Protein AF-A0A8B7NI90-F1 (afdb_monomer)

Solvent-accessible surface area (backbone atoms only — not comparable to full-atom values): 37052 Å² total; per-residue (Å²): 109,80,44,76,47,71,54,91,57,94,84,56,77,75,44,77,43,51,77,50,65,71,60,45,34,49,51,53,11,51,53,52,37,50,48,55,71,74,39,99,60,55,70,67,57,55,54,52,59,69,73,48,93,74,79,68,93,82,74,89,72,91,68,64,83,77,78,51,53,72,69,50,45,67,54,31,50,76,35,48,68,26,52,51,45,25,51,53,52,39,65,70,37,99,48,68,68,60,37,63,73,44,42,66,62,51,53,51,50,42,40,55,21,66,47,74,51,45,65,46,37,35,55,53,29,67,79,43,75,85,42,61,70,52,27,43,48,29,27,48,50,35,46,73,75,36,52,59,46,75,31,65,51,50,67,45,39,46,35,48,38,59,15,49,88,68,40,77,51,58,28,41,39,37,51,43,54,40,66,48,51,53,76,36,44,70,31,44,37,47,39,40,52,68,37,67,30,37,33,33,44,35,28,56,44,88,56,90,53,66,37,36,82,71,28,53,39,30,47,90,24,60,30,41,34,38,32,41,28,24,21,44,75,45,66,64,24,49,47,13,51,30,63,21,29,42,31,92,60,9,38,39,37,39,21,36,66,39,86,56,57,40,54,71,39,50,62,22,33,58,43,44,39,39,37,35,45,58,82,33,68,55,37,38,53,52,36,67,60,76,76,80,85,81,74,84,84,72,89,69,92,66,97,67,86,67,79,85,73,77,72,35,24,37,33,55,47,60,45,29,29,43,36,38,41,62,41,54,62,93,38,40,66,34,51,42,43,47,50,68,52,36,46,16,92,80,26,41,29,42,40,40,37,30,35,54,54,50,58,49,71,71,42,49,54,48,31,52,48,51,36,42,76,72,58,36,30,29,69,54,82,67,63,42,48,75,47,75,50,97,77,51,34,35,38,50,35,30,30,93,44,74,70,64,65,61,63,19,51,52,46,49,51,51,51,43,54,48,54,61,70,55,57,78,81,56,43,72,78,41,42,71,57,51,54,49,51,38,56,76,32,63,58,48,41,64,54,33,38,52,46,19,66,52,42,77,84,44,65,68,41,24,42,51,22,38,53,40,26,40,72,74,65,65,34,48,69,28,63,46,44,69,34,33,44,44,48,26,58,17,24,78,73,46,28,63,47,36,35,40,36,51,32,50,59,75,46,54,76,44,75,23,38,57,38,34,61,72,40,54,71,25,50,28,36,40,38,32,66,67,54,99,81,54,80,91,60,64,35,30,72,65,35,50,66,48,59,99,52,80,64,30,34,47,29,44,30,38,31,42,75,47,60,65,23,42,46,25,43,19,59,28,29,42,79,12,49,35,42,39,42,33,35,79,62,84,58,73,48,76,64,47,39,68,68,25,67,37,41,37,40,35,34,56,59,46,61,99,82,64,72,69,37,54,37,49,70,53,33,49,34,29,43,32,40,36,64,41,46,63,92,34,41,67,39,46,43,52,37,52,60,29,41,35,22,88,81,26,49,29,50,38,39,31,33,40,44,47,51,56,49,73,70,41,51,52,51,32,51,50,53,39,47,76,72,56,41,35,27,73,58,83,66,65,40,45,79,46,74,54,79,64,40,35,35,53,40,32,34,96,46,75,69,85,124

Secondary structure (DSSP, 8-state):
-EEEE--SSTTSPPEEEESSHHHHHHHHHHHHHHHHHHSS--HHHHHHHHH-SS--TT------TTSSHHHHHHHHGGGHHHHHHHHHHHHTSS-HHHHHHHHHHHHHHHHHTT--SHHHHHHHHHHSTT-HHHHHHHHHHHHHH-SEEEE-SHHHHHHHHHHTTT---SEEEEES-HHHHHHTHHHHHHHHHH--SEEEEE--TTSS---HHHHGGGTT---EEEEEEEE--SHHHHHHHHHHB-TTT-EEEEEESS----GG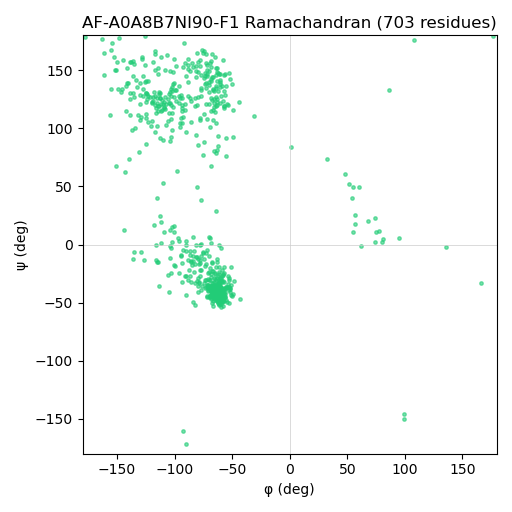GTTS-SEEEEEE-TTSHHHHHHHH-PPPS-----------------------SSPPEEEEESPPTT-HHHHHHHHHHHS-TT-EESEEEEES----HHHHHHHHHHHHHTT-EES--SB-EEEE-SSSEEEEE--SB---HHHHHHHHHHHHHHHHH--HHHHHHHHHHHHHHHHHTT--HHHHHHHHHHSTT-HHHHHHHHHHHHHHHSSEEESSHHHHHHHHHHGGG-TTS-EEEEE-GGGG-SHHHHHHHHH--S-EEEEE---TTSPP-B-HHHHHTTTTS---EEEEEEEE-SHHHHHHHHHHTTT-SEEEEEESS----TTS-TT-SEEEEEEEPPPTTPPP-PPPSSSPPEEEEE---TT-HHHHHHHHHHT--TT-EESEEEEES----HHHHHHHHHHHHHTT-EES--SS-EEES-TTEEEEE--SS----

Sequence (705 aa):
MLRVKKSLAGKASVSYSFVHKSVQERLAASYVSTHLQASDVFLLDIITAAAAPGLRSGEKSCLSTADRMPTMQCNFEQLQEVLLYVLQDLHSSSNPAQFHGRWPELRDAFTDAGVASSADWQNLLLRSPDVIELAKHAAQITIEETEEWEVRDACHVMAVALMMPHRQPRLIKIEMLPEVLLSEASSWAKVAQTHRGKLELKLAPNQDGLCDDLLECLNGSRCDLIRFSGRISTPAGIAAVAAASRAARTYLTIALPAPLNLDALQGRYSQLEVSIRPQDAAWHAISQTHPPLGEEEQDDGVNTRRDAAAVVRLPAQPPPTLWLYKVQPGSCEAIARIIRAIVPYNKRLGSLKLYNCGLKENELCQLLRHLHNDGIRTASRGQTLYRRDSGRHVWLHVTDDLPDFTRAAEAVSRILAQLQSSSAEDFEAQWPGLVRSMQDAQATARDWREAMLCRPLEAMLAFEAAQRSLKEDKKFKITSSRDVDAVGLMLPYAPDAPLEVVTLPQELRTAGWQKIVQHHKGDMHLDLVDDCRSEFQPCDDVLESLLGRRPMIKFFKGSIKTFAGIKALAETAADAPSLYIRLEDPLDLSPLPSKCRYLRIYVPVLSSTATAVSLPERPSPHLTVLRAQAGSWEAVAQTVLAYAPPSKCYADIALYRPELSEEEEQRLLALLQEEGIRTNHAGTTRCEGERNKRCLVICDDPLTV

Foldseek 3Di:
DKDWDDDPPPPWDIDIDDPDPLVVLLVLLVVLLVDLVPDPDASVVSLVVVPDGPDDDDDPDPDDPPVVPPVQLVSLLVNLSSLLSNLVSNCPDPDNPSSVVCVVRSVVSNVSNVCPALVSLLVSCLSVVVRLVSLLVSLVRVCVVDLEAEAEFLSSLQSCLSNLVRDARQEYEYAYALVRCVVNLVSLLSCLARHQHEYAEAHPAPDPDECQSSLLSLVNHNYQYQEDAHEYADPSSLLSLLNNFAQPGHEYEYEYLAQAANQSCASRYPAAEYEYECPRPRLVVQLPDDDDDDDDPDPPPDDDPPDPPGQREDHPPPAYEYEYEQAAEPSLSSVLSSCLSYYHPQLEHQWYKYAQHHYDPVSLLVSLVSSVVSVHAHPDDDAFDWDDDPHRMITTGRDNHYDPLPCLVVLLVVLLVCLLPDDPVVCVVCPVVSVVSNVVSVPALVSLLSSCVSPVPDLVSLLVSLVRCCVPVVAQEAAALSSLQSCLSNLQNPQAGEYEYAYALVSCPDPSVLSNLVRHDHAYEEARPDDLPDDAHANLVSLLSNPPHQQHYQHDAHEHEDLSSLLSCQRNCQQHQEYHYEYAADDANVSHHLNHNAAEYEYEQDDPPHAQHEDEVHPQYEYEYEEAEEPCLVSVLVVLRSHQHPQLEHQWYKYFQHPYDLVSLVVSQVSSVVVVHAHPDDDDFDWDDDNRMIITHHDPDDDPD

Radius of gyration: 35.02 Å; Cα contacts (8 Å, |Δi|>4): 1330; chains: 1; bounding box: 110×44×100 Å

Nearest PDB structures (foldseek):
  4tx5-assembly1_A  TM=2.629E-01  e=6.864E+00  Homo sapiens

Organism: Hyalella azteca (NCBI:txid294128)

pLDDT: mean 81.34, std 15.69, range [29.28, 95.88]

Structure (mmCIF, N/CA/C/O backbone):
data_AF-A0A8B7NI90-F1
#
_entry.id   AF-A0A8B7NI90-F1
#
loop_
_atom_site.group_PDB
_atom_site.id
_atom_site.type_symbol
_atom_site.label_atom_id
_atom_site.label_alt_id
_atom_site.label_comp_id
_atom_site.label_asym_id
_atom_site.label_entity_id
_atom_site.label_seq_id
_atom_site.pdbx_PDB_ins_code
_atom_site.Cartn_x
_atom_site.Cartn_y
_atom_site.Cartn_z
_atom_site.occupancy
_atom_site.B_iso_or_equiv
_atom_site.auth_seq_id
_atom_site.auth_comp_id
_atom_site.auth_asym_id
_atom_site.auth_atom_id
_atom_site.pdbx_PDB_model_num
ATOM 1 N N . MET A 1 1 ? -41.564 19.413 30.375 1.00 49.78 1 MET A N 1
ATOM 2 C CA . MET A 1 1 ? -43.026 19.436 30.632 1.00 49.78 1 MET A CA 1
ATOM 3 C C . MET A 1 1 ? -43.447 18.073 31.190 1.00 49.78 1 MET A C 1
ATOM 5 O O . MET A 1 1 ? -43.035 17.066 30.624 1.00 49.78 1 MET A O 1
ATOM 9 N N . LEU A 1 2 ? -44.171 18.023 32.314 1.00 42.88 2 LEU A N 1
ATOM 10 C CA . LEU A 1 2 ? -44.663 16.788 32.950 1.00 42.88 2 LEU A CA 1
ATOM 11 C C . LEU A 1 2 ? -46.001 16.387 32.309 1.00 42.88 2 LEU A C 1
ATOM 13 O O . LEU A 1 2 ? -46.937 17.182 32.304 1.00 42.88 2 LEU A O 1
ATOM 17 N N . ARG A 1 3 ? -46.101 15.176 31.765 1.00 53.12 3 ARG A N 1
ATOM 18 C CA . ARG A 1 3 ? -47.342 14.593 31.242 1.00 53.12 3 ARG A CA 1
ATOM 19 C C . ARG A 1 3 ? -47.894 13.602 32.258 1.00 53.12 3 ARG A C 1
ATOM 21 O O . ARG A 1 3 ? -47.300 12.556 32.508 1.00 53.12 3 ARG A O 1
ATOM 28 N N . VAL A 1 4 ? -49.046 13.931 32.826 1.00 57.44 4 VAL A N 1
ATOM 29 C CA . VAL A 1 4 ? -49.763 13.062 33.763 1.00 57.44 4 VAL A CA 1
ATOM 30 C C . VAL A 1 4 ? -50.741 12.199 32.971 1.00 57.44 4 VAL A C 1
ATOM 32 O O . VAL A 1 4 ? -51.683 12.726 32.380 1.00 57.44 4 VAL A O 1
ATOM 35 N N . LYS A 1 5 ? -50.543 10.879 32.959 1.00 51.41 5 LYS A N 1
ATOM 36 C CA . LYS A 1 5 ? -51.535 9.921 32.465 1.00 51.41 5 LYS A CA 1
ATOM 37 C C . LYS A 1 5 ? -52.339 9.411 33.660 1.00 51.41 5 LYS A C 1
ATOM 39 O O . LYS A 1 5 ? -51.867 8.620 34.473 1.00 51.41 5 LYS A O 1
ATOM 44 N N . LYS A 1 6 ? -53.574 9.896 33.786 1.00 47.22 6 LYS A N 1
ATOM 45 C CA . LYS A 1 6 ? -54.544 9.339 34.734 1.00 47.22 6 LYS A CA 1
ATOM 46 C C . LYS A 1 6 ? -55.199 8.118 34.093 1.00 47.22 6 LYS A C 1
ATOM 48 O O . LYS A 1 6 ? -55.714 8.216 32.982 1.00 47.22 6 LYS A O 1
ATOM 53 N N . SER A 1 7 ? -55.170 6.982 34.786 1.00 45.50 7 SER A N 1
ATOM 54 C CA . SER A 1 7 ? -55.942 5.804 34.389 1.00 45.50 7 SER A CA 1
ATOM 55 C C . SER A 1 7 ? -57.439 6.128 34.426 1.00 45.50 7 SER A C 1
ATOM 57 O O . SER A 1 7 ? -57.928 6.679 35.413 1.00 45.50 7 SER A O 1
ATOM 59 N N . LEU A 1 8 ? -58.166 5.782 33.359 1.00 46.97 8 LEU A N 1
ATOM 60 C CA . LEU A 1 8 ? -59.628 5.918 33.272 1.00 46.97 8 LEU A CA 1
ATOM 61 C C . LEU A 1 8 ? -60.371 4.858 34.108 1.00 46.97 8 LEU A C 1
ATOM 63 O O . LEU A 1 8 ? -61.565 4.995 34.355 1.00 46.97 8 LEU A O 1
ATOM 67 N N . ALA A 1 9 ? -59.670 3.826 34.588 1.00 48.81 9 ALA A N 1
ATOM 68 C CA . ALA A 1 9 ? -60.194 2.861 35.545 1.00 48.81 9 ALA A CA 1
ATOM 69 C C . ALA A 1 9 ? -59.803 3.309 36.962 1.00 48.81 9 ALA A C 1
ATOM 71 O O . ALA A 1 9 ? -58.630 3.262 37.336 1.00 48.81 9 ALA A O 1
ATOM 72 N N . GLY A 1 10 ? -60.786 3.768 37.741 1.00 40.38 10 GLY A N 1
ATOM 73 C CA . GLY A 1 10 ? -60.638 4.523 38.995 1.00 40.38 10 GLY A CA 1
ATOM 74 C C . GLY A 1 10 ? -59.960 3.844 40.197 1.00 40.38 10 GLY A C 1
ATOM 75 O O . GLY A 1 10 ? -60.294 4.187 41.327 1.00 40.38 10 GLY A O 1
ATOM 76 N N . LYS A 1 11 ? -59.031 2.897 40.001 1.00 45.72 11 LYS A N 1
ATOM 77 C CA . LYS A 1 11 ? -58.239 2.256 41.070 1.00 45.72 11 LYS A CA 1
ATOM 78 C C . LYS A 1 11 ? -56.775 1.918 40.711 1.00 45.72 11 LYS A C 1
ATOM 80 O O . LYS A 1 11 ? -56.141 1.201 41.478 1.00 45.72 11 LYS A O 1
ATOM 85 N N . ALA A 1 12 ? -56.213 2.423 39.610 1.00 49.25 12 ALA A N 1
ATOM 86 C CA . ALA A 1 12 ? -54.799 2.202 39.260 1.00 49.25 12 ALA A CA 1
ATOM 87 C C . ALA A 1 12 ? -53.934 3.468 39.426 1.00 49.25 12 ALA A C 1
ATOM 89 O O . ALA A 1 12 ? -54.428 4.588 39.278 1.00 49.25 12 ALA A O 1
ATOM 90 N N . SER A 1 13 ? -52.651 3.263 39.747 1.00 52.00 13 SER A N 1
ATOM 91 C CA . SER A 1 13 ? -51.626 4.284 40.000 1.00 52.00 13 SER A CA 1
ATOM 92 C C . SER A 1 13 ? -51.558 5.349 38.896 1.00 52.00 13 SER A C 1
ATOM 94 O O . SER A 1 13 ? -51.651 5.058 37.703 1.00 52.00 13 SER A O 1
ATOM 96 N N . VAL A 1 14 ? -51.403 6.614 39.300 1.00 51.88 14 VAL A N 1
ATOM 97 C CA . VAL A 1 14 ? -51.183 7.733 38.373 1.00 51.88 14 VAL A CA 1
ATOM 98 C C . VAL A 1 14 ? -49.782 7.589 37.785 1.00 51.88 14 VAL A C 1
ATOM 100 O O . VAL A 1 14 ? -48.808 7.593 38.536 1.00 51.88 14 VAL A O 1
ATOM 103 N N . SER A 1 15 ? -49.672 7.471 36.460 1.00 55.28 15 SER A N 1
ATOM 104 C CA . SER A 1 15 ? -48.378 7.419 35.781 1.00 55.28 15 SER A CA 1
ATOM 105 C C . SER A 1 15 ? -47.958 8.817 35.336 1.00 55.28 15 SER A C 1
ATOM 107 O O . SER A 1 15 ? -48.688 9.551 34.661 1.00 55.28 15 SER A O 1
ATOM 109 N N . TYR A 1 16 ? -46.759 9.205 35.752 1.00 57.97 16 TYR A N 1
ATOM 110 C CA . TYR A 1 16 ? -46.129 10.467 35.396 1.00 57.97 16 TYR A CA 1
ATOM 111 C C . TYR A 1 16 ? -45.070 10.184 34.336 1.00 57.97 16 TYR A C 1
ATOM 113 O O . TYR A 1 16 ? -44.226 9.315 34.515 1.00 57.97 16 TYR A O 1
ATOM 121 N N . SER A 1 17 ? -45.119 10.905 33.222 1.00 59.25 17 SER A N 1
ATOM 122 C CA . SER A 1 17 ? -44.150 10.781 32.131 1.00 59.25 17 SER A CA 1
ATOM 123 C C . SER A 1 17 ? -43.548 12.146 31.828 1.00 59.25 17 SER A C 1
ATOM 125 O O . SER A 1 17 ? -44.236 13.166 31.854 1.00 59.25 17 SER A O 1
ATOM 127 N N . PHE A 1 18 ? -42.250 12.193 31.567 1.00 66.06 18 PHE A N 1
ATOM 128 C CA . PHE A 1 18 ? -41.540 13.432 31.255 1.00 66.06 18 PHE A CA 1
ATOM 129 C C . PHE A 1 18 ? -41.308 13.524 29.752 1.00 66.06 18 PHE A C 1
ATOM 131 O O . PHE A 1 18 ? -41.141 12.515 29.089 1.00 66.06 18 PHE A O 1
ATOM 138 N N . VAL A 1 19 ? -41.282 14.727 29.183 1.00 70.94 19 VAL A N 1
ATOM 139 C CA . VAL A 1 19 ? -41.023 14.870 27.735 1.00 70.94 19 VAL A CA 1
ATOM 140 C C . VAL A 1 19 ? -39.640 14.331 27.327 1.00 70.94 19 VAL A C 1
ATOM 142 O O . VAL A 1 19 ? -39.503 13.818 26.225 1.00 70.94 19 VAL A O 1
ATOM 145 N N . HIS A 1 20 ? -38.640 14.387 28.213 1.00 75.62 20 HIS A N 1
ATOM 146 C CA . HIS A 1 20 ? -37.298 13.863 27.939 1.00 75.62 20 HIS A CA 1
ATOM 147 C C . HIS A 1 20 ? -37.133 12.435 28.468 1.00 75.62 20 HIS A C 1
ATOM 149 O O . HIS A 1 20 ? -37.336 12.195 29.660 1.00 75.62 20 HIS A O 1
ATOM 155 N N . LYS A 1 21 ? -36.717 11.518 27.584 1.00 78.75 21 LYS A N 1
ATOM 156 C CA . LYS A 1 21 ? -36.482 10.094 27.880 1.00 78.75 21 LYS A CA 1
ATOM 157 C C . LYS A 1 21 ? -35.474 9.895 29.022 1.00 78.75 21 LYS A C 1
ATOM 159 O O . LYS A 1 21 ? -35.794 9.213 29.987 1.00 78.75 21 LYS A O 1
ATOM 164 N N . SER A 1 22 ? -34.363 10.631 29.003 1.00 78.00 22 SER A N 1
ATOM 165 C CA . SER A 1 22 ? -33.318 10.572 30.040 1.00 78.00 22 SER A CA 1
ATOM 166 C C . SER A 1 22 ? -33.811 10.893 31.456 1.00 78.00 22 SER A C 1
ATOM 168 O O . SER A 1 22 ? -33.308 10.347 32.433 1.00 78.00 22 SER A O 1
ATOM 170 N N . VAL A 1 23 ? -34.823 11.758 31.600 1.00 80.31 23 VAL A N 1
ATOM 171 C CA . VAL A 1 23 ? -35.429 12.064 32.909 1.00 80.31 23 VAL A CA 1
ATOM 172 C C . VAL A 1 23 ? -36.297 10.904 33.390 1.00 80.31 23 VAL A C 1
ATOM 174 O O . VAL A 1 23 ? -36.314 10.609 34.582 1.00 80.31 23 VAL A O 1
ATOM 177 N N . GLN A 1 24 ? -37.004 10.234 32.475 1.00 80.25 24 GLN A N 1
ATOM 178 C CA . GLN A 1 24 ? -37.772 9.036 32.814 1.00 80.25 24 GLN A CA 1
ATOM 179 C C . GLN A 1 24 ? -36.841 7.899 33.246 1.00 80.25 24 GLN A C 1
ATOM 181 O O . GLN A 1 24 ? -37.091 7.280 34.276 1.00 80.25 24 GLN A O 1
ATOM 186 N N . GLU A 1 25 ? -35.749 7.679 32.510 1.00 83.19 25 GLU A N 1
ATOM 187 C CA . GLU A 1 25 ? -34.763 6.627 32.787 1.00 83.19 25 GLU A CA 1
ATOM 188 C C . GLU A 1 25 ? -34.074 6.835 34.144 1.00 83.19 25 GLU A C 1
ATOM 190 O O . GLU A 1 25 ? -34.019 5.904 34.943 1.00 83.19 25 GLU A O 1
ATOM 195 N N . ARG A 1 26 ? -33.649 8.065 34.476 1.00 83.56 26 ARG A N 1
ATOM 196 C CA . ARG A 1 26 ? -33.071 8.370 35.801 1.00 83.56 26 ARG A CA 1
ATOM 197 C C . ARG A 1 26 ? -34.062 8.209 36.951 1.00 83.56 26 ARG A C 1
ATOM 199 O O . ARG A 1 26 ? -33.676 7.780 38.031 1.00 83.56 26 ARG A O 1
ATOM 206 N N . LEU A 1 27 ? -35.333 8.563 36.755 1.00 83.06 27 LEU A N 1
ATOM 207 C CA . LEU A 1 27 ? -36.354 8.387 37.796 1.00 83.06 27 LEU A CA 1
ATOM 208 C C . LEU A 1 27 ? -36.696 6.912 38.010 1.00 83.06 27 LEU A C 1
ATOM 210 O O . LEU A 1 27 ? -36.862 6.489 39.153 1.00 83.06 27 LEU A O 1
ATOM 214 N N . ALA A 1 28 ? -36.770 6.134 36.928 1.00 82.50 28 ALA A N 1
ATOM 215 C CA . ALA A 1 28 ? -36.914 4.687 37.006 1.00 82.50 28 ALA A CA 1
ATOM 216 C C . ALA A 1 28 ? -35.718 4.064 37.738 1.00 82.50 28 ALA A C 1
ATOM 218 O O . ALA A 1 28 ? -35.912 3.267 38.652 1.00 82.50 28 ALA A O 1
ATOM 219 N N . ALA A 1 29 ? -34.499 4.497 37.410 1.00 85.25 29 ALA A N 1
ATOM 220 C CA . ALA A 1 29 ? -33.292 4.040 38.079 1.00 85.25 29 ALA A CA 1
ATOM 221 C C . ALA A 1 29 ? -33.295 4.384 39.571 1.00 85.25 29 ALA A C 1
ATOM 223 O O . ALA A 1 29 ? -33.145 3.491 40.391 1.00 85.25 29 ALA A O 1
ATOM 224 N N . SER A 1 30 ? -33.604 5.629 39.943 1.00 84.12 30 SER A N 1
ATOM 225 C CA . SER A 1 30 ? -33.692 6.047 41.347 1.00 84.12 30 SER A CA 1
ATOM 226 C C . SER A 1 30 ? -34.720 5.233 42.142 1.00 84.12 30 SER A C 1
ATOM 228 O O . SER A 1 30 ? -34.458 4.848 4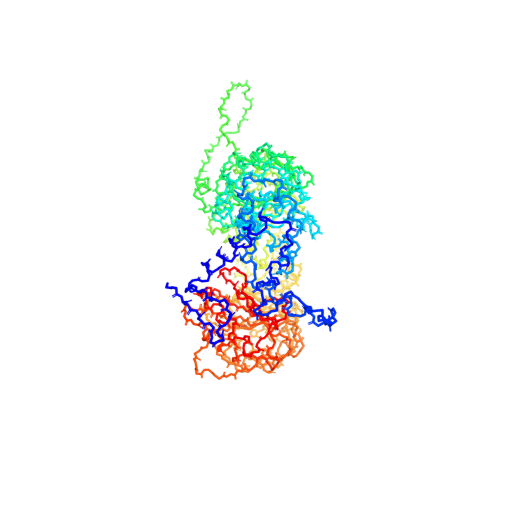3.286 1.00 84.12 30 SER A O 1
ATOM 230 N N . TYR A 1 31 ? -35.870 4.908 41.538 1.00 83.75 31 TYR A N 1
ATOM 231 C CA . TYR A 1 31 ? -36.852 4.006 42.142 1.00 83.75 31 TYR A CA 1
ATOM 232 C C . TYR A 1 31 ? -36.253 2.617 42.392 1.00 83.75 31 TYR A C 1
ATOM 234 O O . TYR A 1 31 ? -36.341 2.114 43.514 1.00 83.75 31 TYR A O 1
ATOM 242 N N . VAL A 1 32 ? -35.618 2.018 41.379 1.00 83.50 32 VAL A N 1
ATOM 243 C CA . VAL A 1 32 ? -34.999 0.688 41.476 1.00 83.50 32 VAL A CA 1
ATOM 244 C C . VAL A 1 32 ? -33.867 0.682 42.510 1.00 83.50 32 VAL A C 1
ATOM 246 O O . VAL A 1 32 ? -33.884 -0.146 43.419 1.00 83.50 32 VAL A O 1
ATOM 249 N N . SER A 1 33 ? -32.947 1.646 42.449 1.00 84.06 33 SER A N 1
ATOM 250 C CA . SER A 1 33 ? -31.826 1.813 43.380 1.00 84.06 33 SER A CA 1
ATOM 251 C C . SER A 1 33 ? -32.300 1.936 44.829 1.00 84.06 33 SER A C 1
ATOM 253 O O . SER A 1 33 ? -31.776 1.256 45.707 1.00 84.06 33 SER A O 1
ATOM 255 N N . THR A 1 34 ? -33.335 2.745 45.088 1.00 83.25 34 THR A N 1
ATOM 256 C CA . THR A 1 34 ? -33.879 2.942 46.445 1.00 83.25 34 THR A CA 1
ATOM 257 C C . THR A 1 34 ? -34.471 1.647 47.004 1.00 83.25 34 THR A C 1
ATOM 259 O O . THR A 1 34 ? -34.271 1.331 48.176 1.00 83.25 34 THR A O 1
ATOM 262 N N . HIS A 1 35 ? -35.171 0.864 46.177 1.00 81.88 35 HIS A N 1
ATOM 263 C CA . HIS A 1 35 ? -35.753 -0.411 46.609 1.00 81.88 35 HIS A CA 1
ATOM 264 C C . HIS A 1 35 ? -34.680 -1.478 46.847 1.00 81.88 35 HIS A C 1
ATOM 266 O O . HIS A 1 35 ? -34.747 -2.183 47.854 1.00 81.88 35 HIS A O 1
ATOM 272 N N . LEU A 1 36 ? -33.660 -1.546 45.986 1.00 80.75 36 LEU A N 1
ATOM 273 C CA . LEU A 1 36 ? -32.504 -2.431 46.172 1.00 80.75 36 LEU A CA 1
ATOM 274 C C . LEU A 1 36 ? -31.682 -2.076 47.419 1.00 80.75 36 LEU A C 1
ATOM 276 O O . LEU A 1 36 ? -31.092 -2.959 48.042 1.00 80.75 36 LEU A O 1
ATOM 280 N N . GLN A 1 37 ? -31.648 -0.795 47.797 1.00 76.88 37 GLN A N 1
ATOM 281 C CA . GLN A 1 37 ? -30.986 -0.336 49.018 1.00 76.88 37 GLN A CA 1
ATOM 282 C C . GLN A 1 37 ? -31.805 -0.628 50.282 1.00 76.88 37 GLN A C 1
ATOM 284 O O . GLN A 1 37 ? -31.231 -0.997 51.304 1.00 76.88 37 GLN A O 1
ATOM 289 N N . ALA A 1 38 ? -33.131 -0.466 50.219 1.00 74.12 38 ALA A N 1
ATOM 290 C CA . ALA A 1 38 ? -34.026 -0.567 51.372 1.00 74.12 38 ALA A CA 1
ATOM 291 C C . ALA A 1 38 ? -34.488 -1.998 51.704 1.00 74.12 38 ALA A C 1
ATOM 293 O O . ALA A 1 38 ? -35.059 -2.214 52.774 1.00 74.12 38 ALA A O 1
ATOM 294 N N . SER A 1 39 ? -34.299 -2.967 50.801 1.00 64.75 39 SER A N 1
ATOM 295 C CA . SER A 1 39 ? -34.857 -4.315 50.953 1.00 64.75 39 SER A CA 1
ATOM 296 C C . SER A 1 39 ? -34.013 -5.407 50.279 1.00 64.75 39 SER A C 1
ATOM 298 O O . SER A 1 39 ? -33.391 -5.172 49.246 1.00 64.75 39 SER A O 1
ATOM 300 N N . ASP A 1 40 ? -34.032 -6.631 50.824 1.00 67.50 40 ASP A N 1
ATOM 301 C CA . ASP A 1 40 ? -33.389 -7.828 50.238 1.00 67.50 40 ASP A CA 1
ATOM 302 C C . ASP A 1 40 ? -34.197 -8.417 49.060 1.00 67.50 40 ASP A C 1
ATOM 304 O O . ASP A 1 40 ? -34.337 -9.626 48.901 1.00 67.50 40 ASP A O 1
ATOM 308 N N . VAL A 1 41 ? -34.779 -7.554 48.227 1.00 74.69 41 VAL A N 1
ATOM 309 C CA . VAL A 1 41 ? -35.586 -7.951 47.063 1.00 74.69 41 VAL A CA 1
ATOM 310 C C . VAL A 1 41 ? -34.677 -8.090 45.841 1.00 74.69 41 VAL A C 1
ATOM 312 O O . VAL A 1 41 ? -33.698 -7.351 45.725 1.00 74.69 41 VAL A O 1
ATOM 315 N N . PHE A 1 42 ? -34.956 -9.039 44.945 1.00 77.38 42 PHE A N 1
ATOM 316 C CA . PHE A 1 42 ? -34.211 -9.202 43.694 1.00 77.38 42 PHE A CA 1
ATOM 317 C C . PHE A 1 42 ? -34.598 -8.107 42.679 1.00 77.38 42 PHE A C 1
ATOM 319 O O . PHE A 1 42 ? -35.758 -7.707 42.577 1.00 77.38 42 PHE A O 1
ATOM 326 N N . LEU A 1 43 ? -33.631 -7.621 41.902 1.00 78.25 43 LEU A N 1
ATOM 327 C CA . LEU A 1 43 ? -33.796 -6.708 40.769 1.00 78.25 43 LEU A CA 1
ATOM 328 C C . LEU A 1 43 ? -34.893 -7.203 39.820 1.00 78.25 43 LEU A C 1
ATOM 330 O O . LEU A 1 43 ? -35.744 -6.420 39.395 1.00 78.25 43 LEU A O 1
ATOM 334 N N . LEU A 1 44 ? -34.913 -8.509 39.548 1.00 73.12 44 LEU A N 1
ATOM 335 C CA . LEU A 1 44 ? -35.921 -9.132 38.696 1.00 73.12 44 LEU A CA 1
ATOM 336 C C . LEU A 1 44 ? -37.339 -8.956 39.262 1.00 73.12 44 LEU A C 1
ATOM 338 O O . LEU A 1 44 ? -38.265 -8.660 38.507 1.00 73.12 44 LEU A O 1
ATOM 342 N N . ASP A 1 45 ? -37.517 -9.063 40.580 1.00 74.31 45 ASP A N 1
ATOM 343 C CA . ASP A 1 45 ? -38.820 -8.878 41.228 1.00 74.31 45 ASP A CA 1
ATOM 344 C C . ASP A 1 45 ? -39.290 -7.420 41.135 1.00 74.31 45 ASP A C 1
ATOM 346 O O . ASP A 1 45 ? -40.472 -7.162 40.904 1.00 74.31 45 ASP A O 1
ATOM 350 N N . ILE A 1 46 ? -38.367 -6.458 41.245 1.00 73.94 46 ILE A N 1
ATOM 351 C CA . ILE A 1 46 ? -38.662 -5.022 41.124 1.00 73.94 46 ILE A CA 1
ATOM 352 C C . ILE A 1 46 ? -39.083 -4.680 39.689 1.00 73.94 46 ILE A C 1
ATOM 354 O O . ILE A 1 46 ? -40.096 -4.004 39.488 1.00 73.94 46 ILE A O 1
ATOM 358 N N . ILE A 1 47 ? -38.343 -5.174 38.692 1.00 71.56 47 ILE A N 1
ATOM 359 C CA . ILE A 1 47 ? -38.640 -4.949 37.270 1.00 71.56 47 ILE A CA 1
ATOM 360 C C . ILE A 1 47 ? -39.972 -5.614 36.892 1.00 71.56 47 ILE A C 1
ATOM 362 O O . ILE A 1 47 ? -40.814 -4.992 36.241 1.00 71.56 47 ILE A O 1
ATOM 366 N N . THR A 1 48 ? -40.221 -6.838 37.367 1.00 66.38 48 THR A N 1
ATOM 367 C CA . THR A 1 48 ? -41.465 -7.578 37.087 1.00 66.38 48 THR A CA 1
ATOM 368 C C . THR A 1 48 ? -42.679 -6.930 37.760 1.00 66.38 48 THR A C 1
ATOM 370 O O . THR A 1 48 ? -43.745 -6.829 37.151 1.00 66.38 48 THR A O 1
ATOM 373 N N . ALA A 1 49 ? -42.528 -6.429 38.991 1.00 61.97 49 ALA A N 1
ATOM 374 C CA . ALA A 1 49 ? -43.581 -5.691 39.687 1.00 61.97 49 ALA A CA 1
ATOM 375 C C . ALA A 1 49 ? -43.894 -4.341 39.017 1.00 61.97 49 ALA A C 1
ATOM 377 O O . ALA A 1 49 ? -45.050 -3.916 39.011 1.00 61.97 49 ALA A O 1
ATOM 378 N N . ALA A 1 50 ? -42.894 -3.680 38.425 1.00 56.59 50 ALA A N 1
ATOM 379 C CA . ALA A 1 50 ? -43.072 -2.431 37.684 1.00 56.59 50 ALA A CA 1
ATOM 380 C C . ALA A 1 50 ? -43.718 -2.639 36.299 1.00 56.59 50 ALA A C 1
ATOM 382 O O . ALA A 1 50 ? -44.491 -1.790 35.851 1.00 56.59 50 ALA A O 1
ATOM 383 N N . ALA A 1 51 ? -43.447 -3.771 35.639 1.00 49.06 51 ALA A N 1
ATOM 384 C CA . ALA A 1 51 ? -43.999 -4.123 34.327 1.00 49.06 51 ALA A CA 1
ATOM 385 C C . ALA A 1 51 ? -45.455 -4.629 34.371 1.00 49.06 51 ALA A C 1
ATOM 387 O O . ALA A 1 51 ? -46.112 -4.708 33.332 1.00 49.06 51 ALA A O 1
ATOM 388 N N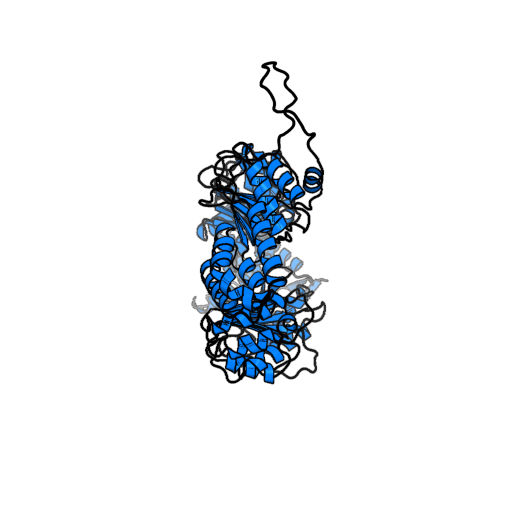 . ALA A 1 52 ? -45.986 -4.954 35.553 1.00 39.84 52 ALA A N 1
ATOM 389 C CA . ALA A 1 52 ? -47.346 -5.454 35.726 1.00 39.84 52 ALA A CA 1
ATOM 390 C C . ALA A 1 52 ? -48.295 -4.370 36.276 1.00 39.84 52 ALA A C 1
ATOM 392 O O . ALA A 1 52 ? -48.475 -4.260 37.493 1.00 39.84 52 ALA A O 1
ATOM 393 N N . PRO A 1 53 ? -49.005 -3.597 35.433 1.00 36.44 53 PRO A N 1
ATOM 394 C CA . PRO A 1 53 ? -50.137 -2.823 35.912 1.00 36.44 53 PRO A CA 1
ATOM 395 C C . PRO A 1 53 ? -51.314 -3.778 36.171 1.00 36.44 53 PRO A C 1
ATOM 397 O O . PRO A 1 53 ? -52.152 -3.989 35.301 1.00 36.44 53 PRO A O 1
ATOM 400 N N . GLY A 1 54 ? -51.402 -4.353 37.378 1.00 37.66 54 GLY A N 1
ATOM 401 C CA . GLY A 1 54 ? -52.688 -4.838 37.900 1.00 37.66 54 GLY A CA 1
ATOM 402 C C . GLY A 1 54 ? -52.774 -6.207 38.575 1.00 37.66 54 GLY A C 1
ATOM 403 O O . GLY A 1 54 ? -53.856 -6.508 39.074 1.00 37.66 54 GLY A O 1
ATOM 404 N N . LEU A 1 55 ? -51.719 -7.022 38.679 1.00 29.44 55 LEU A N 1
ATOM 405 C CA . LEU A 1 55 ? -51.825 -8.268 39.453 1.00 29.44 55 LEU A CA 1
ATOM 406 C C . LEU A 1 55 ? -51.333 -8.082 40.885 1.00 29.44 55 LEU A C 1
ATOM 408 O O . LEU A 1 55 ? -50.142 -8.081 41.183 1.00 29.44 55 LEU A O 1
ATOM 412 N N . ARG A 1 56 ? -52.299 -7.942 41.796 1.00 31.72 56 ARG A N 1
ATOM 413 C CA . ARG A 1 56 ? -52.062 -8.135 43.223 1.00 31.72 56 ARG A CA 1
ATOM 414 C C . ARG A 1 56 ? -51.588 -9.567 43.471 1.00 31.72 56 ARG A C 1
ATOM 416 O O . ARG A 1 56 ? -52.158 -10.518 42.944 1.00 31.72 56 ARG A O 1
ATOM 423 N N . SER A 1 57 ? -50.598 -9.670 44.354 1.00 33.41 57 SER A N 1
ATOM 424 C CA . SER A 1 57 ? -50.315 -10.826 45.206 1.00 33.41 57 SER A CA 1
ATOM 425 C C . SER A 1 57 ? -51.610 -11.567 45.571 1.00 33.41 57 SER A C 1
ATOM 427 O O . SER A 1 57 ? -52.457 -11.014 46.276 1.00 33.41 57 SER A O 1
ATOM 429 N N . GLY A 1 58 ? -51.806 -12.775 45.034 1.00 34.03 58 GLY A N 1
ATOM 430 C CA . GLY A 1 58 ? -52.982 -13.586 45.355 1.00 34.03 58 GLY A CA 1
ATOM 431 C C . GLY A 1 58 ? -53.254 -14.788 44.451 1.00 34.03 58 GLY A C 1
ATOM 432 O O . GLY A 1 58 ? -53.710 -15.809 44.955 1.00 34.03 58 GLY A O 1
ATOM 433 N N . GLU A 1 59 ? -52.943 -14.735 43.155 1.00 31.95 59 GLU A N 1
ATOM 434 C CA . GLU A 1 59 ? -53.318 -15.822 42.239 1.00 31.95 59 GLU A CA 1
ATOM 435 C C . GLU A 1 59 ? -52.099 -16.534 41.652 1.00 31.95 59 GLU A C 1
ATOM 437 O O . GLU A 1 59 ? -51.322 -15.984 40.872 1.00 31.95 59 GLU A O 1
ATOM 442 N N . LYS A 1 60 ? -51.950 -17.807 42.040 1.00 40.00 60 LYS A N 1
ATOM 443 C CA . LYS A 1 60 ? -51.081 -18.786 41.382 1.00 40.00 60 LYS A CA 1
ATOM 444 C C . LYS A 1 60 ? -51.582 -18.995 39.951 1.00 40.00 60 LYS A C 1
ATOM 446 O O . LYS A 1 60 ? -52.353 -19.912 39.689 1.00 40.00 60 LYS A O 1
ATOM 451 N N . SER A 1 61 ? -51.160 -18.138 39.028 1.00 33.62 61 SER A N 1
ATOM 452 C CA . SER A 1 61 ? -51.378 -18.365 37.603 1.00 33.62 61 SER A CA 1
ATOM 453 C C . SER A 1 61 ? -50.371 -19.396 37.103 1.00 33.62 61 SER A C 1
ATOM 455 O O . SER A 1 61 ? -49.177 -19.116 36.984 1.00 33.62 61 SER A O 1
ATOM 457 N N . CYS A 1 62 ? -50.877 -20.588 36.804 1.00 34.25 62 CYS A N 1
ATOM 458 C CA . CYS A 1 62 ? -50.194 -21.647 36.075 1.00 34.25 62 CYS A CA 1
ATOM 459 C C . CYS A 1 62 ? -49.945 -21.198 34.624 1.00 34.25 62 CYS A C 1
ATOM 461 O O . CYS A 1 62 ? -50.703 -21.544 33.726 1.00 34.25 62 CYS A O 1
ATOM 463 N N . LEU A 1 63 ? -48.905 -20.399 34.395 1.00 32.38 63 LEU A N 1
ATOM 464 C CA . LEU A 1 63 ? -48.359 -20.157 33.059 1.00 32.38 63 LEU A CA 1
ATOM 465 C C . LEU A 1 63 ? -47.030 -20.899 32.966 1.00 32.38 63 LEU A C 1
ATOM 467 O O . LEU A 1 63 ? -46.135 -20.687 33.785 1.00 32.38 63 LEU A O 1
ATOM 471 N N . SER A 1 64 ? -46.938 -21.816 32.006 1.00 36.78 64 SER A N 1
ATOM 472 C CA . SER A 1 64 ? -45.745 -22.618 31.755 1.00 36.78 64 SER A CA 1
ATOM 473 C C . SER A 1 64 ? -44.551 -21.735 31.405 1.00 36.78 64 SER A C 1
ATOM 475 O O . SER A 1 64 ? -44.673 -20.768 30.656 1.00 36.78 64 SER A O 1
ATOM 477 N N . THR A 1 65 ? -43.382 -22.127 31.904 1.00 39.00 65 THR A N 1
ATOM 478 C CA . THR A 1 65 ? -42.066 -21.483 31.764 1.00 39.00 65 THR A CA 1
ATOM 479 C C . THR A 1 65 ? -41.657 -21.136 30.325 1.00 39.00 65 THR A C 1
ATOM 481 O O . THR A 1 65 ? -40.803 -20.279 30.141 1.00 39.00 65 THR A O 1
ATOM 484 N N . ALA A 1 66 ? -42.273 -21.751 29.310 1.00 35.31 66 ALA A N 1
ATOM 485 C CA . ALA A 1 66 ? -41.948 -21.542 27.899 1.00 35.31 66 ALA A CA 1
ATOM 486 C C . ALA A 1 66 ? -42.546 -20.256 27.282 1.00 35.31 66 ALA A C 1
ATOM 488 O O . ALA A 1 66 ? -41.920 -19.673 26.405 1.00 35.31 66 ALA A O 1
ATOM 489 N N . ASP A 1 67 ? -43.695 -19.767 27.768 1.00 30.91 67 ASP A N 1
ATOM 490 C CA . ASP A 1 67 ? -44.401 -18.600 27.187 1.00 30.91 67 ASP A CA 1
ATOM 491 C C . ASP A 1 67 ? -43.974 -17.248 27.795 1.00 30.91 67 ASP A C 1
ATOM 493 O O . ASP A 1 67 ? -44.405 -16.188 27.348 1.00 30.91 67 ASP A O 1
ATOM 497 N N . ARG A 1 68 ? -43.119 -17.260 28.829 1.00 37.81 68 ARG A N 1
ATOM 498 C CA . ARG A 1 68 ? -42.565 -16.041 29.453 1.00 37.81 68 ARG A CA 1
ATOM 499 C C . ARG A 1 68 ? -41.292 -15.527 28.777 1.00 37.81 68 ARG A C 1
ATOM 501 O O . ARG A 1 68 ? -40.974 -14.353 28.924 1.00 37.81 68 ARG A O 1
ATOM 508 N N . MET A 1 69 ? -40.574 -16.382 28.054 1.00 33.19 69 MET A N 1
ATOM 509 C CA . MET A 1 69 ? -39.231 -16.086 27.540 1.00 33.19 69 MET A CA 1
ATOM 510 C C . MET A 1 69 ? -39.188 -15.003 26.438 1.00 33.19 69 MET A C 1
ATOM 512 O O . MET A 1 69 ? -38.353 -14.109 26.561 1.00 33.19 69 MET A O 1
ATOM 516 N N . PRO A 1 70 ? -40.084 -14.971 25.423 1.00 31.23 70 PRO A N 1
ATOM 517 C CA . PRO A 1 70 ? -39.965 -13.991 24.334 1.00 31.23 70 PRO A CA 1
ATOM 518 C C . PRO A 1 70 ? -40.298 -12.558 24.779 1.00 31.23 70 PRO A C 1
ATOM 520 O O . PRO A 1 70 ? -39.652 -11.600 24.371 1.00 31.23 70 PRO A O 1
ATOM 523 N N . THR A 1 71 ? -41.295 -12.398 25.654 1.00 37.56 71 THR A N 1
ATOM 524 C CA . THR A 1 71 ? -41.752 -11.093 26.164 1.00 37.56 71 THR A CA 1
ATOM 525 C C . THR A 1 71 ? -40.837 -10.520 27.248 1.00 37.56 71 THR A C 1
ATOM 527 O O . THR A 1 71 ? -40.858 -9.313 27.479 1.00 37.56 71 THR A O 1
ATOM 530 N N . MET A 1 72 ? -40.053 -11.363 27.931 1.00 40.81 72 MET A N 1
ATOM 531 C CA . MET A 1 72 ? -39.098 -10.932 28.957 1.00 40.81 72 MET A CA 1
ATOM 532 C C . MET A 1 72 ? -37.797 -10.398 28.351 1.00 40.81 72 MET A C 1
ATOM 534 O O . MET A 1 72 ? -37.337 -9.351 28.800 1.00 40.81 72 MET A O 1
ATOM 538 N N . GLN A 1 73 ? -37.266 -11.026 27.296 1.00 41.97 73 GLN A N 1
ATOM 539 C CA . GLN A 1 73 ? -36.073 -10.537 26.585 1.00 41.97 73 GLN A CA 1
ATOM 540 C C . GLN A 1 73 ? -36.299 -9.144 25.964 1.00 41.97 73 GLN A C 1
ATOM 542 O O . GLN A 1 73 ? -35.503 -8.236 26.186 1.00 41.97 73 GLN A O 1
ATOM 547 N N . CYS A 1 74 ? -37.459 -8.911 25.332 1.00 37.31 74 CYS A N 1
ATOM 548 C CA . CYS A 1 74 ? -37.811 -7.601 24.761 1.00 37.31 74 CYS A CA 1
ATOM 549 C C . CYS A 1 74 ? -37.955 -6.458 25.790 1.00 37.31 74 CYS A C 1
ATOM 551 O O . CYS A 1 74 ? -37.912 -5.288 25.407 1.00 37.31 74 CYS A O 1
ATOM 553 N N . ASN A 1 75 ? -38.156 -6.759 27.080 1.00 54.84 75 ASN A N 1
ATOM 554 C CA . ASN A 1 75 ? -38.261 -5.732 28.122 1.00 54.84 75 ASN A CA 1
ATOM 555 C C . ASN A 1 75 ? -36.889 -5.305 28.661 1.00 54.84 75 ASN A C 1
ATOM 557 O O . ASN A 1 75 ? -36.737 -4.146 29.033 1.00 54.84 75 ASN A O 1
ATOM 561 N N . PHE A 1 76 ? -35.899 -6.203 28.701 1.00 55.66 76 PHE A N 1
ATOM 562 C CA . PHE A 1 76 ? -34.566 -5.890 29.228 1.00 55.66 76 PHE A CA 1
ATOM 563 C C . PHE A 1 76 ? -33.719 -5.066 28.252 1.00 55.66 76 PHE A C 1
ATOM 565 O O . PHE A 1 76 ? -33.050 -4.135 28.695 1.00 55.66 76 PHE A O 1
ATOM 572 N N . GLU A 1 77 ? -33.831 -5.297 26.939 1.00 59.00 77 GLU A N 1
ATOM 573 C CA . GLU A 1 77 ? -33.168 -4.472 25.909 1.00 59.00 77 GLU A CA 1
ATOM 574 C C . GLU A 1 77 ? -33.524 -2.977 26.041 1.00 59.00 77 GLU A C 1
ATOM 576 O O . GLU A 1 77 ? -32.682 -2.094 25.890 1.00 59.00 77 GLU A O 1
ATOM 581 N N . GLN A 1 78 ? -34.771 -2.664 26.416 1.00 67.19 78 GLN A N 1
ATOM 582 C CA . GLN A 1 78 ? -35.232 -1.283 26.619 1.00 67.19 78 GLN A CA 1
ATOM 583 C C . GLN A 1 78 ? -34.767 -0.665 27.951 1.00 67.19 78 GLN A C 1
ATOM 585 O O . GLN A 1 78 ? -34.943 0.538 28.162 1.00 67.19 78 GLN A O 1
ATOM 590 N N . LEU A 1 79 ? -34.194 -1.468 28.854 1.00 76.88 79 LEU A N 1
ATOM 591 C CA . LEU A 1 79 ? -33.801 -1.075 30.209 1.00 76.88 79 LEU A CA 1
ATOM 592 C C . LEU A 1 79 ? -32.294 -0.860 30.376 1.00 76.88 79 LEU A C 1
ATOM 594 O O . LEU A 1 79 ? -31.885 -0.460 31.463 1.00 76.88 79 LEU A O 1
ATOM 598 N N . GLN A 1 80 ? -31.474 -1.053 29.339 1.00 81.44 80 GLN A N 1
ATOM 599 C CA . GLN A 1 80 ? -30.015 -0.908 29.429 1.00 81.44 80 GLN A CA 1
ATOM 600 C C . GLN A 1 80 ? -29.583 0.435 30.058 1.00 81.44 80 GLN A C 1
ATOM 602 O O . GLN A 1 80 ? -28.739 0.464 30.954 1.00 81.44 80 GLN A O 1
ATOM 607 N N . GLU A 1 81 ? -30.217 1.545 29.663 1.00 84.50 81 GLU A N 1
ATOM 608 C CA . GLU A 1 81 ? -29.965 2.875 30.244 1.00 84.50 81 GLU A CA 1
ATOM 609 C C . GLU A 1 81 ? -30.383 2.992 31.710 1.00 84.50 81 GLU A C 1
ATOM 611 O O . GLU A 1 81 ? -29.691 3.599 32.528 1.00 84.50 81 GLU A O 1
ATOM 616 N N . VAL A 1 82 ? -31.517 2.388 32.066 1.00 84.56 82 VAL A N 1
ATOM 617 C CA . VAL A 1 82 ? -31.999 2.362 33.450 1.00 84.56 82 VAL A CA 1
ATOM 618 C C . VAL A 1 82 ? -31.022 1.571 34.318 1.00 84.56 82 VAL A C 1
ATOM 620 O O . VAL A 1 82 ? -30.640 2.047 35.383 1.00 84.56 82 VAL A O 1
ATOM 623 N N . LEU A 1 83 ? -30.569 0.405 33.848 1.00 86.75 83 LEU A N 1
ATOM 624 C CA . LEU A 1 83 ? -29.595 -0.438 34.541 1.00 86.75 83 LEU A CA 1
ATOM 625 C C . LEU A 1 83 ? -28.256 0.281 34.744 1.00 86.75 83 LEU A C 1
ATOM 627 O O . LEU A 1 83 ? -27.666 0.168 35.817 1.00 86.75 83 LEU A O 1
ATOM 631 N N . LEU A 1 84 ? -27.798 1.070 33.766 1.00 86.38 84 LEU A N 1
ATOM 632 C CA . LEU A 1 84 ? -26.592 1.888 33.910 1.00 86.38 84 LEU A CA 1
ATOM 633 C C . LEU A 1 84 ? -26.729 2.930 35.026 1.00 86.38 84 LEU A C 1
ATOM 635 O O . LEU A 1 84 ? -25.833 3.058 35.860 1.00 86.38 84 LEU A O 1
ATOM 639 N N . TYR A 1 85 ? -27.844 3.657 35.080 1.00 86.88 85 TYR A N 1
ATOM 640 C CA . TYR A 1 85 ? -28.077 4.610 36.166 1.00 86.88 85 TYR A CA 1
ATOM 641 C C . TYR A 1 85 ? -28.214 3.906 37.525 1.00 86.88 85 TYR A C 1
ATOM 643 O O . TYR A 1 85 ? -27.675 4.396 38.514 1.00 86.88 85 TYR A O 1
ATOM 651 N N . VAL A 1 86 ? -28.846 2.725 37.579 1.00 87.12 86 VAL A N 1
ATOM 652 C CA . VAL A 1 86 ? -28.910 1.904 38.803 1.00 87.12 86 VAL A CA 1
ATOM 653 C C . VAL A 1 86 ? -27.511 1.499 39.266 1.00 87.12 86 VAL A C 1
ATOM 655 O O . VAL A 1 86 ? -27.194 1.611 40.450 1.00 87.12 86 VAL A O 1
ATOM 658 N N . LEU A 1 87 ? -26.647 1.073 38.341 1.00 87.94 87 LEU A N 1
ATOM 659 C CA . LEU A 1 87 ? -25.253 0.745 38.631 1.00 87.94 87 LEU A CA 1
ATOM 660 C C . LEU A 1 87 ? -24.518 1.945 39.248 1.00 87.94 87 LEU A C 1
ATOM 662 O O . LEU A 1 87 ? -23.851 1.792 40.272 1.00 87.94 87 LEU A O 1
ATOM 666 N N . GLN A 1 88 ? -24.661 3.130 38.648 1.00 86.62 88 GLN A N 1
ATOM 667 C CA . GLN A 1 88 ? -24.030 4.368 39.112 1.00 86.62 88 GLN A CA 1
ATOM 668 C C . GLN A 1 88 ? -24.541 4.796 40.495 1.00 86.62 88 GLN A C 1
ATOM 670 O O . GLN A 1 88 ? -23.737 5.147 41.359 1.00 86.62 88 GLN A O 1
ATOM 675 N N . ASP A 1 89 ? -25.848 4.711 40.744 1.00 85.75 89 ASP A N 1
ATOM 676 C CA . ASP A 1 89 ? -26.463 5.058 42.030 1.00 85.75 89 ASP A CA 1
ATOM 677 C C . ASP A 1 89 ? -26.026 4.104 43.151 1.00 85.75 89 ASP A C 1
ATOM 679 O O . ASP A 1 89 ? -25.696 4.533 44.260 1.00 85.75 89 ASP A O 1
ATOM 683 N N . LEU A 1 90 ? -26.011 2.796 42.873 1.00 83.19 90 LEU A N 1
ATOM 684 C CA . LEU A 1 90 ? -25.601 1.783 43.844 1.00 83.19 90 LEU A CA 1
ATOM 685 C C . LEU A 1 90 ? -24.106 1.873 44.150 1.00 83.19 90 LEU A C 1
ATOM 687 O O . LEU A 1 90 ? -23.722 1.760 45.315 1.00 83.19 90 LEU A O 1
ATOM 691 N N . HIS A 1 91 ? -23.275 2.118 43.135 1.00 83.12 91 HIS A N 1
ATOM 692 C CA . HIS A 1 91 ? -21.841 2.332 43.317 1.00 83.12 91 HIS A CA 1
ATOM 693 C C . HIS A 1 91 ? -21.547 3.588 44.151 1.00 83.12 91 HIS A C 1
ATOM 695 O O . HIS A 1 91 ? -20.690 3.555 45.029 1.00 83.12 91 HIS A O 1
ATOM 701 N N . SER A 1 92 ? -22.298 4.669 43.922 1.00 81.50 92 SER A N 1
ATOM 702 C CA . SER A 1 92 ? -22.153 5.943 44.645 1.00 81.50 92 SER A CA 1
ATOM 703 C C . SER A 1 92 ? -22.728 5.913 46.069 1.00 81.50 92 SER A C 1
ATOM 705 O O . SER A 1 92 ? -22.589 6.882 46.819 1.00 81.50 92 SER A O 1
ATOM 707 N N . SER A 1 93 ? -23.409 4.831 46.452 1.00 77.19 93 SER A N 1
ATOM 708 C CA . SER A 1 93 ? -24.027 4.701 47.770 1.00 77.19 93 SER A CA 1
ATOM 709 C C . SER A 1 93 ? -22.989 4.511 48.881 1.00 77.19 93 SER A C 1
ATOM 711 O O . SER A 1 93 ? -21.891 3.996 48.674 1.00 77.19 93 SER A O 1
ATOM 713 N N . SER A 1 94 ? -23.342 4.888 50.112 1.00 62.91 94 SER A N 1
ATOM 714 C CA . SER A 1 94 ? -22.434 4.840 51.268 1.00 62.91 94 SER A CA 1
ATOM 715 C C . SER A 1 94 ? -22.061 3.420 51.733 1.00 62.91 94 SER A C 1
ATOM 717 O O . SER A 1 94 ? -21.339 3.287 52.721 1.00 62.91 94 SER A O 1
ATOM 719 N N . ASN A 1 95 ? -22.551 2.363 51.068 1.00 73.75 95 ASN A N 1
ATOM 720 C CA . ASN A 1 95 ? -22.356 0.969 51.471 1.00 73.75 95 ASN A CA 1
ATOM 721 C C . ASN A 1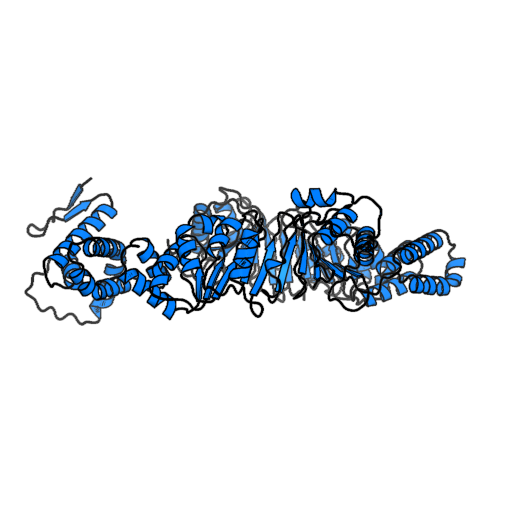 95 ? -21.736 0.102 50.349 1.00 73.75 95 ASN A C 1
ATOM 723 O O . ASN A 1 95 ? -22.450 -0.601 49.627 1.00 73.75 95 ASN A O 1
ATOM 727 N N . PRO A 1 96 ? -20.394 0.069 50.236 1.00 72.12 96 PRO A N 1
ATOM 728 C CA . PRO A 1 96 ? -19.688 -0.693 49.202 1.00 72.12 96 PRO A CA 1
ATOM 729 C C . PRO A 1 96 ? -19.945 -2.207 49.244 1.00 72.12 96 PRO A C 1
ATOM 731 O O . PRO A 1 96 ? -19.877 -2.871 48.209 1.00 72.12 96 PRO A O 1
ATOM 734 N N . ALA A 1 97 ? -20.233 -2.771 50.423 1.00 77.00 97 ALA A N 1
ATOM 735 C CA . ALA A 1 97 ? -20.485 -4.204 50.582 1.00 77.00 97 ALA A CA 1
ATOM 736 C C . ALA A 1 97 ? -21.805 -4.627 49.919 1.00 77.00 97 ALA A C 1
ATOM 738 O O . ALA A 1 97 ? -21.888 -5.698 49.319 1.00 77.00 97 ALA A O 1
ATOM 739 N N . GLN A 1 98 ? -22.815 -3.757 49.975 1.00 77.19 98 GLN A N 1
ATOM 740 C CA . GLN A 1 98 ? -24.110 -3.994 49.346 1.00 77.19 98 GLN A CA 1
ATOM 741 C C . GLN A 1 98 ? -24.000 -3.991 47.817 1.00 77.19 98 GLN A C 1
ATOM 743 O O . GLN A 1 98 ? -24.560 -4.870 47.167 1.00 77.19 98 GLN A O 1
ATOM 748 N N . PHE A 1 99 ? -23.210 -3.074 47.247 1.00 83.31 99 PHE A N 1
ATOM 749 C CA . PHE A 1 99 ? -22.912 -3.069 45.812 1.00 83.31 99 PHE A CA 1
ATOM 750 C C . PHE A 1 99 ? -22.258 -4.384 45.358 1.00 83.31 99 PHE A C 1
ATOM 752 O O . PHE A 1 99 ? -22.726 -5.007 44.407 1.00 83.31 99 PHE A O 1
ATOM 759 N N . HIS A 1 100 ? -21.227 -4.858 46.069 1.00 82.50 100 HIS A N 1
ATOM 760 C CA . HIS A 1 100 ? -20.543 -6.108 45.713 1.00 82.50 100 HIS A CA 1
ATOM 761 C C . HIS A 1 100 ? -21.471 -7.329 45.780 1.00 82.50 100 HIS A C 1
ATOM 763 O O . HIS A 1 100 ? -21.394 -8.194 44.912 1.00 82.50 100 HIS A O 1
ATOM 769 N N . GLY A 1 101 ? -22.372 -7.392 46.768 1.00 82.25 101 GLY A N 1
ATOM 770 C CA . GLY A 1 101 ? -23.361 -8.471 46.866 1.00 82.25 101 GLY A CA 1
ATOM 771 C C . GLY A 1 101 ? -24.371 -8.487 45.712 1.00 82.25 101 GLY A C 1
ATOM 772 O O . GLY A 1 101 ? -24.841 -9.553 45.328 1.00 82.25 101 GLY A O 1
ATOM 773 N N . ARG A 1 102 ? -24.674 -7.318 45.134 1.00 85.50 102 ARG A N 1
ATOM 774 C CA . ARG A 1 102 ? -25.638 -7.147 44.031 1.00 85.50 102 ARG A CA 1
ATOM 775 C C . ARG A 1 102 ? -25.007 -7.152 42.639 1.00 85.50 102 ARG A C 1
ATOM 777 O O . ARG A 1 102 ? -25.728 -7.220 41.648 1.00 85.50 102 ARG A O 1
ATOM 784 N N . TRP A 1 103 ? -23.679 -7.118 42.543 1.00 88.62 103 TRP A N 1
ATOM 785 C CA . TRP A 1 103 ? -22.971 -7.118 41.264 1.00 88.62 103 TRP A CA 1
ATOM 786 C C . TRP A 1 103 ? -23.308 -8.317 40.354 1.00 88.62 103 TRP A C 1
ATOM 788 O O . TRP A 1 103 ? -23.578 -8.073 39.179 1.00 88.62 103 TRP A O 1
ATOM 798 N N . PRO A 1 104 ? -23.357 -9.581 40.836 1.00 89.25 104 PRO A N 1
ATOM 799 C CA . PRO A 1 104 ? -23.704 -10.715 39.975 1.00 89.25 104 PRO A CA 1
ATOM 800 C C . PRO A 1 104 ? -25.083 -10.561 39.325 1.00 89.25 104 PRO A C 1
ATOM 802 O O . PRO A 1 104 ? -25.229 -10.793 38.132 1.00 89.25 104 PRO A O 1
ATOM 805 N N . GLU A 1 105 ? -26.062 -10.088 40.096 1.00 87.31 105 GLU A N 1
ATOM 806 C CA . GLU A 1 105 ? -27.428 -9.856 39.628 1.00 87.31 105 GLU A CA 1
ATOM 807 C C . GLU A 1 105 ? -27.500 -8.734 38.578 1.00 87.31 105 GLU A C 1
ATOM 809 O O . GLU A 1 105 ? -28.184 -8.875 37.567 1.00 87.31 105 GLU A O 1
ATOM 814 N N . LEU A 1 106 ? -26.758 -7.639 38.777 1.00 87.31 106 LEU A N 1
ATOM 815 C CA . LEU A 1 106 ? -26.673 -6.548 37.798 1.00 87.31 106 LEU A CA 1
ATOM 816 C C . LEU A 1 106 ? -25.980 -6.986 36.506 1.00 87.31 106 LEU A C 1
ATOM 818 O O . LEU A 1 106 ? -26.434 -6.638 35.420 1.00 87.31 106 LEU A O 1
ATOM 822 N N . ARG A 1 107 ? -24.889 -7.749 36.612 1.00 89.44 107 ARG A N 1
ATOM 823 C CA . ARG A 1 107 ? -24.158 -8.288 35.460 1.00 89.44 107 ARG A CA 1
ATOM 824 C C . ARG A 1 107 ? -25.056 -9.181 34.602 1.00 89.44 107 ARG A C 1
ATOM 826 O O . ARG A 1 107 ? -25.074 -9.032 33.381 1.00 89.44 107 ARG A O 1
ATOM 833 N N . ASP A 1 108 ? -25.796 -10.086 35.235 1.00 87.56 108 ASP A N 1
ATOM 834 C CA . ASP A 1 108 ? -26.692 -11.001 34.527 1.00 87.56 108 ASP A CA 1
ATOM 835 C C . ASP A 1 108 ? -27.824 -10.207 33.845 1.00 87.56 108 ASP A C 1
ATOM 837 O O . ASP A 1 108 ? -28.085 -10.407 32.664 1.00 87.56 108 ASP A O 1
ATOM 841 N N . ALA A 1 109 ? -28.377 -9.185 34.513 1.00 85.88 109 ALA A N 1
ATOM 842 C CA . ALA A 1 109 ? -29.375 -8.295 33.916 1.00 85.88 109 ALA A CA 1
ATOM 843 C C . ALA A 1 109 ? -28.851 -7.463 32.728 1.00 85.88 109 ALA A C 1
ATOM 845 O O . ALA A 1 109 ? -29.596 -7.227 31.781 1.00 85.88 109 ALA A O 1
ATOM 846 N N . PHE A 1 110 ? -27.588 -7.015 32.744 1.00 87.88 110 PHE A N 1
ATOM 847 C CA . PHE A 1 110 ? -26.973 -6.369 31.575 1.00 87.88 110 PHE A CA 1
ATOM 848 C C . PHE A 1 110 ? -26.810 -7.345 30.407 1.00 87.88 110 PHE A C 1
ATOM 850 O O . PHE A 1 110 ? -27.052 -6.966 29.262 1.00 87.88 110 PHE A O 1
ATOM 857 N N . THR A 1 111 ? -26.451 -8.597 30.697 1.00 86.75 111 THR A N 1
ATOM 858 C CA . THR A 1 111 ? -26.349 -9.655 29.681 1.00 86.75 111 THR A CA 1
ATOM 859 C C . THR A 1 111 ? -27.716 -9.923 29.048 1.00 86.75 111 THR A C 1
ATOM 861 O O . THR A 1 111 ? -27.840 -9.931 27.825 1.00 86.75 111 THR A O 1
ATOM 864 N N . ASP A 1 112 ? -28.762 -10.037 29.873 1.00 81.94 112 ASP A N 1
ATOM 865 C CA . ASP A 1 112 ? -30.152 -10.194 29.426 1.00 81.94 112 ASP A CA 1
ATOM 866 C C . ASP A 1 112 ? -30.675 -8.965 28.658 1.00 81.94 112 ASP A C 1
ATOM 868 O O . ASP A 1 112 ? -31.579 -9.088 27.833 1.00 81.94 112 ASP A O 1
ATOM 872 N N . ALA A 1 113 ? -30.092 -7.785 28.897 1.00 79.19 113 ALA A N 1
ATOM 873 C CA . ALA A 1 113 ? -30.366 -6.543 28.175 1.00 79.19 113 ALA A CA 1
ATOM 874 C C . ALA A 1 113 ? -29.579 -6.393 26.858 1.00 79.19 113 ALA A C 1
ATOM 876 O O . ALA A 1 113 ? -29.633 -5.329 26.244 1.00 79.19 113 ALA A O 1
ATOM 877 N N . GLY A 1 114 ? -28.851 -7.428 26.427 1.00 78.88 114 GLY A N 1
ATOM 878 C CA . GLY A 1 114 ? -28.132 -7.451 25.151 1.00 78.88 114 GLY A CA 1
ATOM 879 C C . GLY A 1 114 ? -26.658 -7.040 25.225 1.00 78.88 114 GLY A C 1
ATOM 880 O O . GLY A 1 114 ? -26.006 -6.975 24.187 1.00 78.88 114 GLY A O 1
ATOM 881 N N . VAL A 1 115 ? -26.096 -6.800 26.417 1.00 85.25 115 VAL A N 1
ATOM 882 C CA . VAL A 1 115 ? -24.650 -6.558 26.594 1.00 85.25 115 VAL A CA 1
ATOM 883 C C . VAL A 1 115 ? -23.918 -7.902 26.573 1.00 85.25 115 VAL A C 1
ATOM 885 O O . VAL A 1 115 ? -23.697 -8.522 27.613 1.00 85.25 115 VAL A O 1
ATOM 888 N N . ALA A 1 116 ? -23.578 -8.381 25.378 1.00 83.00 116 ALA A N 1
ATOM 889 C CA . ALA A 1 116 ? -23.035 -9.727 25.192 1.00 83.00 116 ALA A CA 1
ATOM 890 C C . ALA A 1 116 ? -21.578 -9.742 24.713 1.00 83.00 116 ALA A C 1
ATOM 892 O O . ALA A 1 116 ? -20.817 -10.622 25.118 1.00 83.00 116 ALA A O 1
ATOM 893 N N . SER A 1 117 ? -21.172 -8.789 23.870 1.00 86.00 117 SER A N 1
ATOM 894 C CA . SER A 1 117 ? -19.825 -8.763 23.288 1.00 86.00 117 SER A CA 1
ATOM 895 C C . SER A 1 117 ? -18.817 -8.015 24.164 1.00 86.00 117 SER A C 1
ATOM 897 O O . SER A 1 117 ? -19.186 -7.167 24.982 1.00 86.00 117 SER A O 1
ATOM 899 N N . SER A 1 118 ? -17.518 -8.273 23.971 1.00 87.25 118 SER A N 1
ATOM 900 C CA . SER A 1 118 ? -16.463 -7.486 24.627 1.00 87.25 118 SER A CA 1
ATOM 901 C C . SER A 1 118 ? -16.586 -5.985 24.345 1.00 87.25 118 SER A C 1
ATOM 903 O O . SER A 1 118 ? -16.378 -5.181 25.255 1.00 87.25 118 SER A O 1
ATOM 905 N N . ALA A 1 119 ? -16.986 -5.601 23.129 1.00 87.19 119 ALA A N 1
ATOM 906 C CA . ALA A 1 119 ? -17.211 -4.209 22.750 1.00 87.19 119 ALA A CA 1
ATOM 907 C C . ALA A 1 119 ? -18.360 -3.567 23.549 1.00 87.19 119 ALA A C 1
ATOM 909 O O . ALA A 1 119 ? -18.218 -2.440 24.026 1.00 87.19 119 ALA A O 1
ATOM 910 N N . ASP A 1 120 ? -19.463 -4.289 23.774 1.00 88.44 120 ASP A N 1
ATOM 911 C CA . ASP A 1 120 ? -20.595 -3.782 24.563 1.00 88.44 120 ASP A CA 1
ATOM 912 C C . ASP A 1 120 ? -20.181 -3.515 26.014 1.00 88.44 120 ASP A C 1
ATOM 914 O O . ASP A 1 120 ? -20.483 -2.460 26.579 1.00 88.44 120 ASP A O 1
ATOM 918 N N . TRP A 1 121 ? -19.425 -4.443 26.609 1.00 91.81 121 TRP A N 1
ATOM 919 C CA . TRP A 1 121 ? -18.903 -4.297 27.969 1.00 91.81 121 TRP A CA 1
ATOM 920 C C . TRP A 1 121 ? -17.873 -3.168 28.088 1.00 91.81 121 TRP A C 1
ATOM 922 O O . TRP A 1 121 ? -17.865 -2.453 29.094 1.00 91.81 121 TRP A O 1
ATOM 932 N N . GLN A 1 122 ? -17.027 -2.966 27.074 1.00 92.12 122 GLN A N 1
ATOM 933 C CA . GLN A 1 122 ? -16.093 -1.837 27.013 1.00 92.12 122 GLN A CA 1
ATOM 934 C C . GLN A 1 122 ? -16.838 -0.500 26.911 1.00 92.12 122 GLN A C 1
ATOM 936 O O . GLN A 1 122 ? -16.529 0.430 27.655 1.00 92.12 122 GLN A O 1
ATOM 941 N N . ASN A 1 123 ? -17.868 -0.415 26.067 1.00 89.88 123 ASN A N 1
ATOM 942 C CA . ASN A 1 123 ? -18.719 0.771 25.960 1.00 89.88 123 ASN A CA 1
ATOM 943 C C . ASN A 1 123 ? -19.439 1.075 27.278 1.00 89.88 123 ASN A C 1
ATOM 945 O O . ASN A 1 123 ? -19.489 2.229 27.706 1.00 89.88 123 ASN A O 1
ATOM 949 N N . LEU A 1 124 ? -19.950 0.048 27.964 1.00 90.94 124 LEU A N 1
ATOM 950 C CA . LEU A 1 124 ? -20.557 0.204 29.284 1.00 90.94 124 LEU A CA 1
ATOM 951 C C . LEU A 1 124 ? -19.539 0.725 30.314 1.00 90.94 124 LEU A C 1
ATOM 953 O O . LEU A 1 124 ? -19.849 1.639 31.080 1.00 90.94 124 LEU A O 1
ATOM 957 N N . LEU A 1 125 ? -18.310 0.196 30.297 1.00 93.44 125 LEU A N 1
ATOM 958 C CA . LEU A 1 125 ? -17.214 0.633 31.166 1.00 93.44 125 LEU A CA 1
ATOM 959 C C . LEU A 1 125 ? -16.851 2.106 30.953 1.00 93.44 125 LEU A C 1
ATOM 961 O O . LEU A 1 125 ? -16.681 2.834 31.927 1.00 93.44 125 LEU A O 1
ATOM 965 N N . LEU A 1 126 ? -16.779 2.574 29.706 1.00 90.75 126 LEU A N 1
ATOM 966 C CA . LEU A 1 126 ? -16.465 3.976 29.405 1.00 90.75 126 LEU A CA 1
ATOM 967 C C . LEU A 1 126 ? -17.501 4.956 29.967 1.00 90.75 126 LEU A C 1
ATOM 969 O O . LEU A 1 126 ? -17.172 6.098 30.283 1.00 90.75 126 LEU A O 1
ATOM 973 N N . ARG A 1 127 ? -18.748 4.509 30.131 1.00 89.19 127 ARG A N 1
ATOM 974 C CA . ARG A 1 127 ? -19.839 5.308 30.706 1.00 89.19 127 ARG A CA 1
ATOM 975 C C . ARG A 1 127 ? -19.870 5.281 32.235 1.00 89.19 127 ARG A C 1
ATOM 977 O O . ARG A 1 127 ? -20.546 6.114 32.838 1.00 89.19 127 ARG A O 1
ATOM 984 N N . SER A 1 128 ? -19.139 4.352 32.849 1.00 88.38 128 SER A N 1
ATOM 985 C CA . SER A 1 128 ? -19.027 4.161 34.299 1.00 88.38 128 SER A CA 1
ATOM 986 C C . SER A 1 128 ? -17.597 3.748 34.697 1.00 88.38 128 SER A C 1
ATOM 988 O O . SER A 1 128 ? -17.401 2.658 35.243 1.00 88.38 128 SER A O 1
ATOM 990 N N . PRO A 1 129 ? -16.586 4.606 34.453 1.00 88.50 129 PRO A N 1
ATOM 991 C CA . PRO A 1 129 ? -15.170 4.237 34.562 1.00 88.50 129 PRO A CA 1
ATOM 992 C C . PRO A 1 129 ? -14.708 3.938 35.996 1.00 88.50 129 PRO A C 1
ATOM 994 O O . PRO A 1 129 ? -13.731 3.215 36.189 1.00 88.50 129 PRO A O 1
ATOM 997 N N . ASP A 1 130 ? -15.417 4.460 36.999 1.00 88.31 130 ASP A N 1
ATOM 998 C CA . ASP A 1 130 ? -15.078 4.298 38.420 1.00 88.31 130 ASP A CA 1
ATOM 999 C C . ASP A 1 130 ? -15.514 2.933 38.993 1.00 88.31 130 ASP A C 1
ATOM 1001 O O . ASP A 1 130 ? -15.075 2.518 40.071 1.00 88.31 130 ASP A O 1
ATOM 1005 N N . VAL A 1 131 ? -16.351 2.187 38.262 1.00 89.31 131 VAL A N 1
ATOM 1006 C CA . VAL A 1 131 ? -16.900 0.908 38.725 1.00 89.31 131 VAL A CA 1
ATOM 1007 C C . VAL A 1 131 ? -15.887 -0.221 38.505 1.00 89.31 131 VAL A C 1
ATOM 1009 O O . VAL A 1 131 ? -15.842 -0.865 37.458 1.00 89.31 131 VAL A O 1
ATOM 1012 N N . ILE A 1 132 ? -15.091 -0.516 39.536 1.00 89.44 132 ILE A N 1
ATOM 1013 C CA . ILE A 1 132 ? -14.015 -1.526 39.489 1.00 89.44 132 ILE A CA 1
ATOM 1014 C C . ILE A 1 132 ? -14.515 -2.922 39.069 1.00 89.44 132 ILE A C 1
ATOM 1016 O O . ILE A 1 132 ? -13.845 -3.610 38.300 1.00 89.44 132 ILE A O 1
ATOM 1020 N N . GLU A 1 133 ? -15.676 -3.366 39.562 1.00 90.69 133 GLU A N 1
ATOM 1021 C CA . GLU A 1 133 ? -16.215 -4.692 39.212 1.00 90.69 133 GLU A CA 1
ATOM 1022 C C . GLU A 1 133 ? -16.601 -4.799 37.729 1.00 90.69 133 GLU A C 1
ATOM 1024 O O . GLU A 1 133 ? -16.389 -5.844 37.108 1.00 90.69 133 GLU A O 1
ATOM 1029 N N . LEU A 1 134 ? -17.052 -3.693 37.129 1.00 92.50 134 LEU A N 1
ATOM 1030 C CA . LEU A 1 134 ? -17.318 -3.607 35.696 1.00 92.50 134 LEU A CA 1
ATOM 1031 C C . LEU A 1 134 ? -16.015 -3.681 34.894 1.00 92.50 134 LEU A C 1
ATOM 1033 O O . LEU A 1 134 ? -15.934 -4.455 33.944 1.00 92.50 134 LEU A O 1
ATOM 1037 N N . ALA A 1 135 ? -14.968 -2.965 35.317 1.00 93.62 135 ALA A N 1
ATOM 1038 C CA . ALA A 1 135 ? -13.654 -3.034 34.676 1.00 93.62 135 ALA A CA 1
ATOM 1039 C C . ALA A 1 135 ? -13.061 -4.454 34.722 1.00 93.62 135 ALA A C 1
ATOM 1041 O O . ALA A 1 135 ? -12.525 -4.936 33.723 1.00 93.62 135 ALA A O 1
ATOM 1042 N N . LYS A 1 136 ? -13.196 -5.156 35.858 1.00 94.38 136 LYS A N 1
ATOM 1043 C CA . LYS A 1 136 ? -12.788 -6.565 35.999 1.00 94.38 136 LYS A CA 1
ATOM 1044 C C . LYS A 1 136 ? -13.552 -7.479 35.046 1.00 94.38 136 LYS A C 1
ATOM 1046 O O . LYS A 1 136 ? -12.938 -8.343 34.425 1.00 94.38 136 LYS A O 1
ATOM 1051 N N . HIS A 1 137 ? -14.869 -7.310 34.945 1.00 94.00 137 HIS A N 1
ATOM 1052 C CA . HIS A 1 137 ? -15.697 -8.160 34.096 1.00 94.00 137 HIS A CA 1
ATOM 1053 C C . HIS A 1 137 ? -15.458 -7.901 32.607 1.00 94.00 137 HIS A C 1
ATOM 1055 O O . HIS A 1 137 ? -15.217 -8.853 31.872 1.00 94.00 137 HIS A O 1
ATOM 1061 N N . ALA A 1 138 ? -15.396 -6.636 32.181 1.00 93.94 138 ALA A N 1
ATOM 1062 C CA . ALA A 1 138 ? -15.047 -6.271 30.809 1.00 93.94 138 ALA A CA 1
ATOM 1063 C C . ALA A 1 138 ? -13.671 -6.837 30.413 1.00 93.94 138 ALA A C 1
ATOM 1065 O O . ALA A 1 138 ? -13.518 -7.431 29.345 1.00 93.94 138 ALA A O 1
ATOM 1066 N N . ALA A 1 139 ? -12.684 -6.749 31.312 1.00 94.19 139 ALA A N 1
ATOM 1067 C CA . ALA A 1 139 ? -11.364 -7.336 31.100 1.00 94.19 139 ALA A CA 1
ATOM 1068 C C . ALA A 1 139 ? -11.401 -8.874 30.996 1.00 94.19 139 ALA A C 1
ATOM 1070 O O . ALA A 1 139 ? -10.632 -9.448 30.226 1.00 94.19 139 ALA A O 1
ATOM 1071 N N . GLN A 1 140 ? -12.277 -9.537 31.763 1.00 94.19 140 GLN A N 1
ATOM 1072 C CA . GLN A 1 140 ? -12.471 -10.989 31.727 1.00 94.19 140 GLN A CA 1
ATOM 1073 C C . GLN A 1 140 ? -13.094 -11.452 30.409 1.00 94.19 140 GLN A C 1
ATOM 1075 O O . GLN A 1 140 ? -12.549 -12.344 29.770 1.00 94.19 140 GLN A O 1
ATOM 1080 N N . ILE A 1 141 ? -14.195 -10.831 29.988 1.00 92.62 141 ILE A N 1
ATOM 1081 C CA . ILE A 1 141 ? -14.869 -11.187 28.735 1.00 92.62 141 ILE A CA 1
ATOM 1082 C C . ILE A 1 141 ? -13.937 -10.938 27.548 1.00 92.62 141 ILE A C 1
ATOM 1084 O O . ILE A 1 141 ? -13.758 -11.814 26.708 1.00 92.62 141 ILE A O 1
ATOM 1088 N N . THR A 1 142 ? -13.256 -9.787 27.528 1.00 92.25 142 THR A N 1
ATOM 1089 C CA . THR A 1 142 ? -12.333 -9.456 26.433 1.00 92.25 142 THR A CA 1
ATOM 1090 C C . THR A 1 142 ? -11.193 -10.475 26.323 1.00 92.25 142 THR A C 1
ATOM 1092 O O . THR A 1 142 ? -10.843 -10.869 25.216 1.00 92.25 142 THR A O 1
ATOM 1095 N N . ILE A 1 143 ? -10.606 -10.925 27.445 1.00 92.31 143 ILE A N 1
ATOM 1096 C CA . ILE A 1 143 ? -9.503 -11.903 27.405 1.00 92.31 143 ILE A CA 1
ATOM 1097 C C . ILE A 1 143 ? -9.971 -13.326 27.059 1.00 92.31 143 ILE A C 1
ATOM 1099 O O . ILE A 1 143 ? -9.205 -14.084 26.471 1.00 92.31 143 ILE A O 1
ATOM 1103 N N . GLU A 1 144 ? -11.200 -13.699 27.428 1.00 91.25 144 GLU A N 1
ATOM 1104 C CA . GLU A 1 144 ? -11.801 -14.992 27.069 1.00 91.25 144 GLU A CA 1
ATOM 1105 C C . GLU A 1 144 ? -12.145 -15.070 25.579 1.00 91.25 144 GLU A C 1
ATOM 1107 O O . GLU A 1 144 ? -11.999 -16.131 24.974 1.00 91.25 144 GLU A O 1
ATOM 1112 N N . GLU A 1 145 ? -12.554 -13.949 24.984 1.00 89.19 145 GLU A N 1
ATOM 1113 C CA . GLU A 1 145 ? -12.801 -13.842 23.547 1.00 89.19 145 GLU A CA 1
ATOM 1114 C C . GLU A 1 145 ? -11.490 -13.857 22.748 1.00 89.19 145 GLU A C 1
ATOM 1116 O O . GLU A 1 145 ? -11.370 -14.560 21.743 1.00 89.19 145 GLU A O 1
ATOM 1121 N N . THR A 1 146 ? -10.480 -13.108 23.204 1.00 86.12 146 THR A N 1
ATOM 1122 C CA . THR A 1 146 ? -9.167 -13.047 22.557 1.00 86.12 146 THR A CA 1
ATOM 1123 C C . THR A 1 146 ? -8.050 -12.653 23.528 1.00 86.12 146 THR A C 1
ATOM 1125 O O . THR A 1 146 ? -8.117 -11.659 24.252 1.00 86.12 146 THR A O 1
ATOM 1128 N N . GLU A 1 147 ? -6.931 -13.383 23.486 1.00 85.56 147 GLU A N 1
ATOM 1129 C CA . GLU A 1 147 ? -5.709 -13.004 24.216 1.00 85.56 147 GLU A CA 1
ATOM 1130 C C . GLU A 1 147 ? -4.976 -11.793 23.595 1.00 85.56 147 GLU A C 1
ATOM 1132 O O . GLU A 1 147 ? -3.990 -11.298 24.161 1.00 85.56 147 GLU A O 1
ATOM 1137 N N . GLU A 1 148 ? -5.423 -11.337 22.422 1.00 92.88 148 GLU A N 1
ATOM 1138 C CA . GLU A 1 148 ? -4.896 -10.191 21.683 1.00 92.88 148 GLU A CA 1
ATOM 1139 C C . GLU A 1 148 ? -5.919 -9.054 21.673 1.00 92.88 148 GLU A C 1
ATOM 1141 O O . GLU A 1 148 ? -7.030 -9.223 21.174 1.00 92.88 148 GLU A O 1
ATOM 1146 N N . TRP A 1 149 ? -5.545 -7.892 22.206 1.00 93.62 149 TRP A N 1
ATOM 1147 C CA . TRP A 1 149 ? -6.429 -6.727 22.268 1.00 93.62 149 TRP A CA 1
ATOM 1148 C C . TRP A 1 149 ? -6.092 -5.745 21.152 1.00 93.62 149 TRP A C 1
ATOM 1150 O O . TRP A 1 149 ? -4.939 -5.330 21.003 1.00 93.62 149 TRP A O 1
ATOM 1160 N N . GLU A 1 150 ? -7.101 -5.365 20.375 1.00 90.94 150 GLU A N 1
ATOM 1161 C CA . GLU A 1 150 ? -6.969 -4.414 19.274 1.00 90.94 150 GLU A CA 1
ATOM 1162 C C . GLU A 1 150 ? -7.489 -3.034 19.675 1.00 90.94 150 GLU A C 1
ATOM 1164 O O . GLU A 1 150 ? -8.546 -2.907 20.284 1.00 90.94 150 GLU A O 1
ATOM 1169 N N . VAL A 1 151 ? -6.740 -1.992 19.322 1.00 91.88 151 VAL A N 1
ATOM 1170 C CA . VAL A 1 151 ? -7.029 -0.604 19.687 1.00 91.88 151 VAL A CA 1
ATOM 1171 C C . VAL A 1 151 ? -6.985 0.249 18.424 1.00 91.88 151 VAL A C 1
ATOM 1173 O O . VAL A 1 151 ? -5.916 0.454 17.839 1.00 91.88 151 VAL A O 1
ATOM 1176 N N . ARG A 1 152 ? -8.158 0.719 17.988 1.00 87.38 152 ARG A N 1
ATOM 1177 C CA . ARG A 1 152 ? -8.340 1.408 16.695 1.00 87.38 152 ARG A CA 1
ATOM 1178 C C . ARG A 1 152 ? -8.785 2.868 16.818 1.00 87.38 152 ARG A C 1
ATOM 1180 O O . ARG A 1 152 ? -8.665 3.620 15.857 1.00 87.38 152 ARG A O 1
ATOM 1187 N N . ASP A 1 153 ? -9.223 3.287 18.001 1.00 88.19 153 ASP A N 1
ATOM 1188 C CA . ASP A 1 153 ? -9.651 4.657 18.296 1.00 88.19 153 ASP A CA 1
ATOM 1189 C C . ASP A 1 153 ? -9.360 5.041 19.758 1.00 88.19 153 ASP A C 1
ATOM 1191 O O . ASP A 1 153 ? -8.856 4.237 20.547 1.00 88.19 153 ASP A O 1
ATOM 1195 N N . ALA A 1 154 ? -9.674 6.290 20.107 1.00 89.00 154 ALA A N 1
ATOM 1196 C CA . ALA A 1 154 ? -9.481 6.856 21.439 1.00 89.00 154 ALA A CA 1
ATOM 1197 C C . ALA A 1 154 ? -10.276 6.116 22.535 1.00 89.00 154 ALA A C 1
ATOM 1199 O O . ALA A 1 154 ? -9.733 5.834 23.606 1.00 89.00 154 ALA A O 1
ATOM 1200 N N . CYS A 1 155 ? -11.528 5.736 22.260 1.00 89.31 155 CYS A N 1
ATOM 1201 C CA . CYS A 1 155 ? -12.389 5.037 23.215 1.00 89.31 155 CYS A CA 1
ATOM 1202 C C . CYS A 1 155 ? -11.797 3.679 23.613 1.00 89.31 155 CYS A C 1
ATOM 1204 O O . CYS A 1 155 ? -11.748 3.346 24.800 1.00 89.31 155 CYS A O 1
ATOM 1206 N N . HIS A 1 156 ? -11.251 2.932 22.652 1.00 91.19 156 HIS A N 1
ATOM 1207 C CA . HIS A 1 156 ? -10.550 1.682 22.936 1.00 91.19 156 HIS A CA 1
ATOM 1208 C C . HIS A 1 156 ? -9.323 1.891 23.839 1.00 91.19 156 HIS A C 1
ATOM 1210 O O . HIS A 1 156 ? -9.096 1.094 24.750 1.00 91.19 156 HIS A O 1
ATOM 1216 N N . VAL A 1 157 ? -8.538 2.962 23.643 1.00 93.38 157 VAL A N 1
ATOM 1217 C CA . VAL A 1 157 ? -7.365 3.258 24.496 1.00 93.38 157 VAL A CA 1
ATOM 1218 C C . VAL A 1 157 ? -7.802 3.464 25.945 1.00 93.38 157 VAL A C 1
ATOM 1220 O O . VAL A 1 157 ? -7.196 2.900 26.859 1.00 93.38 157 VAL A O 1
ATOM 1223 N N . MET A 1 158 ? -8.871 4.236 26.156 1.00 93.56 158 MET A N 1
ATOM 1224 C CA . MET A 1 158 ? -9.445 4.481 27.480 1.00 93.56 158 MET A CA 1
ATOM 1225 C C . MET A 1 158 ? -9.946 3.185 28.129 1.00 93.56 158 MET A C 1
ATOM 1227 O O . MET A 1 158 ? -9.600 2.896 29.277 1.00 93.56 158 MET A O 1
ATOM 1231 N N . ALA A 1 159 ? -10.712 2.373 27.394 1.00 93.94 159 ALA A N 1
ATOM 1232 C CA . ALA A 1 159 ? -11.261 1.118 27.904 1.00 93.94 159 ALA A CA 1
ATOM 1233 C C . ALA A 1 159 ? -10.140 0.151 28.311 1.00 93.94 159 ALA A C 1
ATOM 1235 O O . ALA A 1 159 ? -10.128 -0.366 29.432 1.00 93.94 159 ALA A O 1
ATOM 1236 N N . VAL A 1 160 ? -9.125 -0.011 27.456 1.00 94.62 160 VAL A N 1
ATOM 1237 C CA . VAL A 1 160 ? -7.940 -0.820 27.763 1.00 94.62 160 VAL A CA 1
ATOM 1238 C C . VAL A 1 160 ? -7.215 -0.272 28.996 1.00 94.62 160 VAL A C 1
ATOM 1240 O O . VAL A 1 160 ? -6.895 -1.041 29.901 1.00 94.62 160 VAL A O 1
ATOM 1243 N N . ALA A 1 161 ? -7.015 1.043 29.114 1.00 94.81 161 ALA A N 1
ATOM 1244 C CA . ALA A 1 161 ? -6.369 1.653 30.280 1.00 94.81 161 ALA A CA 1
ATOM 1245 C C . ALA A 1 161 ? -7.105 1.373 31.610 1.00 94.81 161 ALA A C 1
ATOM 1247 O O . ALA A 1 161 ? -6.470 1.296 32.672 1.00 94.81 161 ALA A O 1
ATOM 1248 N N . LEU A 1 162 ? -8.430 1.213 31.574 1.00 94.94 162 LEU A N 1
ATOM 1249 C CA . LEU A 1 162 ? -9.257 0.837 32.725 1.00 94.94 162 LEU A CA 1
ATOM 1250 C C . LEU A 1 162 ? -9.205 -0.671 33.020 1.00 94.94 162 LEU A C 1
ATOM 1252 O O . LEU A 1 162 ? -9.171 -1.060 34.183 1.00 94.94 162 LEU A O 1
ATOM 1256 N N . MET A 1 163 ? -9.131 -1.514 31.990 1.00 95.25 163 MET A N 1
ATOM 1257 C CA . MET A 1 163 ? -9.116 -2.980 32.106 1.00 95.25 163 MET A CA 1
ATOM 1258 C C . MET A 1 163 ? -7.750 -3.565 32.500 1.00 95.25 163 MET A C 1
ATOM 1260 O O . MET A 1 163 ? -7.678 -4.577 33.203 1.00 95.25 163 MET A O 1
ATOM 1264 N N . MET A 1 164 ? -6.656 -2.928 32.072 1.00 91.94 164 MET A N 1
ATOM 1265 C CA . MET A 1 164 ? -5.274 -3.403 32.246 1.00 91.94 164 MET A CA 1
ATOM 1266 C C . MET A 1 164 ? -4.872 -3.781 33.686 1.00 91.94 164 MET A C 1
ATOM 1268 O O . MET A 1 164 ? -4.153 -4.769 33.862 1.00 91.94 164 MET A O 1
ATOM 1272 N N . PRO A 1 165 ? -5.298 -3.063 34.745 1.00 91.81 165 PRO A N 1
ATOM 1273 C CA . PRO A 1 165 ? -5.012 -3.464 36.124 1.00 91.81 165 PRO A CA 1
ATOM 1274 C C . PRO A 1 165 ? -5.595 -4.829 36.526 1.00 91.81 165 PRO A C 1
ATOM 1276 O O . PRO A 1 165 ? -5.141 -5.412 37.509 1.00 91.81 165 PRO A O 1
ATOM 1279 N N . HIS A 1 166 ? -6.588 -5.340 35.794 1.00 93.25 166 HIS A N 1
ATOM 1280 C CA . HIS A 1 166 ? -7.340 -6.545 36.148 1.00 93.25 166 HIS A CA 1
ATOM 1281 C C . HIS A 1 166 ? -6.947 -7.764 35.313 1.00 93.25 166 HIS A C 1
ATOM 1283 O O . HIS A 1 166 ? -6.799 -8.860 35.858 1.00 93.25 166 HIS A O 1
ATOM 1289 N N . ARG A 1 167 ? -6.734 -7.586 34.006 1.00 93.00 167 ARG A N 1
ATOM 1290 C CA . ARG A 1 167 ? -6.210 -8.623 33.106 1.00 93.00 167 ARG A CA 1
ATOM 1291 C C . ARG A 1 167 ? -5.146 -8.034 32.192 1.00 93.00 167 ARG A C 1
ATOM 1293 O O . ARG A 1 167 ? -5.231 -6.883 31.784 1.00 93.00 167 ARG A O 1
ATOM 1300 N N . GLN A 1 168 ? -4.136 -8.844 31.893 1.00 91.69 168 GLN A N 1
ATOM 1301 C CA . GLN A 1 168 ? -3.028 -8.480 31.017 1.00 91.69 168 GLN A CA 1
ATOM 1302 C C . GLN A 1 168 ? -3.135 -9.312 29.737 1.00 91.69 168 GLN A C 1
ATOM 1304 O O . GLN A 1 168 ? -3.003 -10.537 29.826 1.00 91.69 168 GLN A O 1
ATOM 1309 N N . PRO A 1 169 ? -3.365 -8.693 28.570 1.00 93.25 169 PRO A N 1
ATOM 1310 C CA . PRO A 1 169 ? -3.348 -9.408 27.305 1.00 93.25 169 PRO A CA 1
ATOM 1311 C C . PRO A 1 169 ? -1.936 -9.869 26.961 1.00 93.25 169 PRO A C 1
ATOM 1313 O O . PRO A 1 169 ? -0.930 -9.306 27.407 1.00 93.25 169 PRO A O 1
ATOM 1316 N N . ARG A 1 170 ? -1.840 -10.889 26.110 1.00 93.31 170 ARG A N 1
ATOM 1317 C CA . ARG A 1 170 ? -0.547 -11.348 25.599 1.00 93.31 170 ARG A CA 1
ATOM 1318 C C . ARG A 1 170 ? 0.037 -10.350 24.601 1.00 93.31 170 ARG A C 1
ATOM 1320 O O . ARG A 1 170 ? 1.261 -10.178 24.549 1.00 93.31 170 ARG A O 1
ATOM 1327 N N . LEU A 1 171 ? -0.827 -9.710 23.817 1.00 94.50 171 LEU A N 1
ATOM 1328 C CA . LEU A 1 171 ? -0.476 -8.752 22.777 1.00 94.50 171 LEU A CA 1
ATOM 1329 C C . LEU A 1 171 ? -1.492 -7.606 22.745 1.00 94.50 171 LEU A C 1
ATOM 1331 O O . LEU A 1 171 ? -2.692 -7.848 22.790 1.00 94.50 171 LEU A O 1
ATOM 1335 N N . ILE A 1 172 ? -0.996 -6.375 22.625 1.00 95.88 172 ILE A N 1
ATOM 1336 C CA . ILE A 1 172 ? -1.809 -5.201 22.294 1.00 95.88 172 ILE A CA 1
ATOM 1337 C C . ILE A 1 172 ? -1.396 -4.717 20.905 1.00 95.88 172 ILE A C 1
ATOM 1339 O O . ILE A 1 172 ? -0.207 -4.483 20.663 1.00 95.88 172 ILE A O 1
ATOM 1343 N N . LYS A 1 173 ? -2.368 -4.578 20.004 1.00 95.44 173 LYS A N 1
ATOM 1344 C CA . LYS A 1 173 ? -2.190 -4.037 18.654 1.00 95.44 173 LYS A CA 1
ATOM 1345 C C . LYS A 1 173 ? -2.844 -2.668 18.569 1.00 95.44 173 LYS A C 1
ATOM 1347 O O . LYS A 1 173 ? -4.056 -2.557 18.706 1.00 95.44 173 LYS A O 1
ATOM 1352 N N . ILE A 1 174 ? -2.042 -1.644 18.318 1.00 94.88 174 ILE A N 1
ATOM 1353 C CA . ILE A 1 174 ? -2.498 -0.264 18.175 1.00 94.88 174 ILE A CA 1
ATOM 1354 C C . ILE A 1 174 ? -2.267 0.168 16.737 1.00 94.88 174 ILE A C 1
ATOM 1356 O O . ILE A 1 174 ? -1.128 0.180 16.264 1.00 94.88 174 ILE A O 1
ATOM 1360 N N . GLU A 1 175 ? -3.346 0.524 16.049 1.00 92.38 175 GLU A N 1
ATOM 1361 C CA . GLU A 1 175 ? -3.306 0.994 14.667 1.00 92.38 175 GLU A CA 1
ATOM 1362 C C . GLU A 1 175 ? -4.236 2.195 14.504 1.00 92.38 175 GLU A C 1
ATOM 1364 O O . GLU A 1 175 ? -5.448 2.047 14.387 1.00 92.38 175 GLU A O 1
ATOM 1369 N N . MET A 1 176 ? -3.655 3.395 14.549 1.00 89.75 176 MET A N 1
ATOM 1370 C CA . MET A 1 176 ? -4.380 4.666 14.457 1.00 89.75 176 MET A CA 1
ATOM 1371 C C . MET A 1 176 ? -3.427 5.820 14.131 1.00 89.75 176 MET A C 1
ATOM 1373 O O . MET A 1 176 ? -2.212 5.642 14.045 1.00 89.75 176 MET A O 1
ATOM 1377 N N . LEU A 1 177 ? -3.973 7.021 13.955 1.00 88.38 177 LEU A N 1
ATOM 1378 C CA . LEU A 1 177 ? -3.174 8.232 13.787 1.00 88.38 177 LEU A CA 1
ATOM 1379 C C . LEU A 1 177 ? -2.540 8.679 15.124 1.00 88.38 177 LEU A C 1
ATOM 1381 O O . LEU A 1 177 ? -3.189 8.542 16.166 1.00 88.38 177 LEU A O 1
ATOM 1385 N N . PRO A 1 178 ? -1.314 9.244 15.114 1.00 88.50 178 PRO A N 1
ATOM 1386 C CA . PRO A 1 178 ? -0.673 9.779 16.318 1.00 88.50 178 PRO A CA 1
ATOM 1387 C C . PRO A 1 178 ? -1.558 10.771 17.084 1.00 88.50 178 PRO A C 1
ATOM 1389 O O . PRO A 1 178 ? -1.631 10.715 18.307 1.00 88.50 178 PRO A O 1
ATOM 1392 N N . GLU A 1 179 ? -2.274 11.646 16.378 1.00 88.00 179 GLU A N 1
ATOM 1393 C CA . GLU A 1 179 ? -3.104 12.696 16.977 1.00 88.00 179 GLU A CA 1
ATOM 1394 C C . GLU A 1 179 ? -4.275 12.116 17.781 1.00 88.00 179 GLU A C 1
ATOM 1396 O O . GLU A 1 179 ? -4.638 12.650 18.828 1.00 88.00 179 GLU A O 1
ATOM 1401 N N . VAL A 1 180 ? -4.836 10.992 17.322 1.00 88.62 180 VAL A N 1
ATOM 1402 C CA . VAL A 1 180 ? -5.921 10.287 18.018 1.00 88.62 180 VAL A CA 1
ATOM 1403 C C . VAL A 1 180 ? -5.395 9.670 19.309 1.00 88.62 180 VAL A C 1
ATOM 1405 O O . VAL A 1 180 ? -6.003 9.849 20.361 1.00 88.62 180 VAL A O 1
ATOM 1408 N N . LEU A 1 181 ? -4.231 9.016 19.269 1.00 90.06 181 LEU A N 1
ATOM 1409 C CA . LEU A 1 181 ? -3.627 8.443 20.474 1.00 90.06 181 LEU A CA 1
ATOM 1410 C C . LEU A 1 181 ? -3.220 9.532 21.480 1.00 90.06 181 LEU A C 1
ATOM 1412 O O . LEU A 1 181 ? -3.347 9.340 22.687 1.00 90.06 181 LEU A O 1
ATOM 1416 N N . LEU A 1 182 ? -2.766 10.686 20.983 1.00 88.56 182 LEU A N 1
ATOM 1417 C CA . LEU A 1 182 ? -2.360 11.821 21.809 1.00 88.56 182 LEU A CA 1
ATOM 1418 C C . LEU A 1 182 ? -3.548 12.502 22.498 1.00 88.56 182 LEU A C 1
ATOM 1420 O O . LEU A 1 182 ? -3.387 13.000 23.611 1.00 88.56 182 LEU A O 1
ATOM 1424 N N . SER A 1 183 ? -4.741 12.484 21.888 1.00 89.56 183 SER A N 1
ATOM 1425 C CA . SER A 1 183 ? -5.962 12.987 22.540 1.00 89.56 183 SER A CA 1
ATOM 1426 C C . SER A 1 183 ? -6.261 12.271 23.865 1.00 89.56 183 SER A C 1
ATOM 1428 O O . SER A 1 183 ? -6.788 12.885 24.787 1.00 89.56 183 SER A O 1
ATOM 1430 N N . GLU A 1 184 ? -5.795 11.025 23.999 1.00 92.25 184 GLU A N 1
ATOM 1431 C CA . GLU A 1 184 ? -5.914 10.185 25.191 1.00 92.25 184 GLU A CA 1
ATOM 1432 C C . GLU A 1 184 ? -4.543 9.867 25.815 1.00 92.25 184 GLU A C 1
ATOM 1434 O O . GLU A 1 184 ? -4.286 8.753 26.281 1.00 92.25 184 GLU A O 1
ATOM 1439 N N . ALA A 1 185 ? -3.635 10.852 25.843 1.00 89.44 185 ALA A N 1
ATOM 1440 C CA . ALA A 1 185 ? -2.252 10.678 26.301 1.00 89.44 185 ALA A CA 1
ATOM 1441 C C . ALA A 1 185 ? -2.127 10.067 27.711 1.00 89.44 185 ALA A C 1
ATOM 1443 O O . ALA A 1 185 ? -1.225 9.267 27.957 1.00 89.44 185 ALA A O 1
ATOM 1444 N N . SER A 1 186 ? -3.028 10.404 28.641 1.00 91.12 186 SER A N 1
ATOM 1445 C CA . SER A 1 186 ? -3.031 9.853 30.006 1.00 91.12 186 SER A CA 1
ATOM 1446 C C . SER A 1 186 ? -3.379 8.361 30.023 1.00 91.12 186 SER A C 1
ATOM 1448 O O . SER A 1 186 ? -2.700 7.563 30.678 1.00 91.12 186 SER A O 1
ATOM 1450 N N . SER A 1 187 ? -4.401 7.973 29.261 1.00 93.75 187 SER A N 1
ATOM 1451 C CA . SER A 1 187 ? -4.816 6.585 29.066 1.00 93.75 187 SER A CA 1
ATOM 1452 C C . SER A 1 187 ? -3.706 5.793 28.375 1.00 93.75 187 SER A C 1
ATOM 1454 O O . SER A 1 187 ? -3.313 4.730 28.861 1.00 93.75 187 SER A O 1
ATOM 1456 N N . TRP A 1 188 ? -3.116 6.345 27.310 1.00 94.50 188 TRP A N 1
ATOM 1457 C CA . TRP A 1 188 ? -1.977 5.745 26.618 1.00 94.50 188 TRP A CA 1
ATOM 1458 C C . TRP A 1 188 ? -0.777 5.534 27.546 1.00 94.50 188 TRP A C 1
ATOM 1460 O O . TRP A 1 188 ? -0.247 4.424 27.614 1.00 94.50 188 TRP A O 1
ATOM 1470 N N . ALA A 1 189 ? -0.385 6.551 28.316 1.00 92.38 189 ALA A N 1
ATOM 1471 C CA . ALA A 1 189 ? 0.711 6.449 29.274 1.00 92.38 189 ALA A CA 1
ATOM 1472 C C . ALA A 1 189 ? 0.475 5.310 30.275 1.00 92.38 189 ALA A C 1
ATOM 1474 O O . ALA A 1 189 ? 1.374 4.508 30.538 1.00 92.38 189 ALA A O 1
ATOM 1475 N N . LYS A 1 190 ? -0.759 5.177 30.778 1.00 92.00 190 LYS A N 1
ATOM 1476 C CA . LYS A 1 190 ? -1.145 4.091 31.684 1.00 92.00 190 LYS A CA 1
ATOM 1477 C C . LYS A 1 190 ? -1.016 2.720 31.018 1.00 92.00 190 LYS A C 1
ATOM 1479 O O . LYS A 1 190 ? -0.470 1.805 31.639 1.00 92.00 190 LYS A O 1
ATOM 1484 N N . VAL A 1 191 ? -1.464 2.567 29.770 1.00 93.06 191 VAL A N 1
ATOM 1485 C CA . VAL A 1 191 ? -1.308 1.319 29.001 1.00 93.06 191 VAL A CA 1
ATOM 1486 C C . VAL A 1 191 ? 0.173 0.994 28.801 1.00 93.06 191 VAL A C 1
ATOM 1488 O O . VAL A 1 191 ? 0.614 -0.093 29.179 1.00 93.06 191 VAL A O 1
ATOM 1491 N N . ALA A 1 192 ? 0.954 1.945 28.289 1.00 91.88 192 ALA A N 1
ATOM 1492 C CA . ALA A 1 192 ? 2.378 1.789 28.005 1.00 91.88 192 ALA A CA 1
ATOM 1493 C C . ALA A 1 192 ? 3.200 1.411 29.250 1.00 91.88 192 ALA A C 1
ATOM 1495 O O . ALA A 1 192 ? 4.083 0.555 29.171 1.00 91.88 192 ALA A O 1
ATOM 1496 N N . GLN A 1 193 ? 2.902 2.006 30.408 1.00 90.00 193 GLN A N 1
ATOM 1497 C CA . GLN A 1 193 ? 3.627 1.755 31.658 1.00 90.00 193 GLN A CA 1
ATOM 1498 C C . GLN A 1 193 ? 3.188 0.468 32.368 1.00 90.00 193 GLN A C 1
ATOM 1500 O O . GLN A 1 193 ? 3.996 -0.175 33.043 1.00 90.00 193 GLN A O 1
ATOM 1505 N N . THR A 1 194 ? 1.918 0.078 32.233 1.00 90.62 194 THR A N 1
ATOM 1506 C CA . THR A 1 194 ? 1.362 -1.077 32.958 1.00 90.62 194 THR A CA 1
ATOM 1507 C C . THR A 1 194 ? 1.554 -2.385 32.194 1.00 90.62 194 THR A C 1
ATOM 1509 O O . THR A 1 194 ? 1.703 -3.439 32.819 1.00 90.62 194 THR A O 1
ATOM 1512 N N . HIS A 1 195 ? 1.567 -2.336 30.858 1.00 92.38 195 HIS A N 1
ATOM 1513 C CA . HIS A 1 195 ? 1.644 -3.527 30.014 1.00 92.38 195 HIS A CA 1
ATOM 1514 C C . HIS A 1 195 ? 2.974 -4.266 30.135 1.00 92.38 195 HIS A C 1
ATOM 1516 O O . HIS A 1 195 ? 4.053 -3.677 30.053 1.00 92.38 195 HIS A O 1
ATOM 1522 N N . ARG A 1 196 ? 2.893 -5.590 30.293 1.00 91.06 196 ARG A N 1
ATOM 1523 C CA . ARG A 1 196 ? 4.059 -6.491 30.379 1.00 91.06 196 ARG A CA 1
ATOM 1524 C C . ARG A 1 196 ? 4.143 -7.495 29.228 1.00 91.06 196 ARG A C 1
ATOM 1526 O O . ARG A 1 196 ? 5.047 -8.327 29.218 1.00 91.06 196 ARG A O 1
ATOM 1533 N N . GLY A 1 197 ? 3.186 -7.457 28.304 1.00 91.38 197 GLY A N 1
ATOM 1534 C CA . GLY A 1 197 ? 3.140 -8.330 27.137 1.00 91.38 197 GLY A CA 1
ATOM 1535 C C . GLY A 1 197 ? 3.808 -7.718 25.907 1.00 91.38 197 GLY A C 1
ATOM 1536 O O . GLY A 1 197 ? 4.614 -6.787 25.992 1.00 91.38 197 GLY A O 1
ATOM 1537 N N . LYS A 1 198 ? 3.449 -8.256 24.741 1.00 95.00 198 LYS A N 1
ATOM 1538 C CA . LYS A 1 198 ? 3.912 -7.758 23.444 1.00 95.00 198 LYS A CA 1
ATOM 1539 C C . LYS A 1 198 ? 3.119 -6.526 23.015 1.00 95.00 198 LYS A C 1
ATOM 1541 O O . LYS A 1 198 ? 1.928 -6.429 23.316 1.00 95.00 198 LYS A O 1
ATOM 1546 N N . LEU A 1 199 ? 3.761 -5.626 22.280 1.00 95.19 199 LEU A N 1
ATOM 1547 C CA . LEU A 1 199 ? 3.147 -4.414 21.743 1.00 95.19 199 LEU A CA 1
ATOM 1548 C C . LEU A 1 199 ? 3.436 -4.272 20.242 1.00 95.19 199 LEU A C 1
ATOM 1550 O O . LEU A 1 199 ? 4.594 -4.325 19.819 1.00 95.19 199 LEU A O 1
ATOM 1554 N N . GLU A 1 200 ? 2.387 -4.056 19.452 1.00 95.81 200 GLU A N 1
ATOM 1555 C CA . GLU A 1 200 ? 2.475 -3.535 18.086 1.00 95.81 200 GLU A CA 1
ATOM 1556 C C . GLU A 1 200 ? 1.925 -2.112 18.050 1.00 95.81 200 GLU A C 1
ATOM 1558 O O . GLU A 1 200 ? 0.772 -1.887 18.406 1.00 95.81 200 GLU A O 1
ATOM 1563 N N . LEU A 1 201 ? 2.741 -1.162 17.599 1.00 95.00 201 LEU A N 1
ATOM 1564 C CA . LEU A 1 201 ? 2.382 0.251 17.523 1.00 95.00 201 LEU A CA 1
ATOM 1565 C C . LEU A 1 201 ? 2.549 0.760 16.088 1.00 95.00 201 LEU A C 1
ATOM 1567 O O . LEU A 1 201 ? 3.668 0.963 15.611 1.00 95.00 201 LEU A O 1
ATOM 1571 N N . LYS A 1 202 ? 1.434 0.955 15.382 1.00 93.19 202 LYS A N 1
ATOM 1572 C CA . LYS A 1 202 ? 1.394 1.452 14.003 1.00 93.19 202 LYS A CA 1
ATOM 1573 C C . LYS A 1 202 ? 0.707 2.816 13.942 1.00 93.19 202 LYS A C 1
ATOM 1575 O O . LYS A 1 202 ? -0.513 2.918 13.939 1.00 93.19 202 LYS A O 1
ATOM 1580 N N . LEU A 1 203 ? 1.525 3.853 13.832 1.00 88.31 203 LEU A N 1
ATOM 1581 C CA . LEU A 1 203 ? 1.162 5.266 13.833 1.00 88.31 203 LEU A CA 1
ATOM 1582 C C . LEU A 1 203 ? 1.364 5.902 12.448 1.00 88.31 203 LEU A C 1
ATOM 1584 O O . LEU A 1 203 ? 2.098 6.875 12.304 1.00 88.31 203 LEU A O 1
ATOM 1588 N N . ALA A 1 204 ? 0.773 5.289 11.415 1.00 76.31 204 ALA A N 1
ATOM 1589 C CA . ALA A 1 204 ? 0.697 5.786 10.031 1.00 76.31 204 ALA A CA 1
ATOM 1590 C C . ALA A 1 204 ? 1.919 6.625 9.553 1.00 76.31 204 ALA A C 1
ATOM 1592 O O . ALA A 1 204 ? 1.800 7.832 9.340 1.00 76.31 204 ALA A O 1
ATOM 1593 N N . PRO A 1 205 ? 3.093 6.014 9.286 1.00 58.31 205 PRO A N 1
ATOM 1594 C CA . PRO A 1 205 ? 4.373 6.718 9.068 1.00 58.31 205 PRO A CA 1
ATOM 1595 C C . PRO A 1 205 ? 4.401 7.644 7.837 1.00 58.31 205 PRO A C 1
ATOM 1597 O O . PRO A 1 205 ? 5.341 8.415 7.655 1.00 58.31 205 PRO A O 1
ATOM 1600 N N . ASN A 1 206 ? 3.398 7.544 6.961 1.00 60.28 206 ASN A N 1
ATOM 1601 C CA . ASN A 1 206 ? 3.267 8.357 5.755 1.00 60.28 206 ASN A CA 1
ATOM 1602 C C . ASN A 1 206 ? 2.426 9.627 5.958 1.00 60.28 206 ASN A C 1
ATOM 1604 O O . ASN A 1 206 ? 2.340 10.429 5.026 1.00 60.28 206 ASN A O 1
ATOM 1608 N N . GLN A 1 207 ? 1.827 9.819 7.131 1.00 67.81 207 GLN A N 1
ATOM 1609 C CA . GLN A 1 207 ? 1.124 11.047 7.500 1.00 67.81 207 GLN A CA 1
ATOM 1610 C C . GLN A 1 207 ? 2.086 12.020 8.209 1.00 67.81 207 GLN A C 1
ATOM 1612 O O . GLN A 1 207 ? 3.259 11.704 8.435 1.00 67.81 207 GLN A O 1
ATOM 1617 N N . ASP A 1 208 ? 1.628 13.240 8.483 1.00 65.69 208 ASP A N 1
ATOM 1618 C CA . ASP A 1 208 ? 2.494 14.309 8.998 1.00 65.69 208 ASP A CA 1
ATOM 1619 C C . ASP A 1 208 ? 2.641 14.320 10.533 1.00 65.69 208 ASP A C 1
ATOM 1621 O O . ASP A 1 208 ? 3.532 14.998 11.042 1.00 65.69 208 ASP A O 1
ATOM 1625 N N . GLY A 1 209 ? 1.859 13.515 11.261 1.00 73.88 209 GLY A N 1
ATOM 1626 C CA . GLY A 1 209 ? 1.911 13.419 12.722 1.00 73.88 209 GLY A CA 1
ATOM 1627 C C . GLY A 1 209 ? 3.233 12.875 13.270 1.00 73.88 209 GLY A C 1
ATOM 1628 O O . GLY A 1 209 ? 3.692 11.796 12.883 1.00 73.88 209 GLY A O 1
ATOM 1629 N N . LEU A 1 210 ? 3.845 13.618 14.196 1.00 83.25 210 LEU A N 1
ATOM 1630 C CA . LEU A 1 210 ? 5.035 13.190 14.936 1.00 83.25 210 LEU A CA 1
ATOM 1631 C C . LEU A 1 210 ? 4.644 12.281 16.104 1.00 83.25 210 LEU A C 1
ATOM 1633 O O . LEU A 1 210 ? 3.610 12.467 16.736 1.00 83.25 210 LEU A O 1
ATOM 1637 N N . CYS A 1 211 ? 5.486 11.288 16.387 1.00 87.44 211 CYS A N 1
ATOM 1638 C CA . CYS A 1 211 ? 5.236 10.301 17.437 1.00 87.44 211 CYS A CA 1
ATOM 1639 C C . CYS A 1 211 ? 6.055 10.551 18.712 1.00 87.44 211 CYS A C 1
ATOM 1641 O O . CYS A 1 211 ? 5.917 9.786 19.658 1.00 87.44 211 CYS A O 1
ATOM 1643 N N . ASP A 1 212 ? 6.935 11.557 18.735 1.00 87.12 212 ASP A N 1
ATOM 1644 C CA . ASP A 1 212 ? 7.934 11.736 19.796 1.00 87.12 212 ASP A CA 1
ATOM 1645 C C . ASP A 1 212 ? 7.307 11.779 21.206 1.00 87.12 212 ASP A C 1
ATOM 1647 O O . ASP A 1 212 ? 7.693 10.974 22.055 1.00 87.12 212 ASP A O 1
ATOM 1651 N N . ASP A 1 213 ? 6.263 12.589 21.411 1.00 87.00 213 ASP A N 1
ATOM 1652 C CA . ASP A 1 213 ? 5.566 12.732 22.704 1.00 87.00 213 ASP A CA 1
ATOM 1653 C C . ASP A 1 213 ? 4.908 11.421 23.179 1.00 87.00 213 ASP A C 1
ATOM 1655 O O . ASP A 1 213 ? 4.872 11.100 24.368 1.00 87.00 213 ASP A O 1
ATOM 1659 N N . LEU A 1 214 ? 4.412 10.610 22.239 1.00 89.25 214 LEU A N 1
ATOM 1660 C CA . LEU A 1 214 ? 3.782 9.318 22.535 1.00 89.25 214 LEU A CA 1
ATOM 1661 C C . LEU A 1 214 ? 4.808 8.265 22.955 1.00 89.25 214 LEU A C 1
ATOM 1663 O O . LEU A 1 214 ? 4.486 7.341 23.709 1.00 89.25 214 LEU A O 1
ATOM 1667 N N . LEU A 1 215 ? 6.031 8.372 22.439 1.00 91.00 215 LEU A N 1
ATOM 1668 C CA . LEU A 1 215 ? 7.087 7.398 22.671 1.00 91.00 215 LEU A CA 1
ATOM 1669 C C . LEU A 1 215 ? 7.733 7.568 24.041 1.00 91.00 215 LEU A C 1
ATOM 1671 O O . LEU A 1 215 ? 8.186 6.570 24.593 1.00 91.00 215 LEU A O 1
ATOM 1675 N N . GLU A 1 216 ? 7.733 8.768 24.628 1.00 88.31 216 GLU A N 1
ATOM 1676 C CA . GLU A 1 216 ? 8.336 9.015 25.947 1.00 88.31 216 GLU A CA 1
ATOM 1677 C C . GLU A 1 216 ? 7.830 8.038 27.018 1.00 88.31 216 GLU A C 1
ATOM 1679 O O . GLU A 1 216 ? 8.608 7.533 27.829 1.00 88.31 216 GLU A O 1
ATOM 1684 N N . CYS A 1 217 ? 6.544 7.682 26.961 1.00 88.00 217 CYS A N 1
ATOM 1685 C CA . CYS A 1 217 ? 5.900 6.761 27.897 1.00 88.00 217 CYS A CA 1
ATOM 1686 C C . CYS A 1 217 ? 6.404 5.307 27.799 1.00 88.00 217 CYS A C 1
ATOM 1688 O O . CYS A 1 217 ? 6.170 4.513 28.711 1.00 88.00 217 CYS A O 1
ATOM 1690 N N . LEU A 1 218 ? 7.092 4.940 26.712 1.00 89.06 218 LEU A N 1
ATOM 1691 C CA . LEU A 1 218 ? 7.743 3.634 26.567 1.00 89.06 218 LEU A CA 1
ATOM 1692 C C . LEU A 1 218 ? 9.071 3.565 27.327 1.00 89.06 218 LEU A C 1
ATOM 1694 O O . LEU A 1 218 ? 9.581 2.471 27.585 1.00 89.06 218 LEU A O 1
ATOM 1698 N N . ASN A 1 219 ? 9.642 4.705 27.714 1.00 86.06 219 ASN A N 1
ATOM 1699 C CA . ASN A 1 219 ? 10.867 4.714 28.493 1.00 86.06 219 ASN A CA 1
ATOM 1700 C C . ASN A 1 219 ? 10.608 4.145 29.899 1.00 86.06 219 ASN A C 1
ATOM 1702 O O . ASN A 1 219 ? 9.720 4.593 30.618 1.00 86.06 219 ASN A O 1
ATOM 1706 N N . GLY A 1 220 ? 11.364 3.118 30.292 1.00 80.19 220 GLY A N 1
ATOM 1707 C CA . GLY A 1 220 ? 11.129 2.388 31.545 1.00 80.19 220 GLY A CA 1
ATOM 1708 C C . GLY A 1 220 ? 9.916 1.443 31.530 1.00 80.19 220 GLY A C 1
ATOM 1709 O O . GLY A 1 220 ? 9.652 0.784 32.539 1.00 80.19 220 GLY A O 1
ATOM 1710 N N . SER A 1 221 ? 9.211 1.324 30.399 1.00 86.81 221 SER A N 1
ATOM 1711 C CA . SER A 1 221 ? 8.149 0.334 30.214 1.00 86.81 221 SER A CA 1
ATOM 1712 C C . SER A 1 221 ? 8.696 -1.097 30.277 1.00 86.81 221 SER A C 1
ATOM 1714 O O . SER A 1 221 ? 9.851 -1.375 29.940 1.00 86.81 221 SER A O 1
ATOM 1716 N N . ARG A 1 222 ? 7.841 -2.032 30.706 1.00 87.56 222 ARG A N 1
ATOM 1717 C CA . ARG A 1 222 ? 8.123 -3.476 30.698 1.00 87.56 222 ARG A CA 1
ATOM 1718 C C . ARG A 1 222 ? 7.564 -4.190 29.468 1.00 87.56 222 ARG A C 1
ATOM 1720 O O . ARG A 1 222 ? 7.685 -5.413 29.401 1.00 87.56 222 ARG A O 1
ATOM 1727 N N . CYS A 1 223 ? 6.955 -3.466 28.530 1.00 90.19 223 CYS A N 1
ATOM 1728 C CA . CYS A 1 223 ? 6.436 -4.059 27.306 1.00 90.19 223 CYS A CA 1
ATOM 1729 C C . CYS A 1 223 ? 7.567 -4.547 26.382 1.00 90.19 223 CYS A C 1
ATOM 1731 O O . CYS A 1 223 ? 8.694 -4.045 26.417 1.00 90.19 223 CYS A O 1
ATOM 1733 N N . ASP A 1 224 ? 7.251 -5.550 25.563 1.00 92.44 224 ASP A N 1
ATOM 1734 C CA . ASP A 1 224 ? 8.109 -6.048 24.484 1.00 92.44 224 ASP A CA 1
ATOM 1735 C C . ASP A 1 224 ? 7.580 -5.508 23.150 1.00 92.44 224 ASP A C 1
ATOM 1737 O O . ASP A 1 224 ? 6.602 -6.024 22.599 1.00 92.44 224 ASP A O 1
ATOM 1741 N N . LEU A 1 225 ? 8.184 -4.430 22.645 1.00 94.69 225 LEU A N 1
ATOM 1742 C CA . LEU A 1 225 ? 7.795 -3.827 21.372 1.00 94.69 225 LEU A CA 1
ATOM 1743 C C . LEU A 1 225 ? 8.240 -4.739 20.227 1.00 94.69 225 LEU A C 1
ATOM 1745 O O . LEU A 1 225 ? 9.427 -4.832 19.913 1.00 94.69 225 LEU A O 1
ATOM 1749 N N . ILE A 1 226 ? 7.285 -5.409 19.583 1.00 95.12 226 ILE A N 1
ATOM 1750 C CA . ILE A 1 226 ? 7.556 -6.346 18.481 1.00 95.12 226 ILE A CA 1
ATOM 1751 C C . ILE A 1 226 ? 7.401 -5.688 17.109 1.00 95.12 226 ILE A C 1
ATOM 1753 O O . ILE A 1 226 ? 8.025 -6.122 16.140 1.00 95.12 226 ILE A O 1
ATOM 1757 N N . ARG A 1 227 ? 6.609 -4.617 17.012 1.00 95.62 227 ARG A N 1
ATOM 1758 C CA . ARG A 1 227 ? 6.447 -3.858 15.773 1.00 95.62 227 ARG A CA 1
ATOM 1759 C C . ARG A 1 227 ? 6.242 -2.384 16.063 1.00 95.62 227 ARG A C 1
ATOM 1761 O O . ARG A 1 227 ? 5.372 -2.035 16.853 1.00 95.62 227 ARG A O 1
ATOM 1768 N N . PHE A 1 228 ? 6.988 -1.537 15.367 1.00 95.44 228 PHE A N 1
ATOM 1769 C CA . PHE A 1 228 ? 6.768 -0.096 15.365 1.00 95.44 228 PHE A CA 1
ATOM 1770 C C . PHE A 1 228 ? 6.715 0.443 13.943 1.00 95.44 228 PHE A C 1
ATOM 1772 O O . PHE A 1 228 ? 7.519 0.054 13.093 1.00 95.44 228 PHE A O 1
ATOM 1779 N N . SER A 1 229 ? 5.788 1.361 13.699 1.00 93.69 229 SER A N 1
ATOM 1780 C CA . SER A 1 229 ? 5.696 2.110 12.457 1.00 93.69 229 SER A CA 1
ATOM 1781 C C . SER A 1 229 ? 5.287 3.547 12.759 1.00 93.69 229 SER A C 1
ATOM 1783 O O . SER A 1 229 ? 4.167 3.751 13.200 1.00 93.69 229 SER A O 1
ATOM 1785 N N . GLY A 1 230 ? 6.135 4.542 12.507 1.00 92.25 230 GLY A N 1
ATOM 1786 C CA . GLY A 1 230 ? 5.797 5.938 12.819 1.00 92.25 230 GLY A CA 1
ATOM 1787 C C . GLY A 1 230 ? 6.869 6.943 12.409 1.00 92.25 230 GLY A C 1
ATOM 1788 O O . GLY A 1 230 ? 7.915 6.568 11.873 1.00 92.25 230 GLY A O 1
ATOM 1789 N N . ARG A 1 231 ? 6.601 8.230 12.651 1.00 91.19 231 ARG A N 1
ATOM 1790 C CA . ARG A 1 231 ? 7.500 9.342 12.317 1.00 91.19 231 ARG A CA 1
ATOM 1791 C C . ARG A 1 231 ? 8.177 9.882 13.578 1.00 91.19 231 ARG A C 1
ATOM 1793 O O . ARG A 1 231 ? 7.490 10.290 14.509 1.00 91.19 231 ARG A O 1
ATOM 1800 N N . ILE A 1 232 ? 9.511 9.864 13.614 1.00 91.88 232 ILE A N 1
ATOM 1801 C CA . ILE A 1 232 ? 10.310 10.238 14.796 1.00 91.88 232 ILE A CA 1
ATOM 1802 C C . ILE A 1 232 ? 11.288 11.340 14.410 1.00 91.88 232 ILE A C 1
ATOM 1804 O O . ILE A 1 232 ? 12.021 11.194 13.431 1.00 91.88 232 ILE A O 1
ATOM 1808 N N . SER A 1 233 ? 11.312 12.423 15.182 1.00 90.19 233 SER A N 1
ATOM 1809 C CA . SER A 1 233 ? 12.168 13.584 14.930 1.00 90.19 233 SER A CA 1
ATOM 1810 C C . SER A 1 233 ? 13.239 13.807 15.999 1.00 90.19 233 SER A C 1
ATOM 1812 O O . SER A 1 233 ? 14.199 14.531 15.740 1.00 90.19 233 SER A O 1
ATOM 1814 N N . THR A 1 234 ? 13.128 13.164 17.167 1.00 90.88 234 THR A N 1
ATOM 1815 C CA . THR A 1 234 ? 14.007 13.427 18.313 1.00 90.88 234 THR A CA 1
ATOM 1816 C C . THR A 1 234 ? 14.863 12.219 18.718 1.00 90.88 234 THR A C 1
ATOM 1818 O O . THR A 1 234 ? 14.433 11.066 18.602 1.00 90.88 234 THR A O 1
ATOM 1821 N N . PRO A 1 235 ? 16.068 12.447 19.281 1.00 90.81 235 PRO A N 1
ATOM 1822 C CA . PRO A 1 235 ? 16.871 11.373 19.868 1.00 90.81 235 PRO A CA 1
ATOM 1823 C C . PRO A 1 235 ? 16.167 10.666 21.036 1.00 90.81 235 PRO A C 1
ATOM 1825 O O . PRO A 1 235 ? 16.365 9.468 21.235 1.00 90.81 235 PRO A O 1
ATOM 1828 N N . ALA A 1 236 ? 15.333 11.392 21.790 1.00 90.81 236 ALA A N 1
ATOM 1829 C CA . ALA A 1 236 ? 14.568 10.848 22.908 1.00 90.81 236 ALA A CA 1
ATOM 1830 C C . ALA A 1 236 ? 13.554 9.792 22.439 1.00 90.81 236 ALA A C 1
ATOM 1832 O O . ALA A 1 236 ? 13.509 8.700 23.007 1.00 90.81 236 ALA A O 1
ATOM 1833 N N . GLY A 1 237 ? 12.828 10.060 21.347 1.00 91.94 237 GLY A N 1
ATOM 1834 C CA . GLY A 1 237 ? 11.913 9.093 20.738 1.00 91.94 237 GLY A CA 1
ATOM 1835 C C . GLY A 1 237 ? 12.622 7.809 20.294 1.00 91.94 237 GLY A C 1
ATOM 1836 O O . GLY A 1 237 ? 12.154 6.703 20.571 1.00 91.94 237 GLY A O 1
ATOM 1837 N N . ILE A 1 238 ? 13.807 7.927 19.682 1.00 93.25 238 ILE A N 1
ATOM 1838 C CA . ILE A 1 238 ? 14.628 6.764 19.301 1.00 93.25 238 ILE A CA 1
ATOM 1839 C C . ILE A 1 238 ? 15.091 5.972 20.526 1.00 93.25 238 ILE A C 1
ATOM 1841 O O . ILE A 1 238 ? 15.021 4.741 20.522 1.00 93.25 238 ILE A O 1
ATOM 1845 N N . ALA A 1 239 ? 15.542 6.656 21.578 1.00 92.19 239 ALA A N 1
ATOM 1846 C CA . ALA A 1 239 ? 15.957 6.010 22.818 1.00 92.19 239 ALA A CA 1
ATOM 1847 C C . ALA A 1 239 ? 14.795 5.255 23.486 1.00 92.19 239 ALA A C 1
ATOM 1849 O O . ALA A 1 239 ? 14.985 4.132 23.957 1.00 92.19 239 ALA A O 1
ATOM 1850 N N . ALA A 1 240 ? 13.586 5.820 23.467 1.00 92.75 240 ALA A N 1
ATOM 1851 C CA . ALA A 1 240 ? 12.400 5.170 24.011 1.00 92.75 240 ALA A CA 1
ATOM 1852 C C . ALA A 1 240 ? 12.012 3.905 23.224 1.00 92.75 240 ALA A C 1
ATOM 1854 O O . ALA A 1 240 ? 11.776 2.851 23.821 1.00 92.75 240 ALA A O 1
ATOM 1855 N N . VAL A 1 241 ? 12.049 3.956 21.885 1.00 93.88 241 VAL A N 1
ATOM 1856 C CA . VAL A 1 241 ? 11.864 2.763 21.038 1.00 93.88 241 VAL A CA 1
ATOM 1857 C C . VAL A 1 241 ? 12.939 1.718 21.343 1.00 93.88 241 VAL A C 1
ATOM 1859 O O . VAL A 1 241 ? 12.620 0.543 21.530 1.00 93.88 241 VAL A O 1
ATOM 1862 N N . ALA A 1 242 ? 14.207 2.122 21.454 1.00 92.12 242 ALA A N 1
ATOM 1863 C CA . ALA A 1 242 ? 15.311 1.218 21.773 1.00 92.12 242 ALA A CA 1
ATOM 1864 C C . ALA A 1 242 ? 15.131 0.513 23.130 1.00 92.12 242 ALA A C 1
ATOM 1866 O O . ALA A 1 242 ? 15.432 -0.680 23.251 1.00 92.12 242 ALA A O 1
ATOM 1867 N N . ALA A 1 243 ? 14.618 1.226 24.138 1.00 91.38 243 ALA A N 1
ATOM 1868 C CA . ALA A 1 243 ? 14.368 0.694 25.476 1.00 91.38 243 ALA A CA 1
ATOM 1869 C C . ALA A 1 243 ? 13.301 -0.417 25.470 1.00 91.38 243 ALA A C 1
ATOM 1871 O O . ALA A 1 243 ? 13.489 -1.464 26.108 1.00 91.38 243 ALA A O 1
ATOM 1872 N N . ALA A 1 244 ? 12.230 -0.230 24.694 1.00 91.00 244 ALA A N 1
ATOM 1873 C CA . ALA A 1 244 ? 11.132 -1.188 24.565 1.00 91.00 244 ALA A CA 1
ATOM 1874 C C . ALA A 1 244 ? 11.415 -2.338 23.573 1.00 91.00 244 ALA A C 1
ATOM 1876 O O . ALA A 1 244 ? 10.751 -3.370 23.620 1.00 91.00 244 ALA A O 1
ATOM 1877 N N . SER A 1 245 ? 12.416 -2.201 22.696 1.00 91.38 245 SER A N 1
ATOM 1878 C CA . SER A 1 245 ? 12.704 -3.170 21.625 1.00 91.38 245 SER A CA 1
ATOM 1879 C C . SER A 1 245 ? 13.655 -4.303 22.042 1.00 91.38 245 SER A C 1
ATOM 1881 O O . SER A 1 245 ? 14.504 -4.156 22.939 1.00 91.38 245 SER A O 1
ATOM 1883 N N . ARG A 1 246 ? 13.550 -5.454 21.362 1.00 85.75 246 ARG A N 1
ATOM 1884 C CA . ARG A 1 246 ? 14.382 -6.652 21.570 1.00 85.75 246 ARG A CA 1
ATOM 1885 C C . ARG A 1 246 ? 14.850 -7.237 20.225 1.00 85.75 246 ARG A C 1
ATOM 1887 O O . ARG A 1 246 ? 14.054 -7.584 19.355 1.00 85.75 246 ARG A O 1
ATOM 1894 N N . ALA A 1 247 ? 16.166 -7.436 20.103 1.00 74.81 247 ALA A N 1
ATOM 1895 C CA . ALA A 1 247 ? 16.886 -7.778 18.866 1.00 74.81 247 ALA A CA 1
ATOM 1896 C C . ALA A 1 247 ? 16.225 -8.836 17.968 1.00 74.81 247 ALA A C 1
ATOM 1898 O O . ALA A 1 247 ? 16.131 -8.665 16.761 1.00 74.81 247 ALA A O 1
ATOM 1899 N N . ALA A 1 248 ? 15.778 -9.951 18.542 1.00 75.31 248 ALA A N 1
ATOM 1900 C CA . ALA A 1 248 ? 15.368 -11.111 17.756 1.00 75.31 248 ALA A CA 1
ATOM 1901 C C . ALA A 1 248 ? 13.951 -11.009 17.166 1.00 75.31 248 ALA A C 1
ATOM 1903 O O . ALA A 1 248 ? 13.563 -11.881 16.392 1.00 75.31 248 ALA A O 1
ATOM 1904 N N . ARG A 1 249 ? 13.145 -10.022 17.582 1.00 79.94 249 ARG A N 1
ATOM 1905 C CA . ARG A 1 249 ? 11.693 -10.021 17.327 1.00 79.94 249 ARG A CA 1
ATOM 1906 C C . ARG A 1 249 ? 11.124 -8.687 16.865 1.00 79.94 249 ARG A C 1
ATOM 1908 O O . ARG A 1 249 ? 9.977 -8.671 16.432 1.00 79.94 249 ARG A O 1
ATOM 1915 N N . THR A 1 250 ? 11.881 -7.596 16.969 1.00 91.31 250 THR A N 1
ATOM 1916 C CA . THR A 1 250 ? 11.347 -6.263 16.688 1.00 91.31 250 THR A CA 1
ATOM 1917 C C . THR A 1 250 ? 11.524 -5.856 15.225 1.00 91.31 250 THR A C 1
ATOM 1919 O O . THR A 1 250 ? 12.648 -5.731 14.733 1.00 91.31 250 THR A O 1
ATOM 1922 N N . TYR A 1 251 ? 10.406 -5.568 14.561 1.00 94.50 251 TYR A N 1
ATOM 1923 C CA . TYR A 1 251 ? 10.351 -4.946 13.239 1.00 94.50 251 TYR A CA 1
ATOM 1924 C C . TYR A 1 251 ? 10.081 -3.440 13.362 1.00 94.50 251 TYR A C 1
ATOM 1926 O O . TYR A 1 251 ? 9.071 -3.032 13.938 1.00 94.50 251 TYR A O 1
ATOM 1934 N N . LEU A 1 252 ? 10.955 -2.607 12.797 1.00 95.50 252 LEU A N 1
ATOM 1935 C CA . LEU A 1 252 ? 10.862 -1.148 12.880 1.00 95.50 252 LEU A CA 1
ATOM 1936 C C . LEU A 1 252 ? 10.688 -0.525 11.492 1.00 95.50 252 LEU A C 1
ATOM 1938 O O . LEU A 1 252 ? 11.450 -0.814 10.572 1.00 95.50 252 LEU A O 1
ATOM 1942 N N . THR A 1 253 ? 9.718 0.373 11.348 1.00 94.88 253 THR A N 1
ATOM 1943 C CA . THR A 1 253 ? 9.553 1.254 10.184 1.00 94.88 253 THR A CA 1
ATOM 1944 C C . THR A 1 253 ? 9.508 2.702 10.657 1.00 94.88 253 THR A C 1
ATOM 1946 O O . THR A 1 253 ? 8.548 3.126 11.294 1.00 94.88 253 THR A O 1
ATOM 1949 N N . ILE A 1 254 ? 10.563 3.464 10.379 1.00 94.38 254 ILE A N 1
ATOM 1950 C CA . ILE A 1 254 ? 10.738 4.817 10.916 1.00 94.38 254 ILE A CA 1
ATOM 1951 C C . ILE A 1 254 ? 10.807 5.818 9.769 1.00 94.38 254 ILE A C 1
ATOM 1953 O O . ILE A 1 254 ? 11.692 5.746 8.915 1.00 94.38 254 ILE A O 1
ATOM 1957 N N . ALA A 1 255 ? 9.895 6.787 9.770 1.00 92.69 255 ALA A N 1
ATOM 1958 C CA . ALA A 1 255 ? 9.985 7.956 8.911 1.00 92.69 255 ALA A CA 1
ATOM 1959 C C . ALA A 1 255 ? 10.787 9.064 9.600 1.00 92.69 255 ALA A C 1
ATOM 1961 O O . ALA A 1 255 ? 10.479 9.448 10.727 1.00 92.69 255 ALA A O 1
ATOM 1962 N N . LEU A 1 256 ? 11.806 9.584 8.912 1.00 92.44 256 LEU A N 1
ATOM 1963 C CA . LEU A 1 256 ? 12.691 10.626 9.430 1.00 92.44 256 LEU A CA 1
ATOM 1964 C C . LEU A 1 256 ? 12.397 11.966 8.740 1.00 92.44 256 LEU A C 1
ATOM 1966 O O . LEU A 1 256 ? 12.835 12.159 7.602 1.00 92.44 256 LEU A O 1
ATOM 1970 N N . PRO A 1 257 ? 11.693 12.908 9.400 1.00 88.94 257 PRO A N 1
ATOM 1971 C CA . PRO A 1 257 ? 11.514 14.269 8.890 1.00 88.94 257 PRO A CA 1
ATOM 1972 C C . PRO A 1 257 ? 12.817 15.071 8.888 1.00 88.94 257 PRO A C 1
ATOM 1974 O O . PRO A 1 257 ? 12.969 16.014 8.115 1.00 88.94 257 PRO A O 1
ATOM 1977 N N . ALA A 1 258 ? 13.751 14.702 9.765 1.00 87.94 258 ALA A N 1
ATOM 1978 C CA . ALA A 1 258 ? 15.024 15.370 9.932 1.00 87.94 258 ALA A CA 1
ATOM 1979 C C . ALA A 1 258 ? 16.168 14.353 10.092 1.00 87.94 258 ALA A C 1
ATOM 1981 O O . ALA A 1 258 ? 15.930 13.210 10.496 1.00 87.94 258 ALA A O 1
ATOM 1982 N N . PRO A 1 259 ? 17.407 14.763 9.782 1.00 88.62 259 PRO A N 1
ATOM 1983 C CA . PRO A 1 259 ? 18.614 13.984 10.029 1.00 88.62 259 PRO A CA 1
ATOM 1984 C C . PRO A 1 259 ? 18.750 13.618 11.511 1.00 88.62 259 PRO A C 1
ATOM 1986 O O . PRO A 1 259 ? 18.845 14.497 12.365 1.00 88.62 259 PRO A O 1
ATOM 1989 N N . LEU A 1 260 ? 18.764 12.318 11.814 1.00 90.56 260 LEU A N 1
ATOM 1990 C CA . LEU A 1 260 ? 18.767 11.804 13.182 1.00 90.56 260 LEU A CA 1
ATOM 1991 C C . LEU A 1 260 ? 19.675 10.576 13.309 1.00 90.56 260 LEU A C 1
ATOM 1993 O O . LEU A 1 260 ? 19.692 9.719 12.426 1.00 90.56 260 LEU A O 1
ATOM 1997 N N . ASN A 1 261 ? 20.433 10.486 14.404 1.00 90.50 261 ASN A N 1
ATOM 1998 C CA . ASN A 1 261 ? 21.259 9.317 14.703 1.00 90.50 261 ASN A CA 1
ATOM 1999 C C . ASN A 1 261 ? 20.395 8.188 15.309 1.00 90.50 261 ASN A C 1
ATOM 2001 O O . ASN A 1 261 ? 19.683 8.400 16.291 1.00 90.50 261 ASN A O 1
ATOM 2005 N N . LEU A 1 262 ? 20.475 6.992 14.717 1.00 93.12 262 LEU A N 1
ATOM 2006 C CA . LEU A 1 262 ? 19.729 5.786 15.094 1.00 93.12 262 LEU A CA 1
ATOM 2007 C C . LEU A 1 262 ? 20.602 4.688 15.734 1.00 93.12 262 LEU A C 1
ATOM 2009 O O . LEU A 1 262 ? 20.127 3.570 15.932 1.00 93.12 262 LEU A O 1
ATOM 2013 N N . ASP A 1 263 ? 21.851 4.980 16.097 1.00 89.88 263 ASP A N 1
ATOM 2014 C CA . ASP A 1 263 ? 22.804 4.035 16.700 1.00 89.88 263 ASP A CA 1
ATOM 2015 C C . ASP A 1 263 ? 22.288 3.431 18.013 1.00 89.88 263 ASP A C 1
ATOM 2017 O O . ASP A 1 263 ? 22.617 2.292 18.339 1.00 89.88 263 ASP A O 1
ATOM 2021 N N . ALA A 1 264 ? 21.412 4.131 18.743 1.00 90.50 264 ALA A N 1
ATOM 2022 C CA . ALA A 1 264 ? 20.759 3.588 19.937 1.00 90.50 264 ALA A CA 1
ATOM 2023 C C . ALA A 1 264 ? 19.932 2.314 19.650 1.00 90.50 264 ALA A C 1
ATOM 2025 O O . ALA A 1 264 ? 19.701 1.510 20.553 1.00 90.50 264 ALA A O 1
ATOM 2026 N N . LEU A 1 265 ? 19.520 2.093 18.395 1.00 92.44 265 LEU A N 1
ATOM 2027 C CA . LEU A 1 265 ? 18.821 0.882 17.959 1.00 92.44 265 LEU A CA 1
ATOM 2028 C C . LEU A 1 265 ? 19.770 -0.282 17.635 1.00 92.44 265 LEU A C 1
ATOM 2030 O O . LEU A 1 265 ? 19.296 -1.379 17.339 1.00 92.44 265 LEU A O 1
ATOM 2034 N N . GLN A 1 266 ? 21.090 -0.091 17.664 1.00 91.50 266 GLN A N 1
ATOM 2035 C CA . GLN A 1 266 ? 22.061 -1.130 17.320 1.00 91.50 266 GLN A CA 1
ATOM 2036 C C . GLN A 1 266 ? 21.829 -2.403 18.153 1.00 91.50 266 GLN A C 1
ATOM 2038 O O . GLN A 1 266 ? 21.860 -2.384 19.382 1.00 91.50 266 GLN A O 1
ATOM 2043 N N . GLY A 1 267 ? 21.570 -3.528 17.473 1.00 88.06 267 GLY A N 1
ATOM 2044 C CA . GLY A 1 267 ? 21.261 -4.801 18.133 1.00 88.06 267 GLY A CA 1
ATOM 2045 C C . GLY A 1 267 ? 19.916 -4.835 18.873 1.00 88.06 267 GLY A C 1
ATOM 2046 O O . GLY A 1 267 ? 19.739 -5.669 19.756 1.00 88.06 267 GLY A O 1
ATOM 2047 N N . ARG A 1 268 ? 18.966 -3.946 18.556 1.00 91.69 268 ARG A N 1
ATOM 2048 C CA . ARG A 1 268 ? 17.621 -3.896 19.168 1.00 91.69 268 ARG A CA 1
ATOM 2049 C C . ARG A 1 268 ? 16.484 -4.263 18.216 1.00 91.69 268 ARG A C 1
ATOM 2051 O O . ARG A 1 268 ? 15.340 -4.282 18.649 1.00 91.69 268 ARG A O 1
ATOM 2058 N N . TYR A 1 269 ? 16.780 -4.611 16.967 1.00 93.69 269 TYR A N 1
ATOM 2059 C CA . TYR A 1 269 ? 15.789 -4.965 15.949 1.00 93.69 269 TYR A CA 1
ATOM 2060 C C . TYR A 1 269 ? 16.236 -6.162 15.107 1.00 93.69 269 TYR A C 1
ATOM 2062 O O . TYR A 1 269 ? 17.433 -6.421 14.973 1.00 93.69 269 TYR A O 1
ATOM 2070 N N . SER A 1 270 ? 15.265 -6.855 14.509 1.00 92.12 270 SER A N 1
ATOM 2071 C CA . SER A 1 270 ? 15.492 -7.910 13.516 1.00 92.12 270 SER A CA 1
ATOM 2072 C C . SER A 1 270 ? 15.446 -7.355 12.093 1.00 92.12 270 SER A C 1
ATOM 2074 O O . SER A 1 270 ? 16.165 -7.832 11.219 1.00 92.12 270 SER A O 1
ATOM 2076 N N . GLN A 1 271 ? 14.629 -6.323 11.864 1.00 93.19 271 GLN A N 1
ATOM 2077 C CA . GLN A 1 271 ? 14.549 -5.587 10.603 1.00 93.19 271 GLN A CA 1
ATOM 2078 C C . GLN A 1 271 ? 14.247 -4.112 10.875 1.00 93.19 271 GLN A C 1
ATOM 2080 O O . GLN A 1 271 ? 13.365 -3.789 11.670 1.00 93.19 271 GLN A O 1
ATOM 2085 N N . LEU A 1 272 ? 14.992 -3.233 10.205 1.00 95.06 272 LEU A N 1
ATOM 2086 C CA . LEU A 1 272 ? 14.816 -1.787 10.267 1.00 95.06 272 LEU A CA 1
ATOM 2087 C C . LEU A 1 272 ? 14.633 -1.244 8.853 1.00 95.06 272 LEU A C 1
ATOM 2089 O O . LEU A 1 272 ? 15.499 -1.411 7.991 1.00 95.06 272 LEU A O 1
ATOM 2093 N N . GLU A 1 273 ? 13.511 -0.572 8.643 1.00 95.12 273 GLU A N 1
ATOM 2094 C CA . GLU A 1 273 ? 13.221 0.199 7.445 1.00 95.12 273 GLU A CA 1
ATOM 2095 C C . GLU A 1 273 ? 13.153 1.677 7.798 1.00 95.12 273 GLU A C 1
ATOM 2097 O O . GLU A 1 273 ? 12.409 2.084 8.689 1.00 95.12 273 GLU A O 1
ATOM 2102 N N . VAL A 1 274 ? 13.936 2.486 7.094 1.00 95.12 274 VAL A N 1
ATOM 2103 C CA . VAL A 1 274 ? 13.980 3.931 7.292 1.00 95.12 274 VAL A CA 1
ATOM 2104 C C . VAL A 1 274 ? 13.506 4.618 6.030 1.00 95.12 274 VAL A C 1
ATOM 2106 O O . VAL A 1 274 ? 14.011 4.337 4.944 1.00 95.12 274 VAL A O 1
ATOM 2109 N N . SER A 1 275 ? 12.542 5.523 6.164 1.00 93.38 275 SER A N 1
ATOM 2110 C CA . SER A 1 275 ? 12.017 6.315 5.056 1.00 93.38 275 SER A CA 1
ATOM 2111 C C . SER A 1 275 ? 12.338 7.793 5.208 1.00 93.38 275 SER A C 1
ATOM 2113 O O . SER A 1 275 ? 12.071 8.391 6.249 1.00 93.38 275 SER A O 1
ATOM 2115 N N . ILE A 1 276 ? 12.851 8.387 4.135 1.00 92.50 276 ILE A N 1
ATOM 2116 C CA . ILE A 1 276 ? 13.222 9.798 4.049 1.00 92.50 276 ILE A CA 1
ATOM 2117 C C . ILE A 1 276 ? 12.469 10.445 2.887 1.00 92.50 276 ILE A C 1
ATOM 2119 O O . ILE A 1 276 ? 12.335 9.863 1.804 1.00 92.50 276 ILE A O 1
ATOM 2123 N N . ARG A 1 277 ? 12.013 11.681 3.096 1.00 90.31 277 ARG A N 1
ATOM 2124 C CA . ARG A 1 277 ? 11.540 12.571 2.034 1.00 90.31 277 ARG A CA 1
ATOM 2125 C C . ARG A 1 277 ? 12.610 13.642 1.807 1.00 90.31 277 ARG A C 1
ATOM 2127 O O . ARG A 1 277 ? 12.721 14.553 2.618 1.00 90.31 277 ARG A O 1
ATOM 2134 N N . PRO A 1 278 ? 13.380 13.586 0.706 1.00 86.31 278 PRO A N 1
ATOM 2135 C CA . PRO A 1 278 ? 14.417 14.581 0.405 1.00 86.31 278 PRO A CA 1
ATOM 2136 C C . PRO A 1 278 ? 13.912 16.030 0.325 1.00 86.31 278 PRO A C 1
ATOM 2138 O O . PRO A 1 278 ? 14.701 16.962 0.409 1.00 86.31 278 PRO A O 1
ATOM 2141 N N . GLN A 1 279 ? 12.603 16.209 0.131 1.00 83.06 279 GLN A N 1
ATOM 2142 C CA . GLN A 1 279 ? 11.922 17.503 0.049 1.00 83.06 279 GLN A CA 1
ATOM 2143 C C . GLN A 1 279 ? 11.687 18.145 1.423 1.00 83.06 279 GLN A C 1
ATOM 2145 O O . GLN A 1 279 ? 11.391 19.335 1.484 1.00 83.06 279 GLN A O 1
ATOM 2150 N N . ASP A 1 280 ? 11.795 17.380 2.514 1.00 84.50 280 ASP A N 1
ATOM 2151 C CA . ASP A 1 280 ? 11.664 17.928 3.861 1.00 84.50 280 ASP A CA 1
ATOM 2152 C C . ASP A 1 280 ? 12.810 18.926 4.107 1.00 84.50 280 ASP A C 1
ATOM 2154 O O . ASP A 1 280 ? 13.967 18.654 3.775 1.00 84.50 280 ASP A O 1
ATOM 2158 N N . ALA A 1 281 ? 12.500 20.084 4.700 1.00 84.19 281 ALA A N 1
ATOM 2159 C CA . ALA A 1 281 ? 13.417 21.227 4.780 1.00 84.19 281 ALA A CA 1
ATOM 2160 C C . ALA A 1 281 ? 14.798 20.879 5.372 1.00 84.19 281 ALA A C 1
ATOM 2162 O O . ALA A 1 281 ? 15.825 21.340 4.873 1.00 84.19 281 ALA A O 1
ATOM 2163 N N . ALA A 1 282 ? 14.835 20.024 6.399 1.00 85.94 282 ALA A N 1
ATOM 2164 C CA . ALA A 1 282 ? 16.073 19.606 7.054 1.00 85.94 282 ALA A CA 1
ATOM 2165 C C . ALA A 1 282 ? 16.953 18.715 6.156 1.00 85.94 282 ALA A C 1
ATOM 2167 O O . ALA A 1 282 ? 18.174 18.871 6.121 1.00 85.94 282 ALA A O 1
ATOM 2168 N N . TRP A 1 283 ? 16.345 17.811 5.384 1.00 88.00 283 TRP A N 1
ATOM 2169 C CA . TRP A 1 283 ? 17.062 16.981 4.411 1.00 88.00 283 TRP A CA 1
ATOM 2170 C C . TRP A 1 283 ? 17.498 17.784 3.187 1.00 88.00 283 TRP A C 1
ATOM 2172 O O . TRP A 1 283 ? 18.604 17.588 2.679 1.00 88.00 283 TRP A O 1
ATOM 2182 N N . HIS A 1 284 ? 16.670 18.735 2.757 1.00 84.94 284 HIS A N 1
ATOM 2183 C CA . HIS A 1 284 ? 17.011 19.656 1.685 1.00 84.94 284 HIS A CA 1
ATOM 2184 C C . HIS A 1 284 ? 18.239 20.508 2.043 1.00 84.94 284 HIS A C 1
ATOM 2186 O O . HIS A 1 284 ? 19.123 20.676 1.205 1.00 84.94 284 HIS A O 1
ATOM 2192 N N . ALA A 1 285 ? 18.367 20.967 3.292 1.00 85.25 285 ALA A N 1
ATOM 2193 C CA . ALA A 1 285 ? 19.555 21.688 3.754 1.00 85.25 285 ALA A CA 1
ATOM 2194 C C . ALA A 1 285 ? 20.842 20.845 3.640 1.00 85.25 285 ALA A C 1
ATOM 2196 O O . ALA A 1 285 ? 21.843 21.336 3.125 1.00 85.25 285 ALA A O 1
ATOM 2197 N N . ILE A 1 286 ? 20.807 19.559 4.025 1.00 82.25 286 ILE A N 1
ATOM 2198 C CA . ILE A 1 286 ? 21.946 18.632 3.844 1.00 82.25 286 ILE A CA 1
ATOM 2199 C C . ILE A 1 286 ? 22.300 18.445 2.368 1.00 82.25 286 ILE A C 1
ATOM 2201 O O . ILE A 1 286 ? 23.464 18.291 2.002 1.00 82.25 286 ILE A O 1
ATOM 2205 N N . SER A 1 287 ? 21.298 18.450 1.494 1.00 77.94 287 SER A N 1
ATOM 2206 C CA . SER A 1 287 ? 21.539 18.284 0.064 1.00 77.94 287 SER A CA 1
ATOM 2207 C C . SER A 1 287 ? 22.311 19.457 -0.562 1.00 77.94 287 SER A C 1
ATOM 2209 O O . SER A 1 287 ? 22.969 19.273 -1.590 1.00 77.94 287 SER A O 1
ATOM 2211 N N . GLN A 1 288 ? 22.265 20.636 0.070 1.00 76.62 288 GLN A N 1
ATOM 2212 C CA . GLN A 1 288 ? 22.912 21.869 -0.384 1.00 76.62 288 GLN A CA 1
ATOM 2213 C C . GLN A 1 288 ? 24.306 22.094 0.215 1.00 76.62 288 GLN A C 1
ATOM 2215 O O . GLN A 1 288 ? 25.067 22.907 -0.309 1.00 76.62 288 GLN A O 1
ATOM 2220 N N . THR A 1 289 ? 24.676 21.388 1.285 1.00 69.00 289 THR A N 1
ATOM 2221 C CA . THR A 1 289 ? 26.002 21.523 1.892 1.00 69.00 289 THR A CA 1
ATOM 2222 C C . THR A 1 289 ? 27.067 20.837 1.032 1.00 69.00 289 THR A C 1
ATOM 2224 O O . THR A 1 289 ? 27.120 19.613 0.912 1.00 69.00 289 THR A O 1
ATOM 2227 N N . HIS A 1 290 ? 27.956 21.634 0.436 1.00 47.59 290 HIS A N 1
ATOM 2228 C CA . HIS A 1 290 ? 29.212 21.141 -0.126 1.00 47.59 290 HIS A CA 1
ATOM 2229 C C . HIS A 1 290 ? 30.210 20.883 1.014 1.00 47.59 290 HIS A C 1
ATOM 2231 O O . HIS A 1 290 ? 30.450 21.795 1.807 1.00 47.59 290 HIS A O 1
ATOM 2237 N N . PRO A 1 291 ? 30.830 19.693 1.116 1.00 42.94 291 PRO A N 1
ATOM 2238 C CA . PRO A 1 291 ? 32.042 19.576 1.911 1.00 42.94 291 PRO A CA 1
ATOM 2239 C C . PRO A 1 291 ? 33.171 20.350 1.204 1.00 42.94 291 PRO A C 1
ATOM 2241 O O . PRO A 1 291 ? 33.231 20.317 -0.031 1.00 42.94 291 PRO A O 1
ATOM 2244 N N . PRO A 1 292 ? 34.064 21.046 1.932 1.00 31.72 292 PRO A N 1
ATOM 2245 C CA . PRO A 1 292 ? 35.296 21.545 1.336 1.00 31.72 292 PRO A CA 1
ATOM 2246 C C . PRO A 1 292 ? 36.134 20.368 0.809 1.00 31.72 292 PRO A C 1
ATOM 2248 O O . PRO A 1 292 ? 36.173 19.293 1.407 1.00 31.72 292 PRO A O 1
ATOM 2251 N N . LEU A 1 293 ? 36.741 20.564 -0.362 1.00 32.81 293 LEU A N 1
ATOM 2252 C CA . LEU A 1 293 ? 37.674 19.634 -1.001 1.00 32.81 293 LEU A CA 1
ATOM 2253 C C . LEU A 1 293 ? 39.000 19.597 -0.216 1.00 32.81 293 LEU A C 1
ATOM 2255 O O . LEU A 1 293 ? 39.574 20.657 0.018 1.00 32.81 293 LEU A O 1
ATOM 2259 N N . GLY A 1 294 ? 39.500 18.395 0.099 1.00 31.59 294 GLY A N 1
ATOM 2260 C CA . GLY A 1 294 ? 40.774 18.150 0.804 1.00 31.59 294 GLY A CA 1
ATOM 2261 C C . GLY A 1 294 ? 40.596 18.190 2.327 1.00 31.59 294 GLY A C 1
ATOM 2262 O O . GLY A 1 294 ? 39.907 19.059 2.837 1.00 31.59 294 GLY A O 1
ATOM 2263 N N . GLU A 1 295 ? 41.099 17.263 3.132 1.00 30.58 295 GLU A N 1
ATOM 2264 C CA . GLU A 1 295 ? 42.324 16.469 3.046 1.00 30.58 295 GLU A CA 1
ATOM 2265 C C . GLU A 1 295 ? 42.038 15.040 3.544 1.00 30.58 295 GLU A C 1
ATOM 2267 O O . GLU A 1 295 ? 41.143 14.817 4.362 1.00 30.58 295 GLU A O 1
ATOM 2272 N N . GLU A 1 296 ? 42.781 14.059 3.031 1.00 37.19 296 GLU A N 1
ATOM 2273 C CA . GLU A 1 296 ? 42.911 12.766 3.700 1.00 37.19 296 GLU A CA 1
ATOM 2274 C C . GLU A 1 296 ? 43.452 13.044 5.110 1.00 37.19 296 GLU A C 1
ATOM 2276 O O . GLU A 1 296 ? 44.536 13.609 5.242 1.00 37.19 296 GLU A O 1
ATOM 2281 N N . GLU A 1 297 ? 42.688 12.707 6.157 1.00 34.06 297 GLU A N 1
ATOM 2282 C CA . GLU A 1 297 ? 43.188 12.730 7.535 1.00 34.06 297 GLU A CA 1
ATOM 2283 C C . GLU A 1 297 ? 44.331 11.716 7.634 1.00 34.06 297 GLU A C 1
ATOM 2285 O O . GLU A 1 297 ? 44.138 10.514 7.827 1.00 34.06 297 GLU A O 1
ATOM 2290 N N . GLN A 1 298 ? 45.538 12.231 7.436 1.00 34.06 298 GLN A N 1
ATOM 2291 C CA . GLN A 1 298 ? 46.770 11.614 7.861 1.00 34.06 298 GLN A CA 1
ATOM 2292 C C . GLN A 1 298 ? 46.738 11.616 9.393 1.00 34.06 298 GLN A C 1
ATOM 2294 O O . GLN A 1 298 ? 46.592 12.663 10.024 1.00 34.06 298 GLN A O 1
ATOM 2299 N N . ASP A 1 299 ? 46.771 10.414 9.965 1.00 39.16 299 ASP A N 1
ATOM 2300 C CA . ASP A 1 299 ? 46.771 10.135 11.400 1.00 39.16 299 ASP A CA 1
ATOM 2301 C C . ASP A 1 299 ? 48.047 10.690 12.052 1.00 39.16 299 ASP A C 1
ATOM 2303 O O . ASP A 1 299 ? 49.011 9.968 12.302 1.00 39.16 299 ASP A O 1
ATOM 2307 N N . ASP A 1 300 ? 48.064 11.998 12.300 1.00 34.25 300 ASP A N 1
ATOM 2308 C CA . ASP A 1 300 ? 49.008 12.629 13.209 1.00 34.25 300 ASP A 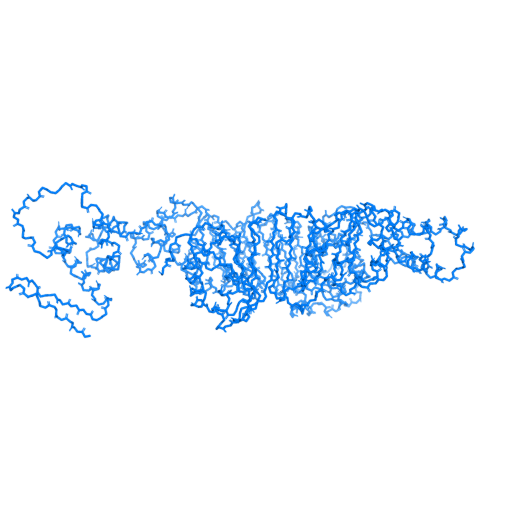CA 1
ATOM 2309 C C . ASP A 1 300 ? 48.372 12.631 14.598 1.00 34.25 300 ASP A C 1
ATOM 2311 O O . ASP A 1 300 ? 47.545 13.479 14.940 1.00 34.25 300 ASP A O 1
ATOM 2315 N N . GLY A 1 301 ? 48.751 11.620 15.384 1.00 40.06 301 GLY A N 1
ATOM 2316 C CA . GLY A 1 301 ? 48.271 11.322 16.730 1.00 40.06 301 GLY A CA 1
ATOM 2317 C C . GLY A 1 301 ? 48.404 12.472 17.731 1.00 40.06 301 GLY A C 1
ATOM 2318 O O . GLY A 1 301 ? 49.240 12.443 18.635 1.00 40.06 301 GLY A O 1
ATOM 2319 N N . VAL A 1 302 ? 47.513 13.456 17.632 1.00 34.06 302 VAL A N 1
ATOM 2320 C CA . VAL A 1 302 ? 47.316 14.513 18.619 1.00 34.06 302 VAL A CA 1
ATOM 2321 C C . VAL A 1 302 ? 45.830 14.597 18.942 1.00 34.06 302 VAL A C 1
ATOM 2323 O O . VAL A 1 302 ? 45.014 15.086 18.165 1.00 34.06 302 VAL A O 1
ATOM 2326 N N . ASN A 1 303 ? 45.500 14.124 20.147 1.00 35.00 303 ASN A N 1
ATOM 2327 C CA . ASN A 1 303 ? 44.208 14.274 20.808 1.00 35.00 303 ASN A CA 1
ATOM 2328 C C . ASN A 1 303 ? 43.735 15.736 20.779 1.00 35.00 303 ASN A C 1
ATOM 2330 O O . ASN A 1 303 ? 43.993 16.509 21.701 1.00 35.00 303 ASN A O 1
ATOM 2334 N N . THR A 1 304 ? 42.964 16.096 19.761 1.00 29.77 304 THR A N 1
ATOM 2335 C CA . THR A 1 304 ? 42.034 17.217 19.826 1.00 29.77 304 THR A CA 1
ATOM 2336 C C . THR A 1 304 ? 40.638 16.644 19.648 1.00 29.77 304 THR A C 1
ATOM 2338 O O . THR A 1 304 ? 40.177 16.354 18.549 1.00 29.77 304 THR A O 1
ATOM 2341 N N . ARG A 1 305 ? 39.968 16.422 20.787 1.00 34.59 305 ARG A N 1
ATOM 2342 C CA . ARG A 1 305 ? 38.518 16.224 20.858 1.00 34.59 305 ARG A CA 1
ATOM 2343 C C . ARG A 1 305 ? 37.861 17.441 20.204 1.00 34.59 305 ARG A C 1
ATOM 2345 O O . ARG A 1 305 ? 37.609 18.439 20.871 1.00 34.59 305 ARG A O 1
ATOM 2352 N N . ARG A 1 306 ? 37.600 17.365 18.900 1.00 31.53 306 ARG A N 1
ATOM 2353 C CA . ARG A 1 306 ? 36.501 18.110 18.295 1.00 31.53 306 ARG A CA 1
ATOM 2354 C C . ARG A 1 306 ? 35.235 17.519 18.889 1.00 31.53 306 ARG A C 1
ATOM 2356 O O . ARG A 1 306 ? 35.037 16.306 18.819 1.00 31.53 306 ARG A O 1
ATOM 2363 N N . ASP A 1 307 ? 34.441 18.364 19.532 1.00 29.28 307 ASP A N 1
ATOM 2364 C CA . ASP A 1 307 ? 33.151 17.994 20.091 1.00 29.28 307 ASP A CA 1
ATOM 2365 C C . ASP A 1 307 ? 32.377 17.126 19.095 1.00 29.28 307 ASP A C 1
ATOM 2367 O O . ASP A 1 307 ? 32.165 17.508 17.943 1.00 29.28 307 ASP A O 1
ATOM 2371 N N . ALA A 1 308 ? 32.013 15.925 19.544 1.00 31.38 308 ALA A N 1
ATOM 2372 C CA . ALA A 1 308 ? 31.257 14.927 18.804 1.00 31.38 308 ALA A CA 1
ATOM 2373 C C . ALA A 1 308 ? 29.814 15.415 18.583 1.00 31.38 308 ALA A C 1
ATOM 2375 O O . ALA A 1 308 ? 28.862 14.892 19.161 1.00 31.38 308 ALA A O 1
ATOM 2376 N N . ALA A 1 309 ? 29.651 16.457 17.770 1.00 36.16 309 ALA A N 1
ATOM 2377 C CA . ALA A 1 309 ? 28.363 16.935 17.307 1.00 36.16 309 ALA A CA 1
ATOM 2378 C C . ALA A 1 309 ? 27.721 15.829 16.456 1.00 36.16 309 ALA A C 1
ATOM 2380 O O . ALA A 1 309 ? 28.162 15.553 15.342 1.00 36.16 309 ALA A O 1
ATOM 2381 N N . ALA A 1 310 ? 26.740 15.158 17.066 1.00 49.31 310 ALA A N 1
ATOM 2382 C CA . ALA A 1 310 ? 25.804 14.166 16.539 1.00 49.31 310 ALA A CA 1
ATOM 2383 C C . ALA A 1 310 ? 25.977 13.823 15.050 1.00 49.31 310 ALA A C 1
ATOM 2385 O O . ALA A 1 310 ? 25.269 14.341 14.185 1.00 49.31 310 ALA A O 1
ATOM 2386 N N . VAL A 1 311 ? 26.898 12.906 14.743 1.00 63.97 311 VAL A N 1
ATOM 2387 C CA . VAL A 1 311 ? 26.986 12.360 13.391 1.00 63.97 311 VAL A CA 1
ATOM 2388 C C . VAL A 1 311 ? 25.697 11.581 13.134 1.00 63.97 311 VAL A C 1
ATOM 2390 O O . VAL A 1 311 ? 25.416 10.595 13.812 1.00 63.97 311 VAL A O 1
ATOM 2393 N N . VAL A 1 312 ? 24.887 12.059 12.194 1.00 81.94 312 VAL A N 1
ATOM 2394 C CA . VAL A 1 312 ? 23.652 11.406 11.751 1.00 81.94 312 VAL A CA 1
ATOM 2395 C C . VAL A 1 312 ? 24.031 10.074 11.112 1.00 81.94 312 VAL A C 1
ATOM 2397 O O . VAL A 1 312 ? 24.805 10.062 10.164 1.00 81.94 312 VAL A O 1
ATOM 2400 N N . ARG A 1 313 ? 23.564 8.943 11.650 1.00 88.50 313 ARG A N 1
ATOM 2401 C CA . ARG A 1 313 ? 23.923 7.604 11.150 1.00 88.50 313 ARG A CA 1
ATOM 2402 C C . ARG A 1 313 ? 22.832 6.581 11.413 1.00 88.50 313 ARG A C 1
ATOM 2404 O O . ARG A 1 313 ? 22.102 6.669 12.399 1.00 88.50 313 ARG A O 1
ATOM 2411 N N . LEU A 1 314 ? 22.758 5.596 10.526 1.00 92.50 314 LEU A N 1
ATOM 2412 C CA . LEU A 1 314 ? 22.000 4.368 10.709 1.00 92.50 314 LEU A CA 1
ATOM 2413 C C . LEU A 1 314 ? 22.833 3.302 11.450 1.00 92.50 314 LEU A C 1
ATOM 2415 O O . LEU A 1 314 ? 24.044 3.213 11.235 1.00 92.50 314 LEU A O 1
ATOM 2419 N N . PRO A 1 315 ? 22.192 2.421 12.238 1.00 92.00 315 PRO A N 1
ATOM 2420 C CA . PRO A 1 315 ? 22.860 1.272 12.843 1.00 92.00 315 PRO A CA 1
ATOM 2421 C C . PRO A 1 315 ? 23.389 0.304 11.769 1.00 92.00 315 PRO A C 1
ATOM 2423 O O . PRO A 1 315 ? 22.801 0.146 10.700 1.00 92.00 315 PRO A O 1
ATOM 2426 N N . ALA A 1 316 ? 24.500 -0.372 12.057 1.00 89.38 316 ALA A N 1
ATOM 2427 C CA . ALA A 1 316 ? 25.204 -1.225 11.098 1.00 89.38 316 ALA A CA 1
ATOM 2428 C C . ALA A 1 316 ? 24.697 -2.667 11.034 1.00 89.38 316 ALA A C 1
ATOM 2430 O O . ALA A 1 316 ? 24.874 -3.323 10.003 1.00 89.38 316 ALA A O 1
ATOM 2431 N N . GLN A 1 317 ? 24.123 -3.184 12.126 1.00 87.38 317 GLN A N 1
ATOM 2432 C CA . GLN A 1 317 ? 23.591 -4.547 12.160 1.00 87.38 317 GLN A CA 1
ATOM 2433 C C . GLN A 1 317 ? 22.264 -4.667 12.933 1.00 87.38 317 GLN A C 1
ATOM 2435 O O . GLN A 1 317 ? 22.176 -4.141 14.048 1.00 87.38 317 GLN A O 1
ATOM 2440 N N . PRO A 1 318 ? 21.300 -5.454 12.417 1.00 89.06 318 PRO A N 1
ATOM 2441 C CA . PRO A 1 318 ? 21.273 -6.010 11.055 1.00 89.06 318 PRO A CA 1
ATOM 2442 C C . PRO A 1 318 ? 21.196 -4.908 9.967 1.00 89.06 318 PRO A C 1
ATOM 2444 O O . PRO A 1 318 ? 20.705 -3.825 10.251 1.00 89.06 318 PRO A O 1
ATOM 2447 N N . PRO A 1 319 ? 21.702 -5.122 8.733 1.00 91.12 319 PRO A N 1
ATOM 2448 C CA . PRO A 1 319 ? 21.788 -4.056 7.729 1.00 91.12 319 PRO A CA 1
ATOM 2449 C C . PRO A 1 319 ? 20.418 -3.422 7.410 1.00 91.12 319 PRO A C 1
ATOM 2451 O O . PRO A 1 319 ? 19.505 -4.139 6.985 1.00 91.12 319 PRO A O 1
ATOM 2454 N N . PRO A 1 320 ? 20.252 -2.096 7.566 1.00 94.19 320 PRO A N 1
ATOM 2455 C CA . PRO A 1 320 ? 18.955 -1.443 7.427 1.00 94.19 320 PRO A CA 1
ATOM 2456 C C . PRO A 1 320 ? 18.552 -1.266 5.963 1.00 94.19 320 PRO A C 1
ATOM 2458 O O . PRO A 1 320 ? 19.393 -1.161 5.066 1.00 94.19 320 PRO A O 1
ATOM 2461 N N . THR A 1 321 ? 17.247 -1.198 5.718 1.00 94.88 321 THR A N 1
ATOM 2462 C CA . THR A 1 321 ? 16.686 -0.824 4.416 1.00 94.88 321 THR A CA 1
ATOM 2463 C C . THR A 1 321 ? 16.384 0.668 4.386 1.00 94.88 321 THR A C 1
ATOM 2465 O O . THR A 1 321 ? 15.695 1.174 5.268 1.00 94.88 321 THR A O 1
ATOM 2468 N N . LEU A 1 322 ? 16.866 1.362 3.354 1.00 95.56 322 LEU A N 1
ATOM 2469 C CA . LEU A 1 322 ? 16.637 2.791 3.159 1.00 95.56 322 LEU A CA 1
ATOM 2470 C C . LEU A 1 322 ? 15.668 3.041 1.998 1.00 95.56 322 LEU A C 1
ATOM 2472 O O . LEU A 1 322 ? 15.891 2.585 0.874 1.00 95.56 322 LEU A O 1
ATOM 2476 N N . TRP A 1 323 ? 14.622 3.815 2.274 1.00 93.75 323 TRP A N 1
ATOM 2477 C CA . TRP A 1 323 ? 13.623 4.272 1.317 1.00 93.75 323 TRP A CA 1
ATOM 2478 C C . TRP A 1 323 ? 13.710 5.788 1.129 1.00 93.75 323 TRP A C 1
ATOM 2480 O O . TRP A 1 323 ? 13.650 6.549 2.094 1.00 93.75 323 TRP A O 1
ATOM 2490 N N . LEU A 1 324 ? 13.777 6.237 -0.121 1.00 93.25 324 LEU A N 1
ATOM 2491 C CA . LEU A 1 324 ? 13.725 7.653 -0.490 1.00 93.25 324 LEU A CA 1
ATOM 2492 C C . LEU A 1 324 ? 12.466 7.925 -1.310 1.00 93.25 324 LEU A C 1
ATOM 2494 O O . LEU A 1 324 ? 12.268 7.324 -2.365 1.00 93.25 324 LEU A O 1
ATOM 2498 N N . TYR A 1 325 ? 11.613 8.831 -0.840 1.00 89.06 325 TYR A N 1
ATOM 2499 C CA . TYR A 1 325 ? 10.313 9.115 -1.453 1.00 89.06 325 TYR A CA 1
ATOM 2500 C C . TYR A 1 325 ? 10.336 10.375 -2.320 1.00 89.06 325 TYR A C 1
ATOM 2502 O O . TYR A 1 325 ? 10.865 11.403 -1.911 1.00 89.06 325 TYR A O 1
ATOM 2510 N N . LYS A 1 326 ? 9.667 10.318 -3.481 1.00 86.31 326 LYS A N 1
ATOM 2511 C CA . LYS A 1 326 ? 9.453 11.452 -4.400 1.00 86.31 326 LYS A CA 1
ATOM 2512 C C . LYS A 1 326 ? 10.766 12.129 -4.830 1.00 86.31 326 LYS A C 1
ATOM 2514 O O . LYS A 1 326 ? 10.913 13.349 -4.750 1.00 86.31 326 LYS A O 1
ATOM 2519 N N . VAL A 1 327 ? 11.740 11.337 -5.268 1.00 87.62 327 VAL A N 1
ATOM 2520 C CA . VAL A 1 327 ? 13.014 11.866 -5.778 1.00 87.62 327 VAL A CA 1
ATOM 2521 C C . VAL A 1 327 ? 12.769 12.648 -7.072 1.00 87.62 327 VAL A C 1
ATOM 2523 O O . VAL A 1 327 ? 12.193 12.099 -8.008 1.00 87.62 327 VAL A O 1
ATOM 2526 N N . GLN A 1 328 ? 13.203 13.909 -7.128 1.00 85.88 328 GLN A N 1
ATOM 2527 C CA . GLN A 1 328 ? 12.965 14.796 -8.273 1.00 85.88 328 GLN A CA 1
ATOM 2528 C C . GLN A 1 328 ? 14.001 14.589 -9.393 1.00 85.88 328 GLN A C 1
ATOM 2530 O O . GLN A 1 328 ? 15.136 14.202 -9.101 1.00 85.88 328 GLN A O 1
ATOM 2535 N N . PRO A 1 329 ? 13.663 14.869 -10.662 1.00 84.31 329 PRO A N 1
ATOM 2536 C CA . PRO A 1 329 ? 14.656 14.962 -11.733 1.00 84.31 329 PRO A CA 1
ATOM 2537 C C . PRO A 1 329 ? 15.727 16.020 -11.409 1.00 84.31 329 PRO A C 1
ATOM 2539 O O . PRO A 1 329 ? 15.422 17.034 -10.785 1.00 84.31 329 PRO A O 1
ATOM 2542 N N . GLY A 1 330 ? 16.973 15.805 -11.825 1.00 83.88 330 GLY A N 1
ATOM 2543 C CA . GLY A 1 330 ? 18.104 16.715 -11.595 1.00 83.88 330 GLY A CA 1
ATOM 2544 C C . GLY A 1 330 ? 18.743 16.615 -10.206 1.00 83.88 330 GLY A C 1
ATOM 2545 O O . GLY A 1 330 ? 19.657 17.376 -9.902 1.00 83.88 330 GLY A O 1
ATOM 2546 N N . SER A 1 331 ? 18.275 15.711 -9.338 1.00 86.44 331 SER A N 1
ATOM 2547 C CA . SER A 1 331 ? 18.681 15.664 -7.922 1.00 86.44 331 SER A CA 1
ATOM 2548 C C . SER A 1 331 ? 19.729 14.593 -7.585 1.00 86.44 331 SER A C 1
ATOM 2550 O O . SER A 1 331 ? 19.919 14.279 -6.413 1.00 86.44 331 SER A O 1
ATOM 2552 N N . CYS A 1 332 ? 20.434 14.019 -8.569 1.00 87.69 332 CYS A N 1
ATOM 2553 C CA . CYS A 1 332 ? 21.327 12.870 -8.342 1.00 87.69 332 CYS A CA 1
ATOM 2554 C C . CYS A 1 332 ? 22.397 13.119 -7.258 1.00 87.69 332 CYS A C 1
ATOM 2556 O O . CYS A 1 332 ? 22.527 12.316 -6.333 1.00 87.69 332 CYS A O 1
ATOM 2558 N N . GLU A 1 333 ? 23.103 14.252 -7.310 1.00 87.50 333 GLU A N 1
ATOM 2559 C CA . GLU A 1 333 ? 24.125 14.616 -6.322 1.00 87.50 333 GLU A CA 1
ATOM 2560 C C . GLU A 1 333 ? 23.520 14.883 -4.943 1.00 87.50 333 GLU A C 1
ATOM 2562 O O . GLU A 1 333 ? 24.047 14.428 -3.929 1.00 87.50 333 GLU A O 1
ATOM 2567 N N . ALA A 1 334 ? 22.390 15.592 -4.906 1.00 87.38 334 ALA A N 1
ATOM 2568 C CA . ALA A 1 334 ? 21.644 15.877 -3.685 1.00 87.38 334 ALA A CA 1
ATOM 2569 C C . ALA A 1 334 ? 21.250 14.578 -2.964 1.00 87.38 334 ALA A C 1
ATOM 2571 O O . ALA A 1 334 ? 21.445 14.442 -1.755 1.00 87.38 334 ALA A O 1
ATOM 2572 N N . ILE A 1 335 ? 20.762 13.588 -3.714 1.00 92.50 335 ILE A N 1
ATOM 2573 C CA . ILE A 1 335 ? 20.410 12.271 -3.184 1.00 92.50 335 ILE A CA 1
ATOM 2574 C C . ILE A 1 335 ? 21.647 11.500 -2.721 1.00 92.50 335 ILE A C 1
ATOM 2576 O O . ILE A 1 335 ? 21.615 10.913 -1.639 1.00 92.50 335 ILE A O 1
ATOM 2580 N N . ALA A 1 336 ? 22.746 11.529 -3.481 1.00 91.75 336 ALA A N 1
ATOM 2581 C CA . ALA A 1 336 ? 24.003 10.911 -3.061 1.00 91.75 336 ALA A CA 1
ATOM 2582 C C . ALA A 1 336 ? 24.499 11.493 -1.725 1.00 91.75 336 ALA A C 1
ATOM 2584 O O . ALA A 1 336 ? 24.862 10.732 -0.827 1.00 91.75 336 ALA A O 1
ATOM 2585 N N . ARG A 1 337 ? 24.432 12.824 -1.547 1.00 90.06 337 ARG A N 1
ATOM 2586 C CA . ARG A 1 337 ? 24.781 13.506 -0.286 1.00 90.06 337 ARG A CA 1
ATOM 2587 C C . ARG A 1 337 ? 23.891 13.064 0.872 1.00 90.06 337 ARG A C 1
ATOM 2589 O O . ARG A 1 337 ? 24.419 12.728 1.927 1.00 90.06 337 ARG A O 1
ATOM 2596 N N . ILE A 1 338 ? 22.571 13.005 0.676 1.00 92.00 338 ILE A N 1
ATOM 2597 C CA . ILE A 1 338 ? 21.628 12.542 1.710 1.00 92.00 338 ILE A CA 1
ATOM 2598 C C . ILE A 1 338 ? 21.949 11.105 2.138 1.00 92.00 338 ILE A C 1
ATOM 2600 O O . ILE A 1 338 ? 22.021 10.822 3.333 1.00 92.00 338 ILE A O 1
ATOM 2604 N N . ILE A 1 339 ? 22.179 10.200 1.181 1.00 93.75 339 ILE A N 1
ATOM 2605 C CA . ILE A 1 339 ? 22.512 8.803 1.488 1.00 93.75 339 ILE A CA 1
ATOM 2606 C C . ILE A 1 339 ? 23.841 8.734 2.246 1.00 93.75 339 ILE A C 1
ATOM 2608 O O . ILE A 1 339 ? 23.911 8.086 3.288 1.00 93.75 339 ILE A O 1
ATOM 2612 N N . ARG A 1 340 ? 24.877 9.436 1.771 1.00 91.31 340 ARG A N 1
ATOM 2613 C CA . ARG A 1 340 ? 26.192 9.505 2.427 1.00 91.31 340 ARG A CA 1
ATOM 2614 C C . ARG A 1 340 ? 26.092 10.037 3.857 1.00 91.31 340 ARG A C 1
ATOM 2616 O O . ARG A 1 340 ? 26.803 9.551 4.729 1.00 91.31 340 ARG A O 1
ATOM 2623 N N . ALA A 1 341 ? 25.211 11.005 4.091 1.00 89.56 341 ALA A N 1
ATOM 2624 C CA . ALA A 1 341 ? 25.033 11.630 5.392 1.00 89.56 341 ALA A CA 1
ATOM 2625 C C . ALA A 1 341 ? 24.381 10.714 6.433 1.00 89.56 341 ALA A C 1
ATOM 2627 O O . ALA A 1 341 ? 24.575 10.973 7.609 1.00 89.56 341 ALA A O 1
ATOM 2628 N N . ILE A 1 342 ? 23.618 9.685 6.038 1.00 91.88 342 ILE A N 1
ATOM 2629 C CA . ILE A 1 342 ? 22.886 8.816 6.980 1.00 91.88 342 ILE A CA 1
ATOM 2630 C C . ILE A 1 342 ? 23.365 7.356 6.978 1.00 91.88 342 ILE A C 1
ATOM 2632 O O . ILE A 1 342 ? 23.027 6.595 7.881 1.00 91.88 342 ILE A O 1
ATOM 2636 N N . VAL A 1 343 ? 24.125 6.923 5.971 1.00 91.94 343 VAL A N 1
ATOM 2637 C CA . VAL A 1 343 ? 24.554 5.523 5.820 1.00 91.94 343 VAL A CA 1
ATOM 2638 C C . VAL A 1 343 ? 25.243 4.986 7.092 1.00 91.94 343 VAL A C 1
ATOM 2640 O O . VAL A 1 343 ? 25.917 5.751 7.791 1.00 91.94 343 VAL A O 1
ATOM 2643 N N . PRO A 1 344 ? 25.121 3.681 7.417 1.00 90.69 344 PRO A N 1
ATOM 2644 C CA . PRO A 1 344 ? 25.844 3.122 8.552 1.00 90.69 344 PRO A CA 1
ATOM 2645 C C . PRO A 1 344 ? 27.359 3.289 8.439 1.00 90.69 344 PRO A C 1
ATOM 2647 O O . PRO A 1 344 ? 27.902 3.402 7.340 1.00 90.69 344 PRO A O 1
ATOM 2650 N N . TYR A 1 345 ? 28.070 3.214 9.568 1.00 88.62 345 TYR A N 1
ATOM 2651 C CA . TYR A 1 345 ? 29.530 3.395 9.595 1.00 88.62 345 TYR A CA 1
ATOM 2652 C C . TYR A 1 345 ? 30.291 2.390 8.710 1.00 88.62 345 TYR A C 1
ATOM 2654 O O . TYR A 1 345 ? 31.321 2.731 8.136 1.00 88.62 345 TYR A O 1
ATOM 2662 N N . ASN A 1 346 ? 29.778 1.163 8.563 1.00 89.19 346 ASN A N 1
ATOM 2663 C CA . ASN A 1 346 ? 30.352 0.132 7.691 1.00 89.19 346 ASN A CA 1
ATOM 2664 C C . ASN A 1 346 ? 29.956 0.309 6.212 1.00 89.19 346 ASN A C 1
ATOM 2666 O O . ASN A 1 346 ? 30.336 -0.503 5.369 1.00 89.19 346 ASN A O 1
ATOM 2670 N N . LYS A 1 347 ? 29.160 1.340 5.905 1.00 90.62 347 LYS A N 1
ATOM 2671 C CA . LYS A 1 347 ? 28.642 1.679 4.578 1.00 90.62 347 LYS A CA 1
ATOM 2672 C C . LYS A 1 347 ? 27.842 0.549 3.911 1.00 90.62 347 LYS A C 1
ATOM 2674 O O . LYS A 1 347 ? 27.769 0.477 2.683 1.00 90.62 347 LYS A O 1
ATOM 2679 N N . ARG A 1 348 ? 27.249 -0.356 4.701 1.00 91.00 348 ARG A N 1
ATOM 2680 C CA . ARG A 1 348 ? 26.453 -1.496 4.219 1.00 91.00 348 ARG A CA 1
ATOM 2681 C C . ARG A 1 348 ? 24.970 -1.298 4.532 1.00 91.00 348 ARG A C 1
ATOM 2683 O O . ARG A 1 348 ? 24.579 -1.214 5.690 1.00 91.00 348 ARG A O 1
ATOM 2690 N N . LEU A 1 349 ? 24.144 -1.287 3.491 1.00 93.00 349 LEU A N 1
ATOM 2691 C CA . LEU A 1 349 ? 22.682 -1.297 3.586 1.00 93.00 349 LEU A CA 1
ATOM 2692 C C . LEU A 1 349 ? 22.137 -2.688 3.242 1.00 93.00 349 LEU A C 1
ATOM 2694 O O . LEU A 1 349 ? 22.698 -3.397 2.408 1.00 93.00 349 LEU A O 1
ATOM 2698 N N . GLY A 1 350 ? 21.012 -3.074 3.838 1.00 89.88 350 GLY A N 1
ATOM 2699 C CA . GLY A 1 350 ? 20.275 -4.272 3.435 1.00 89.88 350 GLY A CA 1
ATOM 2700 C C . GLY A 1 350 ? 19.690 -4.096 2.036 1.00 89.88 350 GLY A C 1
ATOM 2701 O O . GLY A 1 350 ? 19.963 -4.880 1.128 1.00 89.88 350 GLY A O 1
ATOM 2702 N N . SER A 1 351 ? 18.951 -3.005 1.831 1.00 92.06 351 SER A N 1
ATOM 2703 C CA . SER A 1 351 ? 18.465 -2.599 0.512 1.00 92.06 351 SER A CA 1
ATOM 2704 C C . SER A 1 351 ? 18.318 -1.079 0.405 1.00 92.06 351 SER A C 1
ATOM 2706 O O . SER A 1 351 ? 18.202 -0.388 1.417 1.00 92.06 351 SER A O 1
ATOM 2708 N N . LEU A 1 352 ? 18.348 -0.561 -0.824 1.00 94.81 352 LEU A N 1
ATOM 2709 C CA . LEU A 1 352 ? 18.197 0.861 -1.126 1.00 94.81 352 LEU A CA 1
ATOM 2710 C C . LEU A 1 352 ? 17.143 1.040 -2.222 1.00 94.81 352 LEU A C 1
ATOM 2712 O O . LEU A 1 352 ? 17.282 0.491 -3.318 1.00 94.81 352 LEU A O 1
ATOM 2716 N N . LYS A 1 353 ? 16.080 1.788 -1.916 1.00 93.00 353 LYS A N 1
ATOM 2717 C CA . LYS A 1 353 ? 14.900 1.912 -2.779 1.00 93.00 353 LYS A CA 1
ATOM 2718 C C . LYS A 1 353 ? 14.487 3.368 -2.954 1.00 93.00 353 LYS A C 1
ATOM 2720 O O . LYS A 1 353 ? 14.404 4.121 -1.986 1.00 93.00 353 LYS A O 1
ATOM 2725 N N . LEU A 1 354 ? 14.173 3.747 -4.188 1.00 92.88 354 LEU A N 1
ATOM 2726 C CA . LEU A 1 354 ? 13.618 5.050 -4.544 1.00 92.88 354 LEU A CA 1
ATOM 2727 C C . LEU A 1 354 ? 12.150 4.867 -4.952 1.00 92.88 354 LEU A C 1
ATOM 2729 O O . LEU A 1 354 ? 11.852 4.173 -5.924 1.00 92.88 354 LEU A O 1
ATOM 2733 N N . TYR A 1 355 ? 11.234 5.491 -4.221 1.00 87.19 355 TYR A N 1
ATOM 2734 C CA . TYR A 1 355 ? 9.795 5.449 -4.478 1.00 87.19 355 TYR A CA 1
ATOM 2735 C C . TYR A 1 355 ? 9.340 6.717 -5.204 1.00 87.19 355 TYR A C 1
ATOM 2737 O O . TYR A 1 355 ? 9.687 7.819 -4.778 1.00 87.19 355 TYR A O 1
ATOM 2745 N N . ASN A 1 356 ? 8.537 6.589 -6.268 1.00 83.44 356 ASN A N 1
ATOM 2746 C CA . ASN A 1 356 ? 8.1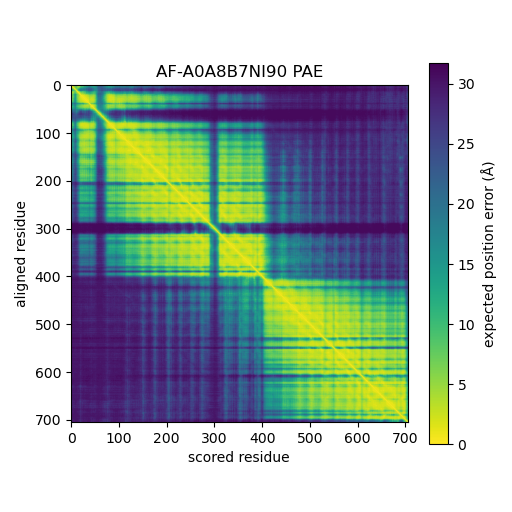68 7.706 -7.153 1.00 83.44 356 ASN A CA 1
ATOM 2747 C C . ASN A 1 356 ? 9.413 8.469 -7.645 1.00 83.44 356 ASN A C 1
ATOM 2749 O O . ASN A 1 356 ? 9.529 9.680 -7.462 1.00 83.44 356 ASN A O 1
ATOM 2753 N N . CYS A 1 357 ? 10.381 7.736 -8.199 1.00 84.25 357 CYS A N 1
ATOM 2754 C CA . CYS A 1 357 ? 11.655 8.291 -8.645 1.00 84.25 357 CYS A CA 1
ATOM 2755 C C . CYS A 1 357 ? 11.540 8.953 -10.027 1.00 84.25 357 CYS A C 1
ATOM 2757 O O . CYS A 1 357 ? 11.230 8.278 -11.008 1.00 84.25 357 CYS A O 1
ATOM 2759 N N . GLY A 1 358 ? 11.842 10.250 -10.099 1.00 83.31 358 GLY A N 1
ATOM 2760 C CA . GLY A 1 358 ? 11.924 11.032 -11.334 1.00 83.31 358 GLY A CA 1
ATOM 2761 C C . GLY A 1 358 ? 13.305 11.056 -12.000 1.00 83.31 358 GLY A C 1
ATOM 2762 O O . GLY A 1 358 ? 13.446 11.696 -13.038 1.00 83.31 358 GLY A O 1
ATOM 2763 N N . LEU A 1 359 ? 14.321 10.385 -11.436 1.00 83.56 359 LEU A N 1
ATOM 2764 C CA . LEU A 1 359 ? 15.661 10.343 -12.034 1.00 83.56 359 LEU A CA 1
ATOM 2765 C C . LEU A 1 359 ? 15.646 9.585 -13.366 1.00 83.56 359 LEU A C 1
ATOM 2767 O O . LEU A 1 359 ? 15.095 8.481 -13.483 1.00 83.56 359 LEU A O 1
ATOM 2771 N N . LYS A 1 360 ? 16.299 10.170 -14.369 1.00 83.19 360 LYS A N 1
ATOM 2772 C CA . LYS A 1 360 ? 16.552 9.525 -15.661 1.00 83.19 360 LYS A CA 1
ATOM 2773 C C . LYS A 1 360 ? 17.680 8.497 -15.539 1.00 83.19 360 LYS A C 1
ATOM 2775 O O . LYS A 1 360 ? 18.408 8.462 -14.553 1.00 83.19 360 LYS A O 1
ATOM 2780 N N . GLU A 1 361 ? 17.846 7.658 -16.556 1.00 78.88 361 GLU A N 1
ATOM 2781 C CA . GLU A 1 361 ? 18.837 6.568 -16.548 1.00 78.88 361 GLU A CA 1
ATOM 2782 C C . GLU A 1 361 ? 20.269 7.080 -16.338 1.00 78.88 361 GLU A C 1
ATOM 2784 O O . GLU A 1 361 ? 20.981 6.562 -15.482 1.00 78.88 361 GLU A O 1
ATOM 2789 N N . ASN A 1 362 ? 20.655 8.166 -17.016 1.00 79.19 362 ASN A N 1
ATOM 2790 C CA . ASN A 1 362 ? 21.969 8.793 -16.833 1.00 79.19 362 ASN A CA 1
ATOM 2791 C C . ASN A 1 362 ? 22.202 9.237 -15.382 1.00 79.19 362 ASN A C 1
ATOM 2793 O O . ASN A 1 362 ? 23.283 9.032 -14.835 1.00 79.19 362 ASN A O 1
ATOM 2797 N N . GLU A 1 363 ? 21.177 9.802 -14.746 1.00 83.62 363 GLU A N 1
ATOM 2798 C CA . GLU A 1 363 ? 21.233 10.252 -13.355 1.00 83.62 363 GLU A CA 1
ATOM 2799 C C . GLU A 1 363 ? 21.281 9.077 -12.373 1.00 83.62 363 GLU A C 1
ATOM 2801 O O . GLU A 1 363 ? 21.975 9.148 -11.362 1.00 83.62 363 GLU A O 1
ATOM 2806 N N . LEU A 1 364 ? 20.584 7.976 -12.673 1.00 87.75 364 LEU A N 1
ATOM 2807 C CA . LEU A 1 364 ? 20.657 6.737 -11.895 1.00 87.75 364 LEU A CA 1
ATOM 2808 C C . LEU A 1 364 ? 22.049 6.106 -11.992 1.00 87.75 364 LEU A C 1
ATOM 2810 O O . LEU A 1 364 ? 22.606 5.701 -10.975 1.00 87.75 364 LEU A O 1
ATOM 2814 N N . CYS A 1 365 ? 22.648 6.078 -13.183 1.00 83.31 365 CYS A N 1
ATOM 2815 C CA . CYS A 1 365 ? 24.019 5.611 -13.379 1.00 83.31 365 CYS A CA 1
ATOM 2816 C C . CYS A 1 365 ? 25.037 6.507 -12.658 1.00 83.31 365 CYS A C 1
ATOM 2818 O O . CYS A 1 365 ? 25.980 5.998 -12.053 1.00 83.31 365 CYS A O 1
ATOM 2820 N N . GLN A 1 366 ? 24.855 7.832 -12.688 1.00 85.44 366 GLN A N 1
ATOM 2821 C CA . GLN A 1 366 ? 25.671 8.769 -11.906 1.00 85.44 366 GLN A CA 1
ATOM 2822 C C . GLN A 1 366 ? 25.515 8.526 -10.405 1.00 85.44 366 GLN A C 1
ATOM 2824 O O . GLN A 1 366 ? 26.514 8.434 -9.697 1.00 85.44 366 GLN A O 1
ATOM 2829 N N . LEU A 1 367 ? 24.285 8.351 -9.918 1.00 90.56 367 LEU A N 1
ATOM 2830 C CA . LEU A 1 367 ? 24.019 8.043 -8.517 1.00 90.56 367 LEU A CA 1
ATOM 2831 C C . LEU A 1 367 ? 24.699 6.733 -8.098 1.00 90.56 367 LEU A C 1
ATOM 2833 O O . LEU A 1 367 ? 25.390 6.715 -7.085 1.00 90.56 367 LEU A O 1
ATOM 2837 N N . LEU A 1 368 ? 24.580 5.660 -8.887 1.00 90.06 368 LEU A N 1
ATOM 2838 C CA . LEU A 1 368 ? 25.275 4.394 -8.623 1.00 90.06 368 LEU A CA 1
ATOM 2839 C C . LEU A 1 368 ? 26.796 4.577 -8.561 1.00 90.06 368 LEU A C 1
ATOM 2841 O O . LEU A 1 368 ? 27.424 4.034 -7.655 1.00 90.06 368 LEU A O 1
ATOM 2845 N N . ARG A 1 369 ? 27.383 5.374 -9.465 1.00 85.44 369 ARG A N 1
ATOM 2846 C CA . ARG A 1 369 ? 28.814 5.714 -9.431 1.00 85.44 369 ARG A CA 1
ATOM 2847 C C . ARG A 1 369 ? 29.195 6.478 -8.171 1.00 85.44 369 ARG A C 1
ATOM 2849 O O . ARG A 1 369 ? 30.166 6.105 -7.526 1.00 85.44 369 ARG A O 1
ATOM 2856 N N . HIS A 1 370 ? 28.435 7.507 -7.794 1.00 89.19 370 HIS A N 1
ATOM 2857 C CA . HIS A 1 370 ? 28.691 8.261 -6.567 1.00 89.19 370 HIS A CA 1
ATOM 2858 C C . HIS A 1 370 ? 28.646 7.351 -5.340 1.00 89.19 370 HIS A C 1
ATOM 2860 O O . HIS A 1 370 ? 29.600 7.325 -4.569 1.00 89.19 370 HIS A O 1
ATOM 2866 N N . LEU A 1 371 ? 27.593 6.541 -5.203 1.00 91.69 371 LEU A N 1
ATOM 2867 C CA . LEU A 1 371 ? 27.458 5.601 -4.090 1.00 91.69 371 LEU A CA 1
ATOM 2868 C C . LEU A 1 371 ? 28.589 4.566 -4.079 1.00 91.69 371 LEU A C 1
ATOM 2870 O O . LEU A 1 371 ? 29.125 4.247 -3.017 1.00 91.69 371 LEU A O 1
ATOM 2874 N N . HIS A 1 372 ? 28.977 4.058 -5.249 1.00 87.56 372 HIS A N 1
ATOM 2875 C CA . HIS A 1 372 ? 30.068 3.103 -5.347 1.00 87.56 372 HIS A CA 1
ATOM 2876 C C . HIS A 1 372 ? 31.412 3.720 -4.941 1.00 87.56 372 HIS A C 1
ATOM 2878 O O . HIS A 1 372 ? 32.118 3.119 -4.126 1.00 87.56 372 HIS A O 1
ATOM 2884 N N . ASN A 1 373 ? 31.737 4.909 -5.460 1.00 85.62 373 ASN A N 1
ATOM 2885 C CA . ASN A 1 373 ? 32.960 5.655 -5.145 1.00 85.62 373 ASN A CA 1
ATOM 2886 C C . ASN A 1 373 ? 33.023 6.045 -3.664 1.00 85.62 373 ASN A C 1
ATOM 2888 O O . ASN A 1 373 ? 34.089 6.019 -3.059 1.00 85.62 373 ASN A O 1
ATOM 2892 N N . ASP A 1 374 ? 31.870 6.314 -3.052 1.00 85.31 374 ASP A N 1
ATOM 2893 C CA . ASP A 1 374 ? 31.760 6.573 -1.617 1.00 85.31 374 ASP A CA 1
ATOM 2894 C C . ASP A 1 374 ? 31.959 5.310 -0.758 1.00 85.31 374 ASP A C 1
ATOM 2896 O O . ASP A 1 374 ? 31.981 5.395 0.474 1.00 85.31 374 ASP A O 1
ATOM 2900 N N . GLY A 1 375 ? 32.107 4.132 -1.374 1.00 87.75 375 GLY A N 1
ATOM 2901 C CA . GLY A 1 375 ? 32.264 2.840 -0.702 1.00 87.75 375 GLY A CA 1
ATOM 2902 C C . GLY A 1 375 ? 30.956 2.257 -0.158 1.00 87.75 375 GLY A C 1
ATOM 2903 O O . GLY A 1 375 ? 30.985 1.300 0.618 1.00 87.75 375 GLY A O 1
ATOM 2904 N N . ILE A 1 376 ? 29.806 2.820 -0.538 1.00 91.62 376 ILE A N 1
ATOM 2905 C CA . ILE A 1 376 ? 28.484 2.363 -0.101 1.00 91.62 376 ILE A CA 1
ATOM 2906 C C . ILE A 1 376 ? 28.114 1.103 -0.879 1.00 91.62 376 ILE A C 1
ATOM 2908 O O . ILE A 1 376 ? 28.304 1.039 -2.093 1.00 91.62 376 ILE A O 1
ATOM 2912 N N . ARG A 1 377 ? 27.607 0.079 -0.186 1.00 91.19 377 ARG A N 1
ATOM 2913 C CA . ARG A 1 377 ? 27.136 -1.172 -0.802 1.00 91.19 377 ARG A CA 1
ATOM 2914 C C . ARG A 1 377 ? 25.809 -1.622 -0.213 1.00 91.19 377 ARG A C 1
ATOM 2916 O O . ARG A 1 377 ? 25.457 -1.293 0.919 1.00 91.19 377 ARG A O 1
ATOM 2923 N N . THR A 1 378 ? 25.105 -2.436 -0.983 1.00 91.62 378 THR A N 1
ATOM 2924 C CA . THR A 1 378 ? 23.877 -3.128 -0.576 1.00 91.62 378 THR A CA 1
ATOM 2925 C C . THR A 1 378 ? 24.147 -4.617 -0.360 1.00 91.62 378 THR A C 1
ATOM 2927 O O . THR A 1 378 ? 25.126 -5.135 -0.887 1.00 91.62 378 THR A O 1
ATOM 2930 N N . ALA A 1 379 ? 23.267 -5.341 0.335 1.00 84.81 379 ALA A N 1
ATOM 2931 C CA . ALA A 1 379 ? 23.391 -6.794 0.532 1.00 84.81 379 ALA A CA 1
ATOM 2932 C C . ALA A 1 379 ? 23.174 -7.633 -0.753 1.00 84.81 379 ALA A C 1
ATOM 2934 O O . ALA A 1 379 ? 23.138 -8.864 -0.706 1.00 84.81 379 ALA A O 1
ATOM 2935 N N . SER A 1 380 ? 23.012 -6.976 -1.904 1.00 78.00 380 SER A N 1
ATOM 2936 C CA . SER A 1 380 ? 22.810 -7.619 -3.201 1.00 78.00 380 SER A CA 1
ATOM 2937 C C . SER A 1 380 ? 24.099 -8.280 -3.691 1.00 78.00 380 SER A C 1
ATOM 2939 O O . SER A 1 380 ? 25.191 -7.759 -3.483 1.00 78.00 380 SER A O 1
ATOM 2941 N N . ARG A 1 381 ? 23.973 -9.422 -4.375 1.00 72.69 381 ARG A N 1
ATOM 2942 C CA . ARG A 1 381 ? 25.093 -10.109 -5.039 1.00 72.69 381 ARG A CA 1
ATOM 2943 C C . ARG A 1 381 ? 25.115 -9.768 -6.531 1.00 72.69 381 ARG A C 1
ATOM 2945 O O . ARG A 1 381 ? 24.059 -9.517 -7.108 1.00 72.69 381 ARG A O 1
ATOM 2952 N N . GLY A 1 382 ? 26.290 -9.835 -7.154 1.00 72.81 382 GLY A N 1
ATOM 2953 C CA . GLY A 1 382 ? 26.473 -9.579 -8.586 1.00 72.81 382 GLY A CA 1
ATOM 2954 C C . GLY A 1 382 ? 26.991 -8.170 -8.863 1.00 72.81 382 GLY A C 1
ATOM 2955 O O . GLY A 1 382 ? 27.773 -7.650 -8.077 1.00 72.81 382 GLY A O 1
ATOM 2956 N N . GLN A 1 383 ? 26.565 -7.565 -9.970 1.00 74.12 383 GLN A N 1
ATOM 2957 C CA . GLN A 1 383 ? 27.056 -6.263 -10.438 1.00 74.12 383 GLN A CA 1
ATOM 2958 C C . GLN A 1 383 ? 26.243 -5.078 -9.906 1.00 74.12 383 GLN A C 1
ATOM 2960 O O . GLN A 1 383 ? 25.060 -5.214 -9.579 1.00 74.12 383 GLN A O 1
ATOM 2965 N N . THR A 1 384 ? 26.883 -3.906 -9.870 1.00 79.12 384 THR A N 1
ATOM 2966 C CA . THR A 1 384 ? 26.228 -2.639 -9.541 1.00 79.12 384 THR A CA 1
ATOM 2967 C C . THR A 1 384 ? 25.262 -2.249 -10.659 1.00 79.12 384 THR A C 1
ATOM 2969 O O . THR A 1 384 ? 25.686 -1.977 -11.779 1.00 79.12 384 THR A O 1
ATOM 2972 N N . LEU A 1 385 ? 23.963 -2.213 -10.366 1.00 83.25 385 LEU A N 1
ATOM 2973 C CA . LEU A 1 385 ? 22.900 -1.914 -11.329 1.00 83.25 385 LEU A CA 1
ATOM 2974 C C . LEU A 1 385 ? 21.657 -1.366 -10.625 1.00 83.25 385 LEU A C 1
ATOM 2976 O O . LEU A 1 385 ? 21.518 -1.462 -9.406 1.00 83.25 385 LEU A O 1
ATOM 2980 N N . TYR A 1 386 ? 20.715 -0.819 -11.387 1.00 84.44 386 TYR A N 1
ATOM 2981 C CA . TYR A 1 386 ? 19.389 -0.484 -10.873 1.00 84.44 386 TYR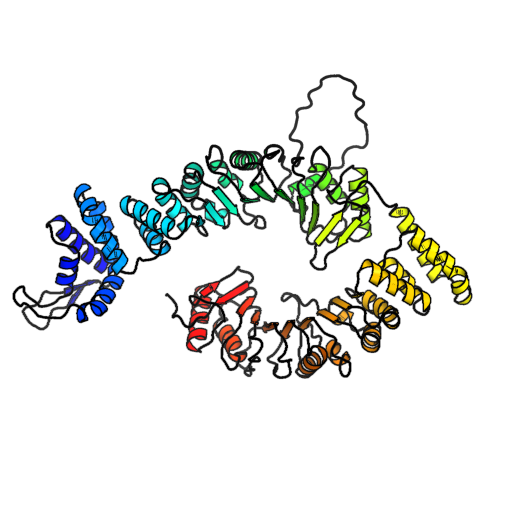 A CA 1
ATOM 2982 C C . TYR A 1 386 ? 18.315 -1.339 -11.551 1.00 84.44 386 TYR A C 1
ATOM 2984 O O . TYR A 1 386 ? 18.478 -1.771 -12.688 1.00 84.44 386 TYR A O 1
ATOM 2992 N N . ARG A 1 387 ? 17.204 -1.589 -10.853 1.00 79.94 387 ARG A N 1
ATOM 2993 C CA . ARG A 1 387 ? 16.007 -2.231 -11.418 1.00 79.94 387 ARG A CA 1
ATOM 2994 C C . ARG A 1 387 ? 14.803 -1.332 -11.224 1.00 79.94 387 ARG A C 1
ATOM 2996 O O . ARG A 1 387 ? 14.531 -0.901 -10.105 1.00 79.94 387 ARG A O 1
ATOM 3003 N N . ARG A 1 388 ? 14.069 -1.061 -12.301 1.00 78.38 388 ARG A N 1
ATOM 3004 C CA . ARG A 1 388 ? 12.823 -0.293 -12.260 1.00 78.38 388 ARG A CA 1
ATOM 3005 C C . ARG A 1 388 ? 11.642 -1.253 -12.373 1.00 78.38 388 ARG A C 1
ATOM 3007 O O . ARG A 1 388 ? 11.530 -1.973 -13.359 1.00 78.38 388 ARG A O 1
ATOM 3014 N N . ASP A 1 389 ? 10.782 -1.263 -11.363 1.00 71.56 389 ASP A N 1
ATOM 3015 C CA . ASP A 1 389 ? 9.547 -2.051 -11.379 1.00 71.56 389 ASP A CA 1
ATOM 3016 C C . ASP A 1 389 ? 8.421 -1.273 -12.090 1.00 71.56 389 ASP A C 1
ATOM 3018 O O . ASP A 1 389 ? 8.455 -0.039 -12.147 1.00 71.56 389 ASP A O 1
ATOM 3022 N N . SER A 1 390 ? 7.412 -1.967 -12.627 1.00 50.19 390 SER A N 1
ATOM 3023 C CA . SER A 1 390 ? 6.231 -1.359 -13.268 1.00 50.19 390 SER A CA 1
ATOM 3024 C C . SER A 1 390 ? 5.471 -0.414 -12.328 1.00 50.19 390 SER A C 1
ATOM 3026 O O . SER A 1 390 ? 4.846 0.542 -12.781 1.00 50.19 390 SER A O 1
ATOM 3028 N N . GLY A 1 391 ? 5.592 -0.607 -11.015 1.00 52.16 391 GLY A N 1
ATOM 3029 C CA . GLY A 1 391 ? 4.957 0.227 -10.003 1.00 52.16 391 GLY A CA 1
ATOM 3030 C C . GLY A 1 391 ? 5.863 1.300 -9.405 1.00 52.16 391 GLY A C 1
ATOM 3031 O O . GLY A 1 391 ? 6.098 1.245 -8.216 1.00 52.16 391 GLY A O 1
ATOM 3032 N N . ARG A 1 392 ? 6.375 2.288 -10.150 1.00 69.69 392 ARG A N 1
ATOM 3033 C CA . ARG A 1 392 ? 7.046 3.510 -9.609 1.00 69.69 392 ARG A CA 1
ATOM 3034 C C . ARG A 1 392 ? 8.239 3.315 -8.633 1.00 69.69 392 ARG A C 1
ATOM 3036 O O . ARG A 1 392 ? 8.696 4.297 -8.041 1.00 69.69 392 ARG A O 1
ATOM 3043 N N . HIS A 1 393 ? 8.766 2.100 -8.474 1.00 78.69 393 HIS A N 1
ATOM 3044 C CA . HIS A 1 393 ? 9.902 1.783 -7.600 1.00 78.69 393 HIS A CA 1
ATOM 3045 C C . HIS A 1 393 ? 11.191 1.631 -8.412 1.00 78.69 393 HIS A C 1
ATOM 3047 O O . HIS A 1 393 ? 11.201 0.976 -9.455 1.00 78.69 393 HIS A O 1
ATOM 3053 N N . VAL A 1 394 ? 12.296 2.170 -7.898 1.00 86.31 394 VAL A N 1
ATOM 3054 C CA . VAL A 1 394 ? 13.649 1.890 -8.394 1.00 86.31 394 VAL A CA 1
ATOM 3055 C C . VAL A 1 394 ? 14.474 1.273 -7.272 1.00 86.31 394 VAL A C 1
ATOM 3057 O O . VAL A 1 394 ? 14.631 1.863 -6.206 1.00 86.31 394 VAL A O 1
ATOM 3060 N N . TRP A 1 395 ? 15.009 0.087 -7.521 1.00 88.62 395 TRP A N 1
ATOM 3061 C CA . TRP A 1 395 ? 15.911 -0.626 -6.627 1.00 88.62 395 TRP A CA 1
ATOM 3062 C C . TRP A 1 395 ? 17.342 -0.345 -7.049 1.00 88.62 395 TRP A C 1
ATOM 3064 O O . TRP A 1 395 ? 17.678 -0.529 -8.218 1.00 88.62 395 TRP A O 1
ATOM 3074 N N . LEU A 1 396 ? 18.178 0.096 -6.113 1.00 90.81 396 LEU A N 1
ATOM 3075 C CA . LEU A 1 396 ? 19.598 0.316 -6.356 1.00 90.81 396 LEU A CA 1
ATOM 3076 C C . LEU A 1 396 ? 20.382 -0.857 -5.774 1.00 90.81 396 LEU A C 1
ATOM 3078 O O . LEU A 1 396 ? 20.354 -1.094 -4.567 1.00 90.81 396 LEU A O 1
ATOM 3082 N N . HIS A 1 397 ? 21.088 -1.581 -6.633 1.00 88.38 397 HIS A N 1
ATOM 3083 C CA . HIS A 1 397 ? 22.011 -2.637 -6.251 1.00 88.38 397 HIS A CA 1
ATOM 3084 C C . HIS A 1 397 ? 23.422 -2.076 -6.393 1.00 88.38 397 HIS A C 1
ATOM 3086 O O . HIS A 1 397 ? 23.887 -1.849 -7.504 1.00 88.38 397 HIS A O 1
ATOM 3092 N N . VAL A 1 398 ? 24.094 -1.814 -5.273 1.00 88.00 398 VAL A N 1
ATOM 3093 C CA . VAL A 1 398 ? 25.487 -1.342 -5.269 1.00 88.00 398 VAL A CA 1
ATOM 3094 C C . VAL A 1 398 ? 26.363 -2.452 -4.712 1.00 88.00 398 VAL A C 1
ATOM 3096 O O . VAL A 1 398 ? 26.184 -2.848 -3.558 1.00 88.00 398 VAL A O 1
ATOM 3099 N N . THR A 1 399 ? 27.262 -2.978 -5.537 1.00 85.25 399 THR A N 1
ATOM 3100 C CA . THR A 1 399 ? 28.154 -4.104 -5.228 1.00 85.25 399 THR A CA 1
ATOM 3101 C C . THR A 1 399 ? 29.609 -3.709 -5.483 1.00 85.25 399 THR A C 1
ATOM 3103 O O . THR A 1 399 ? 29.887 -2.563 -5.837 1.00 85.25 399 THR A O 1
ATOM 3106 N N . ASP A 1 400 ? 30.551 -4.619 -5.234 1.00 78.56 400 ASP A N 1
ATOM 3107 C CA . ASP A 1 400 ? 31.980 -4.346 -5.423 1.00 78.56 400 ASP A CA 1
ATOM 3108 C C . ASP A 1 400 ? 32.393 -4.286 -6.903 1.00 78.56 400 ASP A C 1
ATOM 3110 O O . ASP A 1 400 ? 33.402 -3.666 -7.224 1.00 78.56 400 ASP A O 1
ATOM 3114 N N . ASP A 1 401 ? 31.561 -4.808 -7.805 1.00 75.94 401 ASP A N 1
ATOM 3115 C CA . ASP A 1 401 ? 31.787 -4.746 -9.246 1.00 75.94 401 ASP A CA 1
ATOM 3116 C C . ASP A 1 401 ? 31.071 -3.523 -9.842 1.00 75.94 401 ASP A C 1
ATOM 3118 O O . ASP A 1 401 ? 29.840 -3.512 -9.994 1.00 75.94 401 ASP A O 1
ATOM 3122 N N . LEU A 1 402 ? 31.838 -2.476 -10.168 1.00 66.75 402 LEU A N 1
ATOM 3123 C CA . LEU A 1 402 ? 31.347 -1.290 -10.876 1.00 66.75 402 LEU A CA 1
ATOM 3124 C C . LEU A 1 402 ? 31.570 -1.442 -12.387 1.00 66.75 402 LEU A C 1
ATOM 3126 O O . LEU A 1 402 ? 32.724 -1.502 -12.816 1.00 66.75 402 LEU A O 1
ATOM 3130 N N . PRO A 1 403 ? 30.517 -1.465 -13.219 1.00 65.88 403 PRO A N 1
ATOM 3131 C CA . PRO A 1 403 ? 30.706 -1.389 -14.663 1.00 65.88 403 PRO A CA 1
ATOM 3132 C C . PRO A 1 403 ? 31.177 0.018 -15.076 1.00 65.88 403 PRO A C 1
ATOM 3134 O O . PRO A 1 403 ? 30.819 1.023 -14.454 1.00 65.88 403 PRO A O 1
ATOM 3137 N N . ASP A 1 404 ? 31.972 0.111 -16.147 1.00 66.44 404 ASP A N 1
ATOM 3138 C CA . ASP A 1 404 ? 32.404 1.395 -16.717 1.00 66.44 404 ASP A CA 1
ATOM 3139 C C . ASP A 1 404 ? 31.256 2.041 -17.504 1.00 66.44 404 ASP A C 1
ATOM 3141 O O . ASP A 1 404 ? 31.193 2.005 -18.733 1.00 66.44 404 ASP A O 1
ATOM 3145 N N . PHE A 1 405 ? 30.314 2.626 -16.765 1.00 63.53 405 PHE A N 1
ATOM 3146 C CA . PHE A 1 405 ? 29.122 3.261 -17.319 1.00 63.53 405 PHE A CA 1
ATOM 3147 C C . PHE A 1 405 ? 29.436 4.392 -18.312 1.00 63.53 405 PHE A C 1
ATOM 3149 O O . PHE A 1 405 ? 28.585 4.715 -19.136 1.00 63.53 405 PHE A O 1
ATOM 3156 N N . THR A 1 406 ? 30.603 5.040 -18.210 1.00 57.38 406 THR A N 1
ATOM 3157 C CA . THR A 1 406 ? 30.955 6.189 -19.057 1.00 57.38 406 THR A CA 1
ATOM 3158 C C . THR A 1 406 ? 31.532 5.717 -20.384 1.00 57.38 406 THR A C 1
ATOM 3160 O O . THR A 1 406 ? 31.021 6.122 -21.424 1.00 57.38 406 THR A O 1
ATOM 3163 N N . ARG A 1 407 ? 32.508 4.792 -20.380 1.00 62.09 407 ARG A N 1
ATOM 3164 C CA . ARG A 1 407 ? 33.002 4.211 -21.640 1.00 62.09 407 ARG A CA 1
ATOM 3165 C C . ARG A 1 407 ? 31.921 3.425 -22.362 1.00 62.09 407 ARG A C 1
ATOM 3167 O O . ARG A 1 407 ? 31.868 3.507 -23.582 1.00 62.09 407 ARG A O 1
ATOM 3174 N N . ALA A 1 408 ? 31.068 2.704 -21.635 1.00 64.69 408 ALA A N 1
ATOM 3175 C CA . ALA A 1 408 ? 29.928 1.996 -22.209 1.00 64.69 408 ALA A CA 1
ATOM 3176 C C . ALA A 1 408 ? 28.976 2.965 -22.926 1.00 64.69 408 ALA A C 1
ATOM 3178 O O . ALA A 1 408 ? 28.731 2.813 -24.120 1.00 64.69 408 ALA A O 1
ATOM 3179 N N . ALA A 1 409 ? 28.518 4.021 -22.245 1.00 63.69 409 ALA A N 1
ATOM 3180 C CA . ALA A 1 409 ? 27.606 5.003 -22.831 1.00 63.69 409 ALA A CA 1
ATOM 3181 C C . ALA A 1 409 ? 28.239 5.798 -23.989 1.00 63.69 409 ALA A C 1
ATOM 3183 O O . ALA A 1 409 ? 27.576 6.051 -24.994 1.00 63.69 409 ALA A O 1
ATOM 3184 N N . GLU A 1 410 ? 29.518 6.173 -23.892 1.00 72.00 410 GLU A N 1
ATOM 3185 C CA . GLU A 1 410 ? 30.252 6.850 -24.972 1.00 72.00 410 GLU A CA 1
ATOM 3186 C C . GLU A 1 410 ? 30.526 5.929 -26.165 1.00 72.00 410 GLU A C 1
ATOM 3188 O O . GLU A 1 410 ? 30.512 6.379 -27.311 1.00 72.00 410 GLU A O 1
ATOM 3193 N N . ALA A 1 411 ? 30.805 4.647 -25.925 1.00 75.31 411 ALA A N 1
ATOM 3194 C CA . ALA A 1 411 ? 30.960 3.653 -26.980 1.00 75.31 411 ALA A CA 1
ATOM 3195 C C . ALA A 1 411 ? 29.628 3.425 -27.699 1.00 75.31 411 ALA A C 1
ATOM 3197 O O . ALA A 1 411 ? 29.588 3.550 -28.920 1.00 75.31 411 ALA A O 1
ATOM 3198 N N . VAL A 1 412 ? 28.534 3.209 -26.962 1.00 80.19 412 VAL A N 1
ATOM 3199 C CA . VAL A 1 412 ? 27.183 3.100 -27.533 1.00 80.19 412 VAL A CA 1
ATOM 3200 C C . VAL A 1 412 ? 26.823 4.368 -28.306 1.00 80.19 412 VAL A C 1
ATOM 3202 O O . VAL A 1 412 ? 26.430 4.277 -29.461 1.00 80.19 412 VAL A O 1
ATOM 3205 N N . SER A 1 413 ? 27.044 5.561 -27.747 1.00 78.94 413 SER A N 1
ATOM 3206 C CA . SER A 1 413 ? 26.744 6.829 -28.434 1.00 78.94 413 SER A CA 1
ATOM 3207 C C . SER A 1 413 ? 27.534 6.999 -29.735 1.00 78.94 413 SER A C 1
ATOM 3209 O O . SER A 1 413 ? 26.980 7.450 -30.736 1.00 78.94 413 SER A O 1
ATOM 3211 N N . ARG A 1 414 ? 28.815 6.602 -29.754 1.00 82.12 414 ARG A N 1
ATOM 3212 C CA . ARG A 1 414 ? 29.629 6.590 -30.980 1.00 82.12 414 ARG A CA 1
ATOM 3213 C C . ARG A 1 414 ? 29.094 5.598 -32.008 1.00 82.12 414 ARG A C 1
ATOM 3215 O O . ARG A 1 414 ? 29.019 5.945 -33.182 1.00 82.12 414 ARG A O 1
ATOM 3222 N N . ILE A 1 415 ? 28.684 4.407 -31.573 1.00 83.12 415 ILE A N 1
ATOM 3223 C CA . ILE A 1 415 ? 28.078 3.391 -32.443 1.00 83.12 415 ILE A CA 1
ATOM 3224 C C . ILE A 1 415 ? 26.759 3.910 -33.034 1.00 83.12 415 ILE A C 1
ATOM 3226 O O . ILE A 1 415 ? 26.541 3.789 -34.236 1.00 83.12 415 ILE A O 1
ATOM 3230 N N . LEU A 1 416 ? 25.906 4.554 -32.230 1.00 83.62 416 LEU A N 1
ATOM 3231 C CA . LEU A 1 416 ? 24.657 5.163 -32.700 1.00 83.62 416 LEU A CA 1
ATOM 3232 C C . LEU A 1 416 ? 24.915 6.277 -33.729 1.00 83.62 416 LEU A C 1
ATOM 3234 O O . LEU A 1 416 ? 24.272 6.305 -34.777 1.00 83.62 416 LEU A O 1
ATOM 3238 N N . ALA A 1 417 ? 25.891 7.156 -33.484 1.00 82.38 417 ALA A N 1
ATOM 3239 C CA . ALA A 1 417 ? 26.273 8.207 -34.433 1.00 82.38 417 ALA A CA 1
ATOM 3240 C C . ALA A 1 417 ? 26.846 7.638 -35.747 1.00 82.38 417 ALA A C 1
ATOM 3242 O O . ALA A 1 417 ? 26.561 8.146 -36.836 1.00 82.38 417 ALA A O 1
ATOM 3243 N N . GLN A 1 418 ? 27.620 6.552 -35.668 1.00 82.38 418 GLN A N 1
ATOM 3244 C CA . GLN A 1 418 ? 28.124 5.836 -36.841 1.00 82.38 418 GLN A CA 1
ATOM 3245 C C . GLN A 1 418 ? 26.978 5.204 -37.644 1.00 82.38 418 GLN A C 1
ATOM 3247 O O . GLN A 1 418 ? 26.933 5.334 -38.866 1.00 82.38 418 GLN A O 1
ATOM 3252 N N . LEU A 1 419 ? 26.008 4.579 -36.973 1.00 82.00 419 LEU A N 1
ATOM 3253 C CA . LEU A 1 419 ? 24.830 3.985 -37.615 1.00 82.00 419 LEU A CA 1
ATOM 3254 C C . LEU A 1 419 ? 23.991 5.009 -38.389 1.00 82.00 419 LEU A C 1
ATOM 3256 O O . LEU A 1 419 ? 23.495 4.695 -39.473 1.00 82.00 419 LEU A O 1
ATOM 3260 N N . GLN A 1 420 ? 23.864 6.226 -37.854 1.00 81.19 420 GLN A N 1
ATOM 3261 C CA . GLN A 1 420 ? 23.131 7.328 -38.487 1.00 81.19 420 GLN A CA 1
ATOM 3262 C C . GLN A 1 420 ? 23.841 7.912 -39.718 1.00 81.19 420 GLN A C 1
ATOM 3264 O O . GLN A 1 420 ? 23.182 8.497 -40.573 1.00 81.19 420 GLN A O 1
ATOM 3269 N N . SER A 1 421 ? 25.168 7.774 -39.811 1.00 79.06 421 SER A N 1
ATOM 3270 C CA . SER A 1 421 ? 25.990 8.376 -40.874 1.00 79.06 421 SER A CA 1
ATOM 3271 C C . SER A 1 421 ? 26.456 7.393 -41.956 1.00 79.06 421 SER A C 1
ATOM 3273 O O . SER A 1 421 ? 26.949 7.827 -42.994 1.00 79.06 421 SER A O 1
ATOM 3275 N N . SER A 1 422 ? 26.293 6.084 -41.745 1.00 74.38 422 SER A N 1
ATOM 3276 C CA . SER A 1 422 ? 26.764 5.041 -42.671 1.00 74.38 422 SER A CA 1
ATOM 3277 C C . SER A 1 422 ? 25.813 4.810 -43.856 1.00 74.38 422 SER A C 1
ATOM 3279 O O . SER A 1 422 ? 24.592 4.931 -43.720 1.00 74.38 422 SER A O 1
ATOM 3281 N N . SER A 1 423 ? 26.345 4.419 -45.020 1.00 73.50 423 SER A N 1
ATOM 3282 C CA . SER A 1 423 ? 25.530 3.990 -46.169 1.00 73.50 423 SER A CA 1
ATOM 3283 C C . SER A 1 423 ? 24.946 2.578 -45.956 1.00 73.50 423 SER A C 1
ATOM 3285 O O . SER A 1 423 ? 25.324 1.879 -45.017 1.00 73.50 423 SER A O 1
ATOM 3287 N N . ALA A 1 424 ? 23.977 2.153 -46.778 1.00 64.44 424 ALA A N 1
ATOM 3288 C CA . ALA A 1 424 ? 23.407 0.797 -46.700 1.00 64.44 424 ALA A CA 1
ATOM 3289 C C . ALA A 1 424 ? 24.408 -0.300 -47.102 1.00 64.44 424 ALA A C 1
ATOM 3291 O O . ALA A 1 424 ? 24.433 -1.356 -46.478 1.00 64.44 424 ALA A O 1
ATOM 3292 N N . GLU A 1 425 ? 25.276 -0.030 -48.079 1.00 67.44 425 GLU A N 1
ATOM 3293 C CA . GLU A 1 425 ? 26.287 -0.988 -48.553 1.00 67.44 425 GLU A CA 1
ATOM 3294 C C . GLU A 1 425 ? 27.406 -1.209 -47.516 1.00 67.44 425 GLU A C 1
ATOM 3296 O O . GLU A 1 425 ? 27.937 -2.311 -47.394 1.00 67.44 425 GLU A O 1
ATOM 3301 N N . ASP A 1 426 ? 27.709 -0.198 -46.695 1.00 72.94 426 ASP A N 1
ATOM 3302 C CA . ASP A 1 426 ? 28.720 -0.289 -45.633 1.00 72.94 426 ASP A CA 1
ATOM 3303 C C . ASP A 1 426 ? 28.239 -1.060 -44.389 1.00 72.94 426 ASP A C 1
ATOM 3305 O O . ASP A 1 426 ? 29.051 -1.550 -43.599 1.00 72.94 426 ASP A O 1
ATOM 3309 N N . PHE A 1 427 ? 26.922 -1.167 -44.184 1.00 78.31 427 PHE A N 1
ATOM 3310 C CA . PHE A 1 427 ? 26.341 -1.701 -42.952 1.00 78.31 427 PHE A CA 1
ATOM 3311 C C . PHE A 1 427 ? 26.534 -3.219 -42.806 1.00 78.31 427 PHE A C 1
ATOM 3313 O O . PHE A 1 427 ? 26.960 -3.679 -41.742 1.00 78.31 427 PHE A O 1
ATOM 3320 N N . GLU A 1 428 ? 26.290 -4.002 -43.864 1.00 78.31 428 GLU A N 1
ATOM 3321 C CA . GLU A 1 428 ? 26.438 -5.467 -43.813 1.00 78.31 428 GLU A CA 1
ATOM 3322 C C . GLU A 1 428 ? 27.878 -5.889 -43.487 1.00 78.31 428 GLU A C 1
ATOM 3324 O O . GLU A 1 428 ? 28.103 -6.786 -42.670 1.00 78.31 428 GLU A O 1
ATOM 3329 N N . ALA A 1 429 ? 28.868 -5.194 -44.056 1.00 79.56 429 ALA A N 1
ATOM 3330 C CA . ALA A 1 429 ? 30.282 -5.450 -43.786 1.00 79.56 429 ALA A CA 1
ATOM 3331 C C . ALA A 1 429 ? 30.684 -5.091 -42.342 1.00 79.56 429 ALA A C 1
ATOM 3333 O O . ALA A 1 429 ? 31.543 -5.747 -41.747 1.00 79.56 429 ALA A O 1
ATOM 3334 N N . GLN A 1 430 ? 30.059 -4.064 -41.757 1.00 81.19 430 GLN A N 1
ATOM 3335 C CA . GLN A 1 430 ? 30.350 -3.586 -40.402 1.00 81.19 430 GLN A CA 1
ATOM 3336 C C . GLN A 1 430 ? 29.588 -4.347 -39.306 1.00 81.19 430 GLN A C 1
ATOM 3338 O O . GLN A 1 430 ? 29.978 -4.273 -38.137 1.00 81.19 430 GLN A O 1
ATOM 3343 N N . TRP A 1 431 ? 28.547 -5.113 -39.654 1.00 83.75 431 TRP A N 1
ATOM 3344 C CA . TRP A 1 431 ? 27.661 -5.771 -38.691 1.00 83.75 431 TRP A CA 1
ATOM 3345 C C . TRP A 1 431 ? 28.376 -6.628 -37.631 1.00 83.75 431 TRP A C 1
ATOM 3347 O O . TRP A 1 431 ? 28.129 -6.414 -36.439 1.00 83.75 431 TRP A O 1
ATOM 3357 N N . PRO A 1 432 ? 29.300 -7.553 -37.977 1.00 85.31 432 PRO A N 1
ATOM 3358 C CA . PRO A 1 432 ? 29.971 -8.368 -36.962 1.00 85.31 432 PRO A CA 1
ATOM 3359 C C . PRO A 1 432 ? 30.814 -7.530 -35.993 1.00 85.31 432 PRO A C 1
ATOM 3361 O O . PRO A 1 432 ? 30.923 -7.870 -34.814 1.00 85.31 432 PRO A O 1
ATOM 3364 N N . GLY A 1 433 ? 31.407 -6.438 -36.488 1.00 84.25 433 GLY A N 1
ATOM 3365 C CA . GLY A 1 433 ? 32.168 -5.486 -35.683 1.00 84.25 433 GLY A CA 1
ATOM 3366 C C . GLY A 1 433 ? 31.261 -4.707 -34.738 1.00 84.25 433 GLY A C 1
ATOM 3367 O O . GLY A 1 433 ? 31.536 -4.654 -33.544 1.00 84.25 433 GLY A O 1
ATOM 3368 N N . LEU A 1 434 ? 30.138 -4.199 -35.246 1.00 85.62 434 LEU A N 1
ATOM 3369 C CA . LEU A 1 434 ? 29.143 -3.472 -34.464 1.00 85.62 434 LEU A CA 1
ATOM 3370 C C . LEU A 1 434 ? 28.568 -4.319 -33.332 1.00 85.62 434 LEU A C 1
ATOM 3372 O O . LEU A 1 434 ? 28.491 -3.850 -32.199 1.00 85.62 434 LEU A O 1
ATOM 3376 N N . VAL A 1 435 ? 28.206 -5.574 -33.614 1.00 85.25 435 VAL A N 1
ATOM 3377 C CA . VAL A 1 435 ? 27.675 -6.476 -32.586 1.00 85.25 435 VAL A CA 1
ATOM 3378 C C . VAL A 1 435 ? 28.701 -6.716 -31.490 1.00 85.25 435 VAL A C 1
ATOM 3380 O O . VAL A 1 435 ? 28.356 -6.669 -30.309 1.00 85.25 435 VAL A O 1
ATOM 3383 N N . ARG A 1 436 ? 29.965 -6.925 -31.867 1.00 84.38 436 ARG A N 1
ATOM 3384 C CA . ARG A 1 436 ? 31.056 -7.110 -30.910 1.00 84.38 436 ARG A CA 1
ATOM 3385 C C . ARG A 1 436 ? 31.279 -5.843 -30.083 1.00 84.38 436 ARG A C 1
ATOM 3387 O O . ARG A 1 436 ? 31.300 -5.928 -28.867 1.00 84.38 436 ARG A O 1
ATOM 3394 N N . SER A 1 437 ? 31.303 -4.665 -30.708 1.00 82.44 437 SER A N 1
ATOM 3395 C CA . SER A 1 437 ? 31.448 -3.385 -30.004 1.00 82.44 437 SER A CA 1
ATOM 3396 C C . SER A 1 437 ? 30.279 -3.073 -29.065 1.00 82.44 437 SER A C 1
ATOM 3398 O O . SER A 1 437 ? 30.511 -2.603 -27.958 1.00 82.44 437 SER A O 1
ATOM 3400 N N . MET A 1 438 ? 29.035 -3.369 -29.455 1.00 82.31 438 MET A N 1
ATOM 3401 C CA . MET A 1 438 ? 27.866 -3.240 -28.575 1.00 82.31 438 MET A CA 1
ATOM 3402 C C . MET A 1 438 ? 27.931 -4.226 -27.397 1.00 82.31 438 MET A C 1
ATOM 3404 O O . MET A 1 438 ? 27.550 -3.878 -26.282 1.00 82.31 438 MET A O 1
ATOM 3408 N N . GLN A 1 439 ? 28.429 -5.449 -27.613 1.00 82.38 439 GLN A N 1
ATOM 3409 C CA . GLN A 1 439 ? 28.638 -6.436 -26.546 1.00 82.38 439 GLN A CA 1
ATOM 3410 C C . GLN A 1 439 ? 29.764 -6.026 -25.590 1.00 82.38 439 GLN A C 1
ATOM 3412 O O . GLN A 1 439 ? 29.577 -6.091 -24.377 1.00 82.38 439 GLN A O 1
ATOM 3417 N N . ASP A 1 440 ? 30.890 -5.556 -26.125 1.00 76.88 440 ASP A N 1
ATOM 3418 C CA . ASP A 1 440 ? 32.032 -5.053 -25.357 1.00 76.88 440 ASP A CA 1
ATOM 3419 C C . ASP A 1 440 ? 31.640 -3.810 -24.541 1.00 76.88 440 ASP A C 1
ATOM 3421 O O . ASP A 1 440 ? 32.072 -3.647 -23.400 1.00 76.88 440 ASP A O 1
ATOM 3425 N N . ALA A 1 441 ? 30.761 -2.968 -25.094 1.00 73.94 441 ALA A N 1
ATOM 3426 C CA . ALA A 1 441 ? 30.165 -1.821 -24.413 1.00 73.94 441 ALA A CA 1
ATOM 3427 C C . ALA A 1 441 ? 29.020 -2.193 -23.452 1.00 73.94 441 ALA A C 1
ATOM 3429 O O . ALA A 1 441 ? 28.462 -1.303 -22.819 1.00 73.94 441 ALA A O 1
ATOM 3430 N N . GLN A 1 442 ? 28.663 -3.477 -23.332 1.00 73.44 442 GLN A N 1
ATOM 3431 C CA . GLN A 1 442 ? 27.568 -3.969 -22.487 1.00 73.44 442 GLN A CA 1
ATOM 3432 C C . GLN A 1 442 ? 26.220 -3.272 -22.756 1.00 73.44 442 GLN A C 1
ATOM 3434 O O . GLN A 1 442 ? 25.464 -2.984 -21.831 1.00 73.44 442 GLN A O 1
ATOM 3439 N N . ALA A 1 443 ? 25.917 -3.018 -24.032 1.00 78.12 443 ALA A N 1
ATOM 3440 C CA . ALA A 1 443 ? 24.690 -2.361 -24.469 1.00 78.12 443 ALA A CA 1
ATOM 3441 C C . ALA A 1 443 ? 23.428 -3.090 -23.963 1.00 78.12 443 ALA A C 1
ATOM 3443 O O . ALA A 1 443 ? 23.269 -4.303 -24.155 1.00 78.12 443 ALA A O 1
ATOM 3444 N N . THR A 1 444 ? 22.525 -2.327 -23.348 1.00 80.88 444 THR A N 1
ATOM 3445 C CA . THR A 1 444 ? 21.226 -2.776 -22.826 1.00 80.88 444 THR A CA 1
ATOM 3446 C C . THR A 1 444 ? 20.234 -3.051 -23.954 1.00 80.88 444 THR A C 1
ATOM 3448 O O . THR A 1 444 ? 20.397 -2.573 -25.079 1.00 80.88 444 THR A O 1
ATOM 3451 N N . ALA A 1 445 ? 19.146 -3.772 -23.672 1.00 81.88 445 ALA A N 1
ATOM 3452 C CA . ALA A 1 445 ? 18.043 -3.954 -24.616 1.00 81.88 445 ALA A CA 1
ATOM 3453 C C . ALA A 1 445 ? 17.530 -2.623 -25.192 1.00 81.88 445 ALA A C 1
ATOM 3455 O O . ALA A 1 445 ? 17.173 -2.557 -26.370 1.00 81.88 445 ALA A O 1
ATOM 3456 N N . ARG A 1 446 ? 17.532 -1.552 -24.390 1.00 81.94 446 ARG A N 1
ATOM 3457 C CA . ARG A 1 446 ? 17.171 -0.205 -24.838 1.00 81.94 446 ARG A CA 1
ATOM 3458 C C . ARG A 1 446 ? 18.167 0.343 -25.857 1.00 81.94 446 ARG A C 1
ATOM 3460 O O . ARG A 1 446 ? 17.735 0.835 -26.893 1.00 81.94 446 ARG A O 1
ATOM 3467 N N . ASP A 1 447 ? 19.465 0.214 -25.605 1.00 84.38 447 ASP A N 1
ATOM 3468 C CA . ASP A 1 447 ? 20.509 0.668 -26.534 1.00 84.38 447 ASP A CA 1
ATOM 3469 C C . ASP A 1 447 ? 20.381 -0.022 -27.899 1.00 84.38 447 ASP A C 1
ATOM 3471 O O . ASP A 1 447 ? 20.517 0.610 -28.945 1.00 84.38 447 ASP A O 1
ATOM 3475 N N . TRP A 1 448 ? 20.033 -1.312 -27.902 1.00 87.62 448 TRP A N 1
ATOM 3476 C CA . TRP A 1 448 ? 19.748 -2.057 -29.130 1.00 87.62 448 TRP A CA 1
ATOM 3477 C C . TRP A 1 448 ? 18.483 -1.575 -29.852 1.00 87.62 448 TRP A C 1
ATOM 3479 O O . TRP A 1 448 ? 18.484 -1.484 -31.081 1.00 87.62 448 TRP A O 1
ATOM 3489 N N . ARG A 1 449 ? 17.419 -1.222 -29.118 1.00 87.75 449 ARG A N 1
ATOM 3490 C CA . ARG A 1 449 ? 16.222 -0.590 -29.705 1.00 87.75 449 ARG A CA 1
ATOM 3491 C C . ARG A 1 449 ? 16.565 0.762 -30.329 1.00 87.75 449 ARG A C 1
ATOM 3493 O O . ARG A 1 449 ? 16.116 1.042 -31.434 1.00 87.75 449 ARG A O 1
ATOM 3500 N N . GLU A 1 450 ? 17.391 1.570 -29.670 1.00 86.06 450 GLU A N 1
ATOM 3501 C CA . GLU A 1 450 ? 17.840 2.863 -30.199 1.00 86.06 450 GLU A CA 1
ATOM 3502 C C . GLU A 1 450 ? 18.721 2.708 -31.447 1.00 86.06 450 GLU A C 1
ATOM 3504 O O . GLU A 1 450 ? 18.541 3.433 -32.427 1.00 86.06 450 GLU A O 1
ATOM 3509 N N . ALA A 1 451 ? 19.614 1.715 -31.464 1.00 87.25 451 ALA A N 1
ATOM 3510 C CA . ALA A 1 451 ? 20.416 1.376 -32.640 1.00 87.25 451 ALA A CA 1
ATOM 3511 C C . ALA A 1 451 ? 19.538 0.981 -33.835 1.00 87.25 451 ALA A C 1
ATOM 3513 O O . ALA A 1 451 ? 19.745 1.461 -34.949 1.00 87.25 451 ALA A O 1
ATOM 3514 N N . MET A 1 452 ? 18.513 0.163 -33.595 1.00 89.44 452 MET A N 1
ATOM 3515 C CA . MET A 1 452 ? 17.522 -0.193 -34.607 1.00 89.44 452 MET A CA 1
ATOM 3516 C C . MET A 1 452 ? 16.722 1.028 -35.085 1.00 89.44 452 MET A C 1
ATOM 3518 O O . MET A 1 452 ? 16.507 1.173 -36.284 1.00 89.44 452 MET A O 1
ATOM 3522 N N . LEU A 1 453 ? 16.319 1.942 -34.195 1.00 86.19 453 LEU A N 1
ATOM 3523 C CA . LEU A 1 453 ? 15.617 3.171 -34.589 1.00 86.19 453 LEU A CA 1
ATOM 3524 C C . LEU A 1 453 ? 16.488 4.115 -35.435 1.00 86.19 453 LEU A C 1
ATOM 3526 O O . LEU A 1 453 ? 15.948 4.869 -36.241 1.00 86.19 453 LEU A O 1
ATOM 3530 N N . CYS A 1 454 ? 17.819 4.055 -35.308 1.00 85.25 454 CYS A N 1
ATOM 3531 C CA . CYS A 1 454 ? 18.733 4.788 -36.190 1.00 85.25 454 CYS A CA 1
ATOM 3532 C C . CYS A 1 454 ? 18.732 4.242 -37.628 1.00 85.25 454 CYS A C 1
ATOM 3534 O O . CYS A 1 454 ? 18.999 4.997 -38.561 1.00 85.25 454 CYS A O 1
ATOM 3536 N N . ARG A 1 455 ? 18.427 2.950 -37.818 1.00 85.31 455 ARG A N 1
ATOM 3537 C CA . ARG A 1 455 ? 18.342 2.291 -39.131 1.00 85.31 455 ARG A CA 1
ATOM 3538 C C . ARG A 1 455 ? 17.152 1.315 -39.194 1.00 85.31 455 ARG A C 1
ATOM 3540 O O . ARG A 1 455 ? 17.341 0.098 -39.198 1.00 85.31 455 ARG A O 1
ATOM 3547 N N . PRO A 1 456 ? 15.912 1.823 -39.289 1.00 82.56 456 PRO A N 1
ATOM 3548 C CA . PRO A 1 456 ? 14.699 1.016 -39.126 1.00 82.56 456 PRO A CA 1
ATOM 3549 C C . PRO A 1 456 ? 14.428 0.027 -40.274 1.00 82.56 456 PRO A C 1
ATOM 3551 O O . PRO A 1 456 ? 13.530 -0.805 -40.157 1.00 82.56 456 PRO A O 1
ATOM 3554 N N . LEU A 1 457 ? 15.166 0.125 -41.386 1.00 83.50 457 LEU A N 1
ATOM 3555 C CA . LEU A 1 457 ? 15.050 -0.771 -42.543 1.00 83.50 457 LEU A CA 1
ATOM 3556 C C . LEU A 1 457 ? 15.941 -2.021 -42.430 1.00 83.50 457 LEU A C 1
ATOM 3558 O O . LEU A 1 457 ? 15.749 -2.969 -43.187 1.00 83.50 457 LEU A O 1
ATOM 3562 N N . GLU A 1 458 ? 16.889 -2.046 -41.489 1.00 88.38 458 GLU A N 1
ATOM 3563 C CA . GLU A 1 458 ? 17.865 -3.130 -41.366 1.00 88.38 458 GLU A CA 1
ATOM 3564 C C . GLU A 1 458 ? 17.301 -4.291 -40.534 1.00 88.38 458 GLU A C 1
ATOM 3566 O O . GLU A 1 458 ? 17.221 -4.235 -39.302 1.00 88.38 458 GLU A O 1
ATOM 3571 N N . ALA A 1 459 ? 16.945 -5.386 -41.208 1.00 87.31 459 ALA A N 1
ATOM 3572 C CA . ALA A 1 459 ? 16.340 -6.571 -40.593 1.00 87.31 459 ALA A CA 1
ATOM 3573 C C . ALA A 1 459 ? 17.180 -7.172 -39.450 1.00 87.31 459 ALA A C 1
ATOM 3575 O O . ALA A 1 459 ? 16.645 -7.619 -38.434 1.00 87.31 459 ALA A O 1
ATOM 3576 N N . MET A 1 460 ? 18.506 -7.149 -39.595 1.00 88.62 460 MET A N 1
ATOM 3577 C CA . MET A 1 460 ? 19.440 -7.734 -38.629 1.00 88.62 460 MET A CA 1
ATOM 3578 C C . MET A 1 460 ? 19.459 -6.976 -37.294 1.00 88.62 460 MET A C 1
ATOM 3580 O O . MET A 1 460 ? 19.526 -7.608 -36.238 1.00 88.62 460 MET A O 1
ATOM 3584 N N . LEU A 1 461 ? 19.317 -5.642 -37.318 1.00 89.88 461 LEU A N 1
ATOM 3585 C CA . LEU A 1 461 ? 19.192 -4.828 -36.102 1.00 89.88 461 LEU A CA 1
ATOM 3586 C C . LEU A 1 461 ? 17.897 -5.134 -35.359 1.00 89.88 461 LEU A C 1
ATOM 3588 O O . LEU A 1 461 ? 17.914 -5.299 -34.140 1.00 89.88 461 LEU A O 1
ATOM 3592 N N . ALA A 1 462 ? 16.788 -5.243 -36.089 1.00 90.94 462 ALA A N 1
ATOM 3593 C CA . ALA A 1 462 ? 15.495 -5.556 -35.500 1.00 90.94 462 ALA A CA 1
ATOM 3594 C C . ALA A 1 462 ? 15.464 -6.962 -34.879 1.00 90.94 462 ALA A C 1
ATOM 3596 O O . ALA A 1 462 ? 14.940 -7.131 -33.776 1.00 90.94 462 ALA A O 1
ATOM 3597 N N . PHE A 1 463 ? 16.090 -7.949 -35.531 1.00 92.31 463 PHE A N 1
ATOM 3598 C CA . PHE A 1 463 ? 16.261 -9.290 -34.972 1.00 92.31 463 PHE A CA 1
ATOM 3599 C C . PHE A 1 463 ? 17.079 -9.269 -33.673 1.00 92.31 463 PHE A C 1
ATOM 3601 O O . PHE A 1 463 ? 16.629 -9.795 -32.654 1.00 92.31 463 PHE A O 1
ATOM 3608 N N . GLU A 1 464 ? 18.257 -8.638 -33.674 1.00 91.88 464 GLU A N 1
ATOM 3609 C CA . GLU A 1 464 ? 19.123 -8.614 -32.489 1.00 91.88 464 GLU A CA 1
ATOM 3610 C C . GLU A 1 464 ? 18.467 -7.837 -31.334 1.00 91.88 464 GLU A C 1
ATOM 3612 O O . GLU A 1 464 ? 18.449 -8.318 -30.200 1.00 91.88 464 GLU A O 1
ATOM 3617 N N . ALA A 1 465 ? 17.838 -6.689 -31.610 1.00 91.44 465 ALA A N 1
ATOM 3618 C CA . ALA A 1 465 ? 17.109 -5.909 -30.608 1.00 91.44 465 ALA A CA 1
ATOM 3619 C C . ALA A 1 465 ? 15.950 -6.699 -29.979 1.00 91.44 465 ALA A C 1
ATOM 3621 O O . ALA A 1 465 ? 15.748 -6.629 -28.758 1.00 91.44 465 ALA A O 1
ATOM 3622 N N . ALA A 1 466 ? 15.237 -7.503 -30.777 1.00 92.12 466 ALA A N 1
ATOM 3623 C CA . ALA A 1 466 ? 14.198 -8.404 -30.289 1.00 92.12 466 ALA A CA 1
ATOM 3624 C C . ALA A 1 466 ? 14.778 -9.463 -29.335 1.00 92.12 466 ALA A C 1
ATOM 3626 O O . ALA A 1 466 ? 14.293 -9.614 -28.212 1.00 92.12 466 ALA A O 1
ATOM 3627 N N . GLN A 1 467 ? 15.855 -10.150 -29.735 1.00 92.00 467 GLN A N 1
ATOM 3628 C CA . GLN A 1 467 ? 16.497 -11.182 -28.909 1.00 92.00 467 GLN A CA 1
ATOM 3629 C C . GLN A 1 467 ? 17.037 -10.615 -27.591 1.00 92.00 467 GLN A C 1
ATOM 3631 O O . GLN A 1 467 ? 16.850 -11.214 -26.529 1.00 92.00 467 GLN A O 1
ATOM 3636 N N . ARG A 1 468 ? 17.676 -9.439 -27.631 1.00 89.50 468 ARG A N 1
ATOM 3637 C CA . ARG A 1 468 ? 18.220 -8.767 -26.439 1.00 89.50 468 ARG A CA 1
ATOM 3638 C C . ARG A 1 468 ? 17.116 -8.348 -25.481 1.00 89.50 468 ARG A C 1
ATOM 3640 O O . ARG A 1 468 ? 17.206 -8.652 -24.294 1.00 89.50 468 ARG A O 1
ATOM 3647 N N . SER A 1 469 ? 16.046 -7.761 -26.012 1.00 87.06 469 SER A N 1
ATOM 3648 C CA . SER A 1 469 ? 14.857 -7.401 -25.238 1.00 87.06 469 SER A CA 1
ATOM 3649 C C . SER A 1 469 ? 14.223 -8.615 -24.558 1.00 87.06 469 SER A C 1
ATOM 3651 O O . SER A 1 469 ? 13.914 -8.558 -23.375 1.00 87.06 469 SER A O 1
ATOM 3653 N N . LEU A 1 470 ? 14.088 -9.749 -25.249 1.00 87.19 470 LEU A N 1
ATOM 3654 C CA . LEU A 1 470 ? 13.525 -10.961 -24.643 1.00 87.19 470 LEU A CA 1
ATOM 3655 C C . LEU A 1 470 ? 14.452 -11.607 -23.614 1.00 87.19 470 LEU A C 1
ATOM 3657 O O . LEU A 1 470 ? 13.980 -12.138 -22.610 1.00 87.19 470 LEU A O 1
ATOM 3661 N N . LYS A 1 471 ? 15.766 -11.560 -23.833 1.00 85.31 471 LYS A N 1
ATOM 3662 C CA . LYS A 1 471 ? 16.742 -12.089 -22.878 1.00 85.31 471 LYS A CA 1
ATOM 3663 C C . LYS A 1 471 ? 16.763 -11.284 -21.575 1.00 85.31 471 LYS A C 1
ATOM 3665 O O . LYS A 1 471 ? 16.893 -11.879 -20.507 1.00 85.31 471 LYS A O 1
ATOM 3670 N N . GLU A 1 472 ? 16.663 -9.960 -21.670 1.00 81.75 472 GLU A N 1
ATOM 3671 C CA . GLU A 1 472 ? 16.721 -9.043 -20.528 1.00 81.75 472 GLU A CA 1
ATOM 3672 C C . GLU A 1 472 ? 15.365 -8.920 -19.816 1.00 81.75 472 GLU A C 1
ATOM 3674 O O . GLU A 1 472 ? 15.272 -9.166 -18.612 1.00 81.75 472 GLU A O 1
ATOM 3679 N N . ASP A 1 473 ? 14.302 -8.632 -20.571 1.00 78.81 473 ASP A N 1
ATOM 3680 C CA . ASP A 1 473 ? 12.992 -8.256 -20.028 1.00 78.81 473 ASP A CA 1
ATOM 3681 C C . ASP A 1 473 ? 11.977 -9.412 -20.022 1.00 78.81 473 ASP A C 1
ATOM 3683 O O . ASP A 1 473 ? 10.961 -9.336 -19.329 1.00 78.81 473 ASP A O 1
ATOM 3687 N N . LYS A 1 474 ? 12.218 -10.487 -20.792 1.00 86.81 474 LYS A N 1
ATOM 3688 C CA . LYS A 1 474 ? 11.283 -11.612 -21.060 1.00 86.81 474 LYS A CA 1
ATOM 3689 C C . LYS A 1 474 ? 9.975 -11.235 -21.769 1.00 86.81 474 LYS A C 1
ATOM 3691 O O . LYS A 1 474 ? 9.163 -12.114 -22.049 1.00 86.81 474 LYS A O 1
ATOM 3696 N N . LYS A 1 475 ? 9.766 -9.952 -22.053 1.00 89.12 475 LYS A N 1
ATOM 3697 C CA . LYS A 1 475 ? 8.589 -9.377 -22.711 1.00 89.12 475 LYS A CA 1
ATOM 3698 C C . LYS A 1 475 ? 8.977 -8.096 -23.440 1.00 89.12 475 LYS A C 1
ATOM 3700 O O . LYS A 1 475 ? 9.998 -7.489 -23.125 1.00 89.12 475 LYS A O 1
ATOM 3705 N N . PHE A 1 476 ? 8.152 -7.659 -24.380 1.00 92.12 476 PHE A N 1
ATOM 3706 C CA . PHE A 1 476 ? 8.253 -6.315 -24.938 1.00 92.12 476 PHE A CA 1
ATOM 3707 C C . PHE A 1 476 ? 7.432 -5.345 -24.102 1.00 92.12 476 PHE A C 1
ATOM 3709 O O . PHE A 1 476 ? 6.340 -5.682 -23.648 1.00 92.12 476 PHE A O 1
ATOM 3716 N N . LYS A 1 477 ? 7.969 -4.142 -23.887 1.00 89.81 477 LYS A N 1
ATOM 3717 C CA . LYS A 1 477 ? 7.340 -3.122 -23.053 1.00 89.81 477 LYS A CA 1
ATOM 3718 C C . LYS A 1 477 ? 7.177 -1.821 -23.824 1.00 89.81 477 LYS A C 1
ATOM 3720 O O . LYS A 1 477 ? 8.145 -1.334 -24.402 1.00 89.81 477 LYS A O 1
ATOM 3725 N N . ILE A 1 478 ? 5.969 -1.269 -23.790 1.00 89.56 478 ILE A N 1
ATOM 3726 C CA . ILE A 1 478 ? 5.604 0.004 -24.410 1.00 89.56 478 ILE A CA 1
ATOM 3727 C C . ILE A 1 478 ? 5.201 0.980 -23.311 1.00 89.56 478 ILE A C 1
ATOM 3729 O O . ILE A 1 478 ? 4.232 0.742 -22.593 1.00 89.56 478 ILE A O 1
ATOM 3733 N N . THR A 1 479 ? 5.947 2.076 -23.190 1.00 86.81 479 THR A N 1
ATOM 3734 C CA . THR A 1 479 ? 5.657 3.173 -22.249 1.00 86.81 479 THR A CA 1
ATOM 3735 C C . THR A 1 479 ? 5.648 4.550 -22.899 1.00 86.81 479 THR A C 1
ATOM 3737 O O . THR A 1 479 ? 5.345 5.534 -22.234 1.00 86.81 479 THR A O 1
ATOM 3740 N N . SER A 1 480 ? 6.020 4.612 -24.175 1.00 84.62 480 SER A N 1
ATOM 3741 C CA . SER A 1 480 ? 6.117 5.821 -24.981 1.00 84.62 480 SER A CA 1
ATOM 3742 C C . SER A 1 480 ? 5.709 5.525 -26.425 1.00 84.62 480 SER A C 1
ATOM 3744 O O . SER A 1 480 ? 5.845 4.385 -26.879 1.00 84.62 480 SER A O 1
ATOM 3746 N N . SER A 1 481 ? 5.322 6.542 -27.195 1.00 84.69 481 SER A N 1
ATOM 3747 C CA . SER A 1 481 ? 5.121 6.404 -28.650 1.00 84.69 481 SER A CA 1
ATOM 3748 C C . SER A 1 481 ? 6.377 5.907 -29.382 1.00 84.69 481 SER A C 1
ATOM 3750 O O . SER A 1 481 ? 6.289 5.132 -30.330 1.00 84.69 481 SER A O 1
ATOM 3752 N N . ARG A 1 482 ? 7.571 6.269 -28.895 1.00 86.25 482 ARG A N 1
ATOM 3753 C CA . ARG A 1 482 ? 8.853 5.771 -29.421 1.00 86.25 482 ARG A CA 1
ATOM 3754 C C . ARG A 1 482 ? 9.021 4.264 -29.206 1.00 86.25 482 ARG A C 1
ATOM 3756 O O . ARG A 1 482 ? 9.550 3.577 -30.078 1.00 86.25 482 ARG A O 1
ATOM 3763 N N . ASP A 1 483 ? 8.549 3.743 -28.073 1.00 89.56 483 ASP A N 1
ATOM 3764 C CA . ASP A 1 483 ? 8.558 2.301 -27.814 1.00 89.56 483 ASP A CA 1
ATOM 3765 C C . ASP A 1 483 ? 7.598 1.560 -28.754 1.00 89.56 483 ASP A C 1
ATOM 3767 O O . ASP A 1 483 ? 7.920 0.458 -29.191 1.00 89.56 483 ASP A O 1
ATOM 3771 N N . VAL A 1 484 ? 6.448 2.159 -29.100 1.00 90.81 484 VAL A N 1
ATOM 3772 C CA . VAL A 1 484 ? 5.487 1.589 -30.066 1.00 90.81 484 VAL A CA 1
ATOM 3773 C C . VAL A 1 484 ? 6.170 1.335 -31.407 1.00 90.81 484 VAL A C 1
ATOM 3775 O O . VAL A 1 484 ? 6.088 0.234 -31.954 1.00 90.81 484 VAL A O 1
ATOM 3778 N N . ASP A 1 485 ? 6.892 2.331 -31.915 1.00 89.38 485 ASP A N 1
ATOM 3779 C CA . ASP A 1 485 ? 7.586 2.217 -33.195 1.00 89.38 485 ASP A CA 1
ATOM 3780 C C . ASP A 1 485 ? 8.720 1.183 -33.133 1.00 89.38 485 ASP A C 1
ATOM 3782 O O . ASP A 1 485 ? 8.862 0.367 -34.046 1.00 89.38 485 ASP A O 1
ATOM 3786 N N . ALA A 1 486 ? 9.479 1.147 -32.031 1.00 91.00 486 ALA A N 1
ATOM 3787 C CA . ALA A 1 486 ? 10.529 0.151 -31.839 1.00 91.00 486 ALA A CA 1
ATOM 3788 C C . ALA A 1 486 ? 9.965 -1.280 -31.780 1.00 91.00 486 ALA A C 1
ATOM 3790 O O . ALA A 1 486 ? 10.433 -2.179 -32.480 1.00 91.00 486 ALA A O 1
ATOM 3791 N N . VAL A 1 487 ? 8.930 -1.509 -30.974 1.00 92.25 487 VAL A N 1
ATOM 3792 C CA . VAL A 1 487 ? 8.310 -2.832 -30.827 1.00 92.25 487 VAL A CA 1
ATOM 3793 C C . VAL A 1 487 ? 7.654 -3.284 -32.132 1.00 92.25 487 VAL A C 1
ATOM 3795 O O . VAL A 1 487 ? 7.795 -4.451 -32.500 1.00 92.25 487 VAL A O 1
ATOM 3798 N N . GLY A 1 488 ? 7.031 -2.374 -32.886 1.00 91.06 488 GLY A N 1
ATOM 3799 C CA . GLY A 1 488 ? 6.475 -2.674 -34.207 1.00 91.06 488 GLY A CA 1
ATOM 3800 C C . GLY A 1 488 ? 7.511 -3.165 -35.225 1.00 91.06 488 GLY A C 1
ATOM 3801 O O . GLY A 1 488 ? 7.165 -3.950 -36.106 1.00 91.06 488 GLY A O 1
ATOM 3802 N N . LEU A 1 489 ? 8.779 -2.756 -35.097 1.00 91.88 489 LEU A N 1
ATOM 3803 C CA . LEU A 1 489 ? 9.886 -3.252 -35.928 1.00 91.88 489 LEU A CA 1
ATOM 3804 C C . LEU A 1 489 ? 10.450 -4.595 -35.439 1.00 91.88 489 LEU A C 1
ATOM 3806 O O . LEU A 1 489 ? 10.874 -5.409 -36.256 1.00 91.88 489 LEU A O 1
ATOM 3810 N N . MET A 1 490 ? 10.442 -4.845 -34.127 1.00 93.81 490 MET A N 1
ATOM 3811 C CA . MET A 1 490 ? 10.968 -6.080 -33.522 1.00 93.81 490 MET A CA 1
ATOM 3812 C C . MET A 1 490 ? 10.005 -7.272 -33.630 1.00 93.81 490 MET A C 1
ATOM 3814 O O . MET A 1 490 ? 10.441 -8.416 -33.760 1.00 93.81 490 MET A O 1
ATOM 3818 N N . LEU A 1 491 ? 8.695 -7.023 -33.578 1.00 90.31 491 LEU A N 1
ATOM 3819 C CA . LEU A 1 491 ? 7.656 -8.058 -33.525 1.00 90.31 491 LEU A CA 1
ATOM 3820 C C . LEU A 1 491 ? 7.684 -9.108 -34.644 1.00 90.31 491 LEU A C 1
ATOM 3822 O O . LEU A 1 491 ? 7.449 -10.274 -34.326 1.00 90.31 491 LEU A O 1
ATOM 3826 N N . PRO A 1 492 ? 8.001 -8.782 -35.913 1.00 91.12 492 PRO A N 1
ATOM 3827 C CA . PRO A 1 492 ? 8.155 -9.793 -36.959 1.00 91.12 492 PRO A CA 1
ATOM 3828 C C . PRO A 1 492 ? 9.139 -10.923 -36.607 1.00 91.12 492 PRO A C 1
ATOM 3830 O O . PRO A 1 492 ? 8.976 -12.039 -37.096 1.00 91.12 492 PRO A O 1
ATOM 3833 N N . TYR A 1 493 ? 10.124 -10.660 -35.741 1.00 91.19 493 TYR A N 1
ATOM 3834 C CA . TYR A 1 493 ? 11.157 -11.619 -35.327 1.00 91.19 493 TYR A CA 1
ATOM 3835 C C . TYR A 1 493 ? 10.829 -12.366 -34.030 1.00 91.19 493 TYR A C 1
ATOM 3837 O O . TYR A 1 493 ? 11.518 -13.323 -33.678 1.00 91.19 493 TYR A O 1
ATOM 3845 N N . ALA A 1 494 ? 9.788 -11.942 -33.316 1.00 90.44 494 ALA A N 1
ATOM 3846 C CA . ALA A 1 494 ? 9.304 -12.592 -32.105 1.00 90.44 494 ALA A CA 1
ATOM 3847 C C . ALA A 1 494 ? 7.790 -12.362 -31.932 1.00 90.44 494 ALA A C 1
ATOM 3849 O O . ALA A 1 494 ? 7.367 -11.661 -31.009 1.00 90.44 494 ALA A O 1
ATOM 3850 N N . PRO A 1 495 ? 6.956 -12.935 -32.817 1.00 89.00 495 PRO A N 1
ATOM 3851 C CA . PRO A 1 495 ? 5.525 -12.640 -32.853 1.00 89.00 495 PRO A CA 1
ATOM 3852 C C . PRO A 1 495 ? 4.782 -13.117 -31.598 1.00 89.00 495 PRO A C 1
ATOM 3854 O O . PRO A 1 495 ? 3.792 -12.505 -31.208 1.00 89.00 495 PRO A O 1
ATOM 3857 N N . ASP A 1 496 ? 5.269 -14.171 -30.943 1.00 89.75 496 ASP A N 1
ATOM 3858 C CA . ASP A 1 496 ? 4.643 -14.767 -29.755 1.00 89.75 496 ASP A CA 1
ATOM 3859 C C . ASP A 1 496 ? 5.138 -14.149 -28.432 1.00 89.75 496 ASP A C 1
ATOM 3861 O O . ASP A 1 496 ? 4.756 -14.595 -27.350 1.00 89.75 496 ASP A O 1
ATOM 3865 N N . ALA A 1 497 ? 6.001 -13.128 -28.497 1.00 90.56 497 ALA A N 1
ATOM 3866 C CA . ALA A 1 497 ? 6.510 -12.444 -27.315 1.00 90.56 497 ALA A CA 1
ATOM 3867 C C . ALA A 1 497 ? 5.365 -11.833 -26.485 1.00 90.56 497 ALA A C 1
ATOM 3869 O O . ALA A 1 497 ? 4.486 -11.178 -27.058 1.00 90.56 497 ALA A O 1
ATOM 3870 N N . PRO A 1 498 ? 5.376 -11.967 -25.145 1.00 91.75 498 PRO A N 1
ATOM 3871 C CA . PRO A 1 498 ? 4.441 -11.233 -24.306 1.00 91.75 498 PRO A CA 1
ATOM 3872 C C . PRO A 1 498 ? 4.648 -9.728 -24.485 1.00 91.75 498 PRO A C 1
ATOM 3874 O O . PRO A 1 498 ? 5.787 -9.252 -24.482 1.00 91.75 498 PRO A O 1
ATOM 3877 N N . LEU A 1 499 ? 3.556 -8.984 -24.621 1.00 92.31 499 LEU A N 1
ATOM 3878 C CA . LEU A 1 499 ? 3.564 -7.537 -24.794 1.00 92.31 499 LEU A CA 1
ATOM 3879 C C . LEU A 1 499 ? 2.907 -6.862 -23.591 1.00 92.31 499 LEU A C 1
ATOM 3881 O O . LEU A 1 499 ? 1.769 -7.164 -23.246 1.00 92.31 499 LEU A O 1
ATOM 3885 N N . GLU A 1 500 ? 3.611 -5.929 -22.962 1.00 92.75 500 GLU A N 1
ATOM 3886 C CA . GLU A 1 500 ? 3.093 -5.089 -21.884 1.00 92.75 500 GLU A CA 1
ATOM 3887 C C . GLU A 1 500 ? 3.037 -3.634 -22.344 1.00 92.75 500 GLU A C 1
ATOM 3889 O O . GLU A 1 500 ? 4.055 -3.027 -22.671 1.00 92.75 500 GLU A O 1
ATOM 3894 N N . VAL A 1 501 ? 1.837 -3.068 -22.346 1.00 92.06 501 VAL A N 1
ATOM 3895 C CA . VAL A 1 501 ? 1.560 -1.702 -22.776 1.00 92.06 501 VAL A CA 1
ATOM 3896 C C . VAL A 1 501 ? 1.084 -0.914 -21.566 1.00 92.06 501 VAL A C 1
ATOM 3898 O O . VAL A 1 501 ? 0.039 -1.225 -21.004 1.00 92.06 501 VAL A O 1
ATOM 3901 N N . VAL A 1 502 ? 1.877 0.077 -21.157 1.00 90.81 502 VAL A N 1
ATOM 3902 C CA . VAL A 1 502 ? 1.603 0.964 -20.019 1.00 90.81 502 VAL A CA 1
ATOM 3903 C C . VAL A 1 502 ? 1.810 2.407 -20.464 1.00 90.81 502 VAL A C 1
ATOM 3905 O O . VAL A 1 502 ? 2.870 2.991 -20.240 1.00 90.81 502 VAL A O 1
ATOM 3908 N N . THR A 1 503 ? 0.820 2.968 -21.156 1.00 86.81 503 THR A N 1
ATOM 3909 C CA . THR A 1 503 ? 0.895 4.320 -21.733 1.00 86.81 503 THR A CA 1
ATOM 3910 C C . THR A 1 503 ? -0.498 4.949 -21.911 1.00 86.81 503 THR A C 1
ATOM 3912 O O . THR A 1 503 ? -1.509 4.299 -21.666 1.00 86.81 503 THR A O 1
ATOM 3915 N N . LEU A 1 504 ? -0.575 6.221 -22.303 1.00 85.56 504 LEU A N 1
ATOM 3916 C CA . LEU A 1 504 ? -1.805 6.888 -22.716 1.00 85.56 504 LEU A CA 1
ATOM 3917 C C . LEU A 1 504 ? -2.276 6.383 -24.095 1.00 85.56 504 LEU A C 1
ATOM 3919 O O . LEU A 1 504 ? -1.445 6.152 -24.975 1.00 85.56 504 LEU A O 1
ATOM 3923 N N . PRO A 1 505 ? -3.599 6.312 -24.353 1.00 86.25 505 PRO A N 1
ATOM 3924 C CA . PRO A 1 505 ? -4.134 5.883 -25.651 1.00 86.25 505 PRO A CA 1
ATOM 3925 C C . PRO A 1 505 ? -3.571 6.669 -26.845 1.00 86.25 505 PRO A C 1
ATOM 3927 O O . PRO A 1 505 ? -3.350 6.115 -27.917 1.00 86.25 505 PRO A O 1
ATOM 3930 N N . GLN A 1 506 ? -3.296 7.961 -26.652 1.00 85.19 506 GLN A N 1
ATOM 3931 C CA . GLN A 1 506 ? -2.786 8.861 -27.693 1.00 85.19 506 GLN A CA 1
ATOM 3932 C C . GLN A 1 506 ? -1.427 8.415 -28.240 1.00 85.19 506 GLN A C 1
ATOM 3934 O O . GLN A 1 506 ? -1.150 8.583 -29.424 1.00 85.19 506 GLN A O 1
ATOM 3939 N N . GLU A 1 507 ? -0.586 7.832 -27.388 1.00 86.75 507 GLU A N 1
ATOM 3940 C CA . GLU A 1 507 ? 0.757 7.400 -27.766 1.00 86.75 507 GLU A CA 1
ATOM 3941 C C . GLU A 1 507 ? 0.746 6.140 -28.632 1.00 86.75 507 GLU A C 1
ATOM 3943 O O . GLU A 1 507 ? 1.721 5.878 -29.332 1.00 86.75 507 GLU A O 1
ATOM 3948 N N . LEU A 1 508 ? -0.362 5.391 -28.626 1.00 88.81 508 LEU A N 1
ATOM 3949 C CA . LEU A 1 508 ? -0.575 4.227 -29.485 1.00 88.81 508 LEU A CA 1
ATOM 3950 C C . LEU A 1 508 ? -1.094 4.609 -30.876 1.00 88.81 508 LEU A C 1
ATOM 3952 O O . LEU A 1 508 ? -1.122 3.770 -31.767 1.00 88.81 508 LEU A O 1
ATOM 3956 N N . ARG A 1 509 ? -1.482 5.865 -31.117 1.00 88.00 509 ARG A N 1
ATOM 3957 C CA . ARG A 1 509 ? -2.005 6.320 -32.418 1.00 88.00 509 ARG A CA 1
ATOM 3958 C C . ARG A 1 509 ? -0.882 6.602 -33.420 1.00 88.00 509 ARG A C 1
ATOM 3960 O O . ARG A 1 509 ? -0.840 7.658 -34.047 1.00 88.00 509 ARG A O 1
ATOM 3967 N N . THR A 1 510 ? 0.045 5.658 -33.567 1.00 87.44 510 THR A N 1
ATOM 3968 C CA . THR A 1 510 ? 1.159 5.721 -34.521 1.00 87.44 510 THR A CA 1
ATOM 3969 C C . THR A 1 510 ? 1.061 4.602 -35.554 1.00 87.44 510 THR A C 1
ATOM 3971 O O . THR A 1 510 ? 0.361 3.602 -35.375 1.00 87.44 510 THR A O 1
ATOM 3974 N N . ALA A 1 511 ? 1.806 4.737 -36.653 1.00 86.50 511 ALA A N 1
ATOM 3975 C CA . ALA A 1 511 ? 1.949 3.657 -37.628 1.00 86.50 511 ALA A CA 1
ATOM 3976 C C . ALA A 1 511 ? 2.603 2.399 -37.016 1.00 86.50 511 ALA A C 1
ATOM 3978 O O . ALA A 1 511 ? 2.358 1.289 -37.491 1.00 86.50 511 ALA A O 1
ATOM 3979 N N . GLY A 1 512 ? 3.407 2.552 -35.955 1.00 87.88 512 GLY A N 1
ATOM 3980 C CA . GLY A 1 512 ? 3.990 1.442 -35.205 1.00 87.88 512 GLY A CA 1
ATOM 3981 C C . GLY A 1 512 ? 2.937 0.530 -34.577 1.00 87.88 512 GLY A C 1
ATOM 3982 O O . GLY A 1 512 ? 3.083 -0.690 -34.631 1.00 87.88 512 GLY A O 1
ATOM 3983 N N . TRP A 1 513 ? 1.831 1.087 -34.076 1.00 91.12 513 TRP A N 1
ATOM 3984 C CA . TRP A 1 513 ? 0.749 0.287 -33.498 1.00 91.12 513 TRP A CA 1
ATOM 3985 C C . TRP A 1 513 ? 0.091 -0.616 -34.535 1.00 91.12 513 TRP A C 1
ATOM 3987 O O . TRP A 1 513 ? -0.090 -1.802 -34.287 1.00 91.12 513 TRP A O 1
ATOM 3997 N N . GLN A 1 514 ? -0.152 -0.114 -35.746 1.00 88.06 514 GLN A N 1
ATOM 3998 C CA . GLN A 1 514 ? -0.699 -0.933 -36.834 1.00 88.06 514 GLN A CA 1
ATOM 3999 C C . GLN A 1 514 ? 0.218 -2.117 -37.183 1.00 88.06 514 GLN A C 1
ATOM 4001 O O . GLN A 1 514 ? -0.260 -3.226 -37.424 1.00 88.06 514 GLN A O 1
ATOM 4006 N N . LYS A 1 515 ? 1.545 -1.922 -37.134 1.00 87.75 515 LYS A N 1
ATOM 4007 C CA . LYS A 1 515 ? 2.512 -3.022 -37.290 1.00 87.75 515 LYS A CA 1
ATOM 4008 C C . LYS A 1 515 ? 2.434 -4.017 -36.133 1.00 87.75 515 LYS A C 1
ATOM 4010 O O . LYS A 1 515 ? 2.473 -5.222 -36.371 1.00 87.75 515 LYS A O 1
ATOM 4015 N N . ILE A 1 516 ? 2.299 -3.532 -34.897 1.00 90.69 516 ILE A N 1
ATOM 4016 C CA . ILE A 1 516 ? 2.131 -4.392 -33.719 1.00 90.69 516 ILE A CA 1
ATOM 4017 C C . ILE A 1 516 ? 0.902 -5.283 -33.893 1.00 90.69 516 ILE A C 1
ATOM 4019 O O . ILE A 1 516 ? 1.020 -6.504 -33.828 1.00 90.69 516 ILE A O 1
ATOM 4023 N N . VAL A 1 517 ? -0.245 -4.680 -34.203 1.00 88.38 517 VAL A N 1
ATOM 4024 C CA . VAL A 1 517 ? -1.511 -5.379 -34.456 1.00 88.38 517 VAL A CA 1
ATOM 4025 C C . VAL A 1 517 ? -1.383 -6.412 -35.581 1.00 88.38 517 VAL A C 1
ATOM 4027 O O . VAL A 1 517 ? -1.951 -7.500 -35.501 1.00 88.38 517 VAL A O 1
ATOM 4030 N N . GLN A 1 518 ? -0.633 -6.101 -36.640 1.00 86.12 518 GLN A N 1
ATOM 4031 C CA . GLN A 1 518 ? -0.450 -7.003 -37.775 1.00 86.12 518 GLN A CA 1
ATOM 4032 C C . GLN A 1 518 ? 0.398 -8.240 -37.439 1.00 86.12 518 GLN A C 1
ATOM 4034 O O . GLN A 1 518 ? 0.135 -9.322 -37.975 1.00 86.12 518 GLN A O 1
ATOM 4039 N N . HIS A 1 519 ? 1.436 -8.082 -36.614 1.00 86.19 519 HIS A N 1
ATOM 4040 C CA . HIS A 1 519 ? 2.474 -9.100 -36.428 1.00 86.19 519 HIS A CA 1
ATOM 4041 C C . HIS A 1 519 ? 2.393 -9.861 -35.105 1.00 86.19 519 HIS A C 1
ATOM 4043 O O . HIS A 1 519 ? 2.865 -10.999 -35.042 1.00 86.19 519 HIS A O 1
ATOM 4049 N N . HIS A 1 520 ? 1.823 -9.263 -34.060 1.00 89.62 520 HIS A N 1
ATOM 4050 C CA . HIS A 1 520 ? 1.750 -9.877 -32.739 1.00 89.62 520 HIS A CA 1
ATOM 4051 C C . HIS A 1 520 ? 0.774 -11.062 -32.733 1.00 89.62 520 HIS A C 1
ATOM 4053 O O . HIS A 1 520 ? -0.277 -11.041 -33.372 1.00 89.62 520 HIS A O 1
ATOM 4059 N N . LYS A 1 521 ? 1.160 -12.130 -32.034 1.00 86.25 521 LYS A N 1
ATOM 4060 C CA . LYS A 1 521 ? 0.398 -13.378 -31.857 1.00 86.25 521 LYS A CA 1
ATOM 4061 C C . LYS A 1 521 ? 0.402 -13.876 -30.407 1.00 86.25 521 LYS A C 1
ATOM 4063 O O . LYS A 1 521 ? -0.276 -14.857 -30.110 1.00 86.25 521 LYS A O 1
ATOM 4068 N N . GLY A 1 522 ? 1.181 -13.232 -29.536 1.00 85.75 522 GLY A N 1
ATOM 4069 C CA . GLY A 1 522 ? 1.327 -13.585 -28.127 1.00 85.75 522 GLY A CA 1
ATOM 4070 C C . GLY A 1 522 ? 0.323 -12.890 -27.208 1.00 85.75 522 GLY A C 1
ATOM 4071 O O . GLY A 1 522 ? -0.596 -12.201 -27.648 1.00 85.75 522 GLY A O 1
ATOM 4072 N N . ASP A 1 523 ? 0.540 -13.048 -25.904 1.00 90.44 523 ASP A N 1
ATOM 4073 C CA . ASP A 1 523 ? -0.283 -12.422 -24.868 1.00 90.44 523 ASP A CA 1
ATOM 4074 C C . ASP A 1 523 ? 0.000 -10.916 -24.756 1.00 90.44 523 ASP A C 1
ATOM 4076 O O . ASP A 1 523 ? 1.154 -10.482 -24.758 1.00 90.44 523 ASP A O 1
ATOM 4080 N N . MET A 1 524 ? -1.055 -10.120 -24.602 1.00 91.50 524 MET A N 1
ATOM 4081 C CA . MET A 1 524 ? -1.016 -8.669 -24.451 1.00 91.50 524 MET A CA 1
ATOM 4082 C C . MET A 1 524 ? -1.614 -8.245 -23.105 1.00 91.50 524 MET A C 1
ATOM 4084 O O . MET A 1 524 ? -2.742 -8.597 -22.751 1.00 91.50 524 MET A O 1
ATOM 4088 N N . HIS A 1 525 ? -0.856 -7.455 -22.355 1.00 93.00 525 HIS A N 1
ATOM 4089 C CA . HIS A 1 525 ? -1.301 -6.738 -21.170 1.00 93.00 525 HIS A CA 1
ATOM 4090 C C . HIS A 1 525 ? -1.460 -5.266 -21.543 1.00 93.00 525 HIS A C 1
ATOM 4092 O O . HIS A 1 525 ? -0.469 -4.601 -21.838 1.00 93.00 525 HIS A O 1
ATOM 4098 N N . LEU A 1 526 ? -2.693 -4.766 -21.532 1.00 92.38 526 LEU A N 1
ATOM 4099 C CA . LEU A 1 526 ? -3.039 -3.421 -21.978 1.00 92.38 526 LEU A CA 1
ATOM 4100 C C . LEU A 1 526 ? -3.510 -2.585 -20.777 1.00 92.38 526 LEU A C 1
ATOM 4102 O O . LEU A 1 526 ? -4.686 -2.619 -20.424 1.00 92.38 526 LEU A O 1
ATOM 4106 N N . ASP A 1 527 ? -2.589 -1.869 -20.125 1.00 92.00 527 ASP A N 1
ATOM 4107 C CA . ASP A 1 527 ? -2.883 -0.877 -19.075 1.00 92.00 527 ASP A CA 1
ATOM 4108 C C . ASP A 1 527 ? -2.740 0.523 -19.668 1.00 92.00 527 ASP A C 1
ATOM 4110 O O . ASP A 1 527 ? -1.671 1.136 -19.676 1.00 92.00 527 ASP A O 1
ATOM 4114 N N . LEU A 1 528 ? -3.835 1.024 -20.221 1.00 88.50 528 LEU A N 1
ATOM 4115 C CA . LEU A 1 528 ? -3.888 2.377 -20.733 1.00 88.50 528 LEU A CA 1
ATOM 4116 C C . LEU A 1 528 ? -4.040 3.293 -19.529 1.00 88.50 528 LEU A C 1
ATOM 4118 O O . LEU A 1 528 ? -5.091 3.282 -18.887 1.00 88.50 528 LEU A O 1
ATOM 4122 N N . VAL A 1 529 ? -2.961 4.005 -19.187 1.00 67.06 529 VAL A N 1
ATOM 4123 C CA . VAL A 1 529 ? -2.796 4.778 -17.948 1.00 67.06 529 VAL A CA 1
ATOM 4124 C C . VAL A 1 529 ? -3.830 5.895 -17.898 1.00 67.06 529 VAL A C 1
ATOM 4126 O O . VAL A 1 529 ? -3.557 7.050 -18.195 1.00 67.06 529 VAL A O 1
ATOM 4129 N N . ASP A 1 530 ? -5.032 5.537 -17.485 1.00 63.59 530 ASP A N 1
ATOM 4130 C CA . ASP A 1 530 ? -6.099 6.449 -17.150 1.00 63.59 530 ASP A CA 1
ATOM 4131 C C . ASP A 1 530 ? -6.268 6.370 -15.635 1.00 63.59 530 ASP A C 1
ATOM 4133 O O . ASP A 1 530 ? -6.932 5.490 -15.079 1.00 63.59 530 ASP A O 1
ATOM 4137 N N . ASP A 1 531 ? -5.520 7.228 -14.938 1.00 63.38 531 ASP A N 1
ATOM 4138 C CA . ASP A 1 531 ? -5.728 7.433 -13.510 1.00 63.38 531 ASP A CA 1
ATOM 4139 C C . ASP A 1 531 ? -7.145 8.005 -13.356 1.00 63.38 531 ASP A C 1
ATOM 4141 O O . ASP A 1 531 ? -7.552 8.882 -14.112 1.00 63.38 531 ASP A O 1
ATOM 4145 N N . CYS A 1 532 ? -7.912 7.601 -12.344 1.00 64.94 532 CYS A N 1
ATOM 4146 C CA . CYS A 1 532 ? -9.245 8.174 -12.100 1.00 64.94 532 CYS A CA 1
ATOM 4147 C C . CYS A 1 532 ? -9.204 9.701 -11.809 1.00 64.94 532 CYS A C 1
ATOM 4149 O O . CYS A 1 532 ? -10.235 10.330 -11.567 1.00 64.94 532 CYS A O 1
ATOM 4151 N N . ARG A 1 533 ? -7.999 10.292 -11.806 1.00 63.53 533 ARG A N 1
ATOM 4152 C CA . ARG A 1 533 ? -7.663 11.717 -11.713 1.00 63.53 533 ARG A CA 1
ATOM 4153 C C . ARG A 1 533 ? -7.551 12.428 -13.067 1.00 63.53 533 ARG A C 1
ATOM 4155 O O . ARG A 1 533 ? -7.741 13.641 -13.084 1.00 63.53 533 ARG A O 1
ATOM 4162 N N . SER A 1 534 ? -7.221 11.728 -14.154 1.00 66.62 534 SER A N 1
ATOM 4163 C CA . SER A 1 534 ? -7.061 12.324 -15.485 1.00 66.62 534 SER A CA 1
ATOM 4164 C C . SER A 1 534 ? -8.401 12.565 -16.177 1.00 66.62 534 SER A C 1
ATOM 4166 O O . SER A 1 534 ? -9.428 11.945 -15.862 1.00 66.62 534 SER A O 1
ATOM 4168 N N . GLU A 1 535 ? -8.383 13.508 -17.120 1.00 77.19 535 GLU A N 1
ATOM 4169 C CA . GLU A 1 535 ? -9.458 13.683 -18.095 1.00 77.19 535 GLU A CA 1
ATOM 4170 C C . GLU A 1 535 ? -9.754 12.352 -18.789 1.00 77.19 535 GLU A C 1
ATOM 4172 O O . GLU A 1 535 ? -8.850 11.552 -19.026 1.00 77.19 535 GLU A O 1
ATOM 4177 N N . PHE A 1 536 ? -11.033 12.103 -19.065 1.00 83.88 536 PHE A N 1
ATOM 4178 C CA . PHE A 1 536 ? -11.472 10.877 -19.717 1.00 83.88 536 PHE A CA 1
ATOM 4179 C C . PHE A 1 536 ? -10.874 10.799 -21.129 1.00 83.88 536 PHE A C 1
ATOM 4181 O O . PHE A 1 536 ? -11.106 11.684 -21.953 1.00 83.88 536 PHE A O 1
ATOM 4188 N N . GLN A 1 537 ? -10.091 9.753 -21.404 1.00 86.62 537 GLN A N 1
ATOM 4189 C CA . GLN A 1 537 ? -9.456 9.536 -22.706 1.00 86.62 537 GLN A CA 1
ATOM 4190 C C . GLN A 1 537 ? -9.920 8.207 -23.304 1.00 86.62 537 GLN A C 1
ATOM 4192 O O . GLN A 1 537 ? -9.419 7.157 -22.898 1.00 86.62 537 GLN A O 1
ATOM 4197 N N . PRO A 1 538 ? -10.857 8.226 -24.267 1.00 90.25 538 PRO A N 1
ATOM 4198 C CA . PRO A 1 538 ? -11.358 7.002 -24.870 1.00 90.25 538 PRO A CA 1
ATOM 4199 C C . PRO A 1 538 ? -10.274 6.281 -25.677 1.00 90.25 538 PRO A C 1
ATOM 4201 O O . PRO A 1 538 ? -9.440 6.915 -26.337 1.00 90.25 538 PRO A O 1
ATOM 4204 N N . CYS A 1 539 ? -10.318 4.951 -25.624 1.00 92.12 539 CYS A N 1
ATOM 4205 C CA . CYS A 1 539 ? -9.432 4.042 -26.351 1.00 92.12 539 CYS A CA 1
ATOM 4206 C C . CYS A 1 539 ? -10.174 3.127 -27.339 1.00 92.12 539 CYS A C 1
ATOM 4208 O O . CYS A 1 539 ? -9.622 2.120 -27.780 1.00 92.12 539 CYS A O 1
ATOM 4210 N N . ASP A 1 540 ? -11.415 3.472 -27.690 1.00 92.88 540 ASP A N 1
ATOM 4211 C CA . ASP A 1 540 ? -12.259 2.734 -28.633 1.00 92.88 540 ASP A CA 1
ATOM 4212 C C . ASP A 1 540 ? -11.528 2.431 -29.952 1.00 92.88 540 ASP A C 1
ATOM 4214 O O . ASP A 1 540 ? -11.514 1.289 -30.398 1.00 92.88 540 ASP A O 1
ATOM 4218 N N . ASP A 1 541 ? -10.818 3.412 -30.515 1.00 91.38 541 ASP A N 1
ATOM 4219 C CA . ASP A 1 541 ? -10.058 3.274 -31.762 1.00 91.38 541 ASP A CA 1
ATOM 4220 C C . ASP A 1 541 ? -8.885 2.282 -31.653 1.00 91.38 541 ASP A C 1
ATOM 4222 O O . ASP A 1 541 ? -8.598 1.525 -32.586 1.00 91.38 541 ASP A O 1
ATOM 4226 N N . VAL A 1 542 ? -8.230 2.242 -30.489 1.00 90.81 542 VAL A N 1
ATOM 4227 C CA . VAL A 1 542 ? -7.156 1.283 -30.194 1.00 90.81 542 VAL A CA 1
ATOM 4228 C C . VAL A 1 542 ? -7.727 -0.134 -30.140 1.00 90.81 542 VAL A C 1
ATOM 4230 O O . VAL A 1 542 ? -7.139 -1.049 -30.715 1.00 90.81 542 VAL A O 1
ATOM 4233 N N . LEU A 1 543 ? -8.883 -0.322 -29.501 1.00 91.00 543 LEU A N 1
ATOM 4234 C CA . LEU A 1 543 ? -9.551 -1.622 -29.411 1.00 91.00 543 LEU A CA 1
ATOM 4235 C C . LEU A 1 543 ? -10.088 -2.089 -30.765 1.00 91.00 543 LEU A C 1
ATOM 4237 O O . LEU A 1 543 ? -9.888 -3.243 -31.137 1.00 91.00 543 LEU A O 1
ATOM 4241 N N . GLU A 1 544 ? -10.723 -1.201 -31.528 1.00 90.88 544 GLU A N 1
ATOM 4242 C CA . GLU A 1 544 ? -11.251 -1.512 -32.859 1.00 90.88 544 GLU A CA 1
ATOM 4243 C C . GLU A 1 544 ? -10.148 -1.953 -33.825 1.00 90.88 544 GLU A C 1
ATOM 4245 O O . GLU A 1 544 ? -10.362 -2.858 -34.631 1.00 90.88 544 GLU A O 1
ATOM 4250 N N . SER A 1 545 ? -8.938 -1.393 -33.703 1.00 89.25 545 SER A N 1
ATOM 4251 C CA . SER A 1 545 ? -7.799 -1.820 -34.523 1.00 89.25 545 SER A CA 1
ATOM 4252 C C . SER A 1 545 ? -7.419 -3.295 -34.322 1.00 89.25 545 SER A C 1
ATOM 4254 O O . SER A 1 545 ? -6.853 -3.901 -35.226 1.00 89.25 545 SER A O 1
ATOM 4256 N N . LEU A 1 546 ? -7.767 -3.896 -33.179 1.00 87.88 546 LEU A N 1
ATOM 4257 C CA . LEU A 1 546 ? -7.438 -5.282 -32.830 1.00 87.88 546 LEU A CA 1
ATOM 4258 C C . LEU A 1 546 ? -8.467 -6.314 -33.340 1.00 87.88 546 LEU A C 1
ATOM 4260 O O . LEU A 1 546 ? -8.241 -7.518 -33.199 1.00 87.88 546 LEU A O 1
ATOM 4264 N N . LEU A 1 547 ? -9.585 -5.871 -33.927 1.00 84.62 547 LEU A N 1
ATOM 4265 C CA . LEU A 1 547 ? -10.679 -6.736 -34.389 1.00 84.62 547 LEU A CA 1
ATOM 4266 C C . LEU A 1 547 ? -10.259 -7.730 -35.491 1.00 84.62 547 LEU A C 1
ATOM 4268 O O . LEU A 1 547 ? -9.414 -7.437 -36.341 1.00 84.62 547 LEU A O 1
ATOM 4272 N N . GLY A 1 548 ? -10.881 -8.920 -35.510 1.00 70.06 548 GLY A N 1
ATOM 4273 C CA . GLY A 1 548 ? -10.643 -9.946 -36.538 1.00 70.06 548 GLY A CA 1
ATOM 4274 C C . GLY A 1 548 ? -9.314 -10.707 -36.413 1.00 70.06 548 GLY A C 1
ATOM 4275 O O . GLY A 1 548 ? -8.923 -11.446 -37.324 1.00 70.06 548 GLY A O 1
ATOM 4276 N N . ARG A 1 549 ? -8.602 -10.545 -35.294 1.00 66.69 549 ARG A N 1
ATOM 4277 C CA . ARG A 1 549 ? -7.360 -11.258 -34.951 1.00 66.69 549 ARG A CA 1
ATOM 4278 C C . ARG A 1 549 ? -7.619 -12.200 -33.765 1.00 66.69 549 ARG A C 1
ATOM 4280 O O . ARG A 1 549 ? -8.636 -12.086 -33.090 1.00 66.69 549 ARG A O 1
ATOM 4287 N N . ARG A 1 550 ? -6.756 -13.203 -33.538 1.00 62.19 550 ARG A N 1
ATOM 4288 C CA . ARG A 1 550 ? -6.930 -14.146 -32.407 1.00 62.19 550 ARG A CA 1
ATOM 4289 C C . ARG A 1 550 ? -7.006 -13.359 -31.079 1.00 62.19 550 ARG A C 1
ATOM 4291 O O . ARG A 1 550 ? -6.341 -12.333 -30.984 1.00 62.19 550 ARG A O 1
ATOM 4298 N N . PRO A 1 551 ? -7.774 -13.809 -30.068 1.00 57.44 551 PRO A N 1
ATOM 4299 C CA . PRO A 1 551 ? -7.901 -13.079 -28.806 1.00 57.44 551 PRO A CA 1
ATOM 4300 C C . PRO A 1 551 ? -6.542 -13.012 -28.102 1.00 57.44 551 PRO A C 1
ATOM 4302 O O . PRO A 1 551 ? -5.924 -14.046 -27.846 1.00 57.44 551 PRO A O 1
ATOM 4305 N N . MET A 1 552 ? -6.066 -11.799 -27.818 1.00 77.12 552 MET A N 1
ATOM 4306 C CA . MET A 1 552 ? -4.692 -11.547 -27.359 1.00 77.12 552 MET A CA 1
ATOM 4307 C C . MET A 1 552 ? -4.625 -10.743 -26.066 1.00 77.12 552 MET A C 1
ATOM 4309 O O . MET A 1 552 ? -3.586 -10.735 -25.416 1.00 77.12 552 MET A O 1
ATOM 4313 N N . ILE A 1 553 ? -5.716 -10.120 -25.622 1.00 89.31 553 ILE A N 1
ATOM 4314 C CA . ILE A 1 553 ? -5.699 -9.356 -24.376 1.00 89.31 553 ILE A CA 1
ATOM 4315 C C . ILE A 1 553 ? -5.889 -10.313 -23.192 1.00 89.31 553 ILE A C 1
ATOM 4317 O O . ILE A 1 553 ? -6.909 -10.990 -23.073 1.00 89.31 553 ILE A O 1
ATOM 4321 N N . LYS A 1 554 ? -4.901 -10.361 -22.291 1.00 89.94 554 LYS A N 1
ATOM 4322 C CA . LYS A 1 554 ? -4.965 -11.076 -21.000 1.00 89.94 554 LYS A CA 1
ATOM 4323 C C . LYS A 1 554 ? -5.273 -10.151 -19.827 1.00 89.94 554 LYS A C 1
ATOM 4325 O O . LYS A 1 554 ? -5.688 -10.607 -18.767 1.00 89.94 554 LYS A O 1
ATOM 4330 N N . PHE A 1 555 ? -5.075 -8.854 -19.999 1.00 91.31 555 PHE A N 1
ATOM 4331 C CA . PHE A 1 555 ? -5.426 -7.849 -19.009 1.00 91.31 555 PHE A CA 1
ATOM 4332 C C . PHE A 1 555 ? -5.787 -6.564 -19.732 1.00 91.31 555 PHE A C 1
ATOM 4334 O O . PHE A 1 555 ? -5.046 -6.145 -20.622 1.00 91.31 555 PHE A O 1
ATOM 4341 N N . PHE A 1 556 ? -6.888 -5.942 -19.323 1.00 92.94 556 PHE A N 1
ATOM 4342 C CA . PHE A 1 556 ? -7.297 -4.646 -19.840 1.00 92.94 556 PHE A CA 1
ATOM 4343 C C . PHE A 1 556 ? -7.562 -3.664 -18.708 1.00 92.94 556 PHE A C 1
ATOM 4345 O O . PHE A 1 556 ? -8.301 -3.973 -17.768 1.00 92.94 556 PHE A O 1
ATOM 4352 N N . LYS A 1 557 ? -7.028 -2.457 -18.864 1.00 92.44 557 LYS A N 1
ATOM 4353 C CA . LYS A 1 557 ? -7.434 -1.273 -18.128 1.00 92.44 557 LYS A CA 1
ATOM 4354 C C . LYS A 1 557 ? -7.476 -0.073 -19.065 1.00 92.44 557 LYS A C 1
ATOM 4356 O O . LYS A 1 557 ? -6.483 0.216 -19.722 1.00 92.44 557 LYS A O 1
ATOM 4361 N N . GLY A 1 558 ? -8.610 0.619 -19.123 1.00 92.06 558 GLY A N 1
ATOM 4362 C CA . GLY A 1 558 ? -8.774 1.783 -19.992 1.00 92.06 558 GLY A CA 1
ATOM 4363 C C . GLY A 1 558 ? -10.179 2.379 -19.970 1.00 92.06 558 GLY A C 1
ATOM 4364 O O . GLY A 1 558 ? -11.071 1.888 -19.273 1.00 92.06 558 GLY A O 1
ATOM 4365 N N . SER A 1 559 ? -10.356 3.446 -20.748 1.00 92.31 559 SER A N 1
ATOM 4366 C CA . SER A 1 559 ? -11.609 4.200 -20.883 1.00 92.31 559 SER A CA 1
ATOM 4367 C C . SER A 1 559 ? -12.304 3.897 -22.207 1.00 92.31 559 SER A C 1
ATOM 4369 O O . SER A 1 559 ? -11.671 3.981 -23.258 1.00 92.31 559 SER A O 1
ATOM 4371 N N . ILE A 1 560 ? -13.593 3.560 -22.172 1.00 92.75 560 ILE A N 1
ATOM 4372 C CA . ILE A 1 560 ? -14.388 3.203 -23.358 1.00 92.75 560 ILE A CA 1
ATOM 4373 C C . ILE A 1 560 ? -15.620 4.100 -23.430 1.00 92.75 560 ILE A C 1
ATOM 4375 O O . ILE A 1 560 ? -16.339 4.252 -22.441 1.00 92.75 560 ILE A O 1
ATOM 4379 N N . LYS A 1 561 ? -15.856 4.697 -24.601 1.00 91.81 561 LYS A N 1
ATOM 4380 C CA . LYS A 1 561 ? -16.954 5.645 -24.825 1.00 91.81 561 LYS A CA 1
ATOM 4381 C C . LYS A 1 561 ? -18.132 5.050 -25.587 1.00 91.81 561 LYS A C 1
ATOM 4383 O O . LYS A 1 561 ? -19.246 5.550 -25.469 1.00 91.81 561 LYS A O 1
ATOM 4388 N N . THR A 1 562 ? -17.914 4.010 -26.384 1.00 92.25 562 THR A N 1
ATOM 4389 C CA . THR A 1 562 ? -18.916 3.510 -27.327 1.00 92.25 562 THR A CA 1
ATOM 4390 C C . THR A 1 562 ? -19.204 2.026 -27.148 1.00 92.25 562 THR A C 1
ATOM 4392 O O . THR A 1 562 ? -18.367 1.230 -26.721 1.00 92.25 562 THR A O 1
ATOM 4395 N N . PHE A 1 563 ? -20.409 1.622 -27.551 1.00 90.69 563 PHE A N 1
ATOM 4396 C CA . PHE A 1 563 ? -20.786 0.211 -27.613 1.00 90.69 563 PHE A CA 1
ATOM 4397 C C . PHE A 1 563 ? -19.937 -0.587 -28.620 1.00 90.69 563 PHE A C 1
ATOM 4399 O O . PHE A 1 563 ? -19.700 -1.779 -28.422 1.00 90.69 563 PHE A O 1
ATOM 4406 N N . ALA A 1 564 ? -19.444 0.062 -29.683 1.00 91.25 564 ALA A N 1
ATOM 4407 C CA . ALA A 1 564 ? -18.498 -0.548 -30.618 1.00 91.25 564 ALA A CA 1
ATOM 4408 C C . ALA A 1 564 ? -17.178 -0.907 -29.915 1.00 91.25 564 ALA A C 1
ATOM 4410 O O . ALA A 1 564 ? -16.717 -2.041 -30.040 1.00 91.25 564 ALA A O 1
ATOM 4411 N N . GLY A 1 565 ? -16.656 -0.009 -29.072 1.00 92.62 565 GLY A N 1
ATOM 4412 C CA . GLY A 1 565 ? -15.495 -0.271 -28.221 1.00 92.62 565 GLY A CA 1
ATOM 4413 C C . GLY A 1 565 ? -15.705 -1.436 -27.246 1.00 92.62 565 GLY A C 1
ATOM 4414 O O . GLY A 1 565 ? -14.820 -2.277 -27.095 1.00 92.62 565 GLY A O 1
ATOM 4415 N N . ILE A 1 566 ? -16.894 -1.562 -26.640 1.00 92.31 566 ILE A N 1
ATOM 4416 C CA . ILE A 1 566 ? -17.234 -2.711 -25.774 1.00 92.31 566 ILE A CA 1
ATOM 4417 C C . ILE A 1 566 ? -17.246 -4.027 -26.556 1.00 92.31 566 ILE A C 1
ATOM 4419 O O . ILE A 1 566 ? -16.694 -5.023 -26.087 1.00 92.31 566 ILE A O 1
ATOM 4423 N N . LYS A 1 567 ? -17.831 -4.042 -27.758 1.00 90.88 567 LYS A N 1
ATOM 4424 C CA . LYS A 1 567 ? -17.790 -5.218 -28.639 1.00 90.88 567 LYS A CA 1
ATOM 4425 C C . LYS A 1 567 ? -16.362 -5.583 -29.037 1.00 90.88 567 LYS A C 1
ATOM 4427 O O . LYS A 1 567 ? -16.008 -6.759 -28.993 1.00 90.88 567 LYS A O 1
ATOM 4432 N N . ALA A 1 568 ? -15.538 -4.589 -29.363 1.00 91.31 568 ALA A N 1
ATOM 4433 C CA . ALA A 1 568 ? -14.137 -4.807 -29.693 1.00 91.31 568 ALA A CA 1
ATOM 4434 C C . ALA A 1 568 ? -13.346 -5.380 -28.513 1.00 91.31 568 ALA A C 1
ATOM 4436 O O . ALA A 1 568 ? -12.606 -6.351 -28.683 1.00 91.31 568 ALA A O 1
ATOM 4437 N N . LEU A 1 569 ? -13.557 -4.861 -27.300 1.00 91.69 569 LEU A N 1
ATOM 4438 C CA . LEU A 1 569 ? -12.970 -5.436 -26.091 1.00 91.69 569 LEU A CA 1
ATOM 4439 C C . LEU A 1 569 ? -13.441 -6.878 -25.870 1.00 91.69 569 LEU A C 1
ATOM 4441 O O . LEU A 1 569 ? -12.630 -7.748 -25.570 1.00 91.69 569 LEU A O 1
ATOM 4445 N N . ALA A 1 570 ? -14.736 -7.145 -26.030 1.00 89.12 570 ALA A N 1
ATOM 4446 C CA . ALA A 1 570 ? -15.294 -8.473 -25.819 1.00 89.12 570 ALA A CA 1
ATOM 4447 C C . ALA A 1 570 ? -14.676 -9.537 -26.739 1.00 89.12 570 ALA A C 1
ATOM 4449 O O . ALA A 1 570 ? -14.355 -10.637 -26.288 1.00 89.12 570 ALA A O 1
ATOM 4450 N N . GLU A 1 571 ? -14.479 -9.197 -28.013 1.00 87.94 571 GLU A N 1
ATOM 4451 C CA . GLU A 1 571 ? -13.862 -10.084 -28.999 1.00 87.94 571 GLU A CA 1
ATOM 4452 C C . GLU A 1 571 ? -12.367 -10.305 -28.712 1.00 87.94 571 GLU A C 1
ATOM 4454 O O . GLU A 1 571 ? -11.875 -11.435 -28.727 1.00 87.94 571 GLU A O 1
ATOM 4459 N N . THR A 1 572 ? -11.640 -9.234 -28.391 1.00 88.00 572 THR A N 1
ATOM 4460 C CA . THR A 1 572 ? -10.172 -9.250 -28.252 1.00 88.00 572 THR A CA 1
ATOM 4461 C C . THR A 1 572 ? -9.686 -9.743 -26.887 1.00 88.00 572 THR A C 1
ATOM 4463 O O . THR A 1 572 ? -8.565 -10.252 -26.776 1.00 88.00 572 THR A O 1
ATOM 4466 N N . ALA A 1 573 ? -10.532 -9.642 -25.859 1.00 87.56 573 ALA A N 1
ATOM 4467 C CA . ALA A 1 573 ? -10.259 -10.015 -24.472 1.00 87.56 573 ALA A CA 1
ATOM 4468 C C . ALA A 1 573 ? -11.094 -11.219 -23.998 1.00 87.56 573 ALA A C 1
ATOM 4470 O O . ALA A 1 573 ? -11.311 -11.387 -22.798 1.00 87.56 573 ALA A O 1
ATOM 4471 N N . ALA A 1 574 ? -11.548 -12.078 -24.920 1.00 82.81 574 ALA A N 1
ATOM 4472 C CA . ALA A 1 574 ? -12.447 -13.202 -24.631 1.00 82.81 574 ALA A CA 1
ATOM 4473 C C . ALA A 1 574 ? -11.967 -14.145 -23.502 1.00 82.81 574 ALA A C 1
ATOM 4475 O O . ALA A 1 574 ? -12.785 -14.715 -22.777 1.00 82.81 574 ALA A O 1
ATOM 4476 N N . ASP A 1 575 ? -10.647 -14.290 -23.334 1.00 80.31 575 ASP A N 1
ATOM 4477 C CA . ASP A 1 575 ? -10.015 -15.112 -22.292 1.00 80.31 575 ASP A CA 1
ATOM 4478 C C . ASP A 1 575 ? -9.261 -14.271 -21.236 1.00 80.31 575 ASP A C 1
ATOM 4480 O O . ASP A 1 575 ? -8.387 -14.789 -20.532 1.00 80.31 575 ASP A O 1
ATOM 4484 N N . ALA A 1 576 ? -9.555 -12.972 -21.122 1.00 86.00 576 ALA A N 1
ATOM 4485 C CA . ALA A 1 576 ? -8.924 -12.103 -20.135 1.00 86.00 576 ALA A CA 1
ATOM 4486 C C . ALA A 1 576 ? -9.450 -12.400 -18.716 1.00 86.00 576 ALA A C 1
ATOM 4488 O O . ALA A 1 576 ? -10.649 -12.251 -18.460 1.00 86.00 576 ALA A O 1
ATOM 4489 N N . PRO A 1 577 ? -8.589 -12.772 -17.747 1.00 86.31 577 PRO A N 1
ATOM 4490 C CA . PRO A 1 577 ? -9.002 -12.943 -16.355 1.00 86.31 577 PRO A CA 1
ATOM 4491 C C . PRO A 1 577 ? -9.543 -11.664 -15.709 1.00 86.31 577 PRO A C 1
ATOM 4493 O O . PRO A 1 577 ? -10.429 -11.777 -14.860 1.00 86.31 577 PRO A O 1
ATOM 4496 N N . SER A 1 578 ? -9.038 -10.486 -16.098 1.00 90.06 578 SER A N 1
ATOM 4497 C CA . SER A 1 578 ? -9.350 -9.221 -15.427 1.00 90.06 578 SER A CA 1
ATOM 4498 C C . SER A 1 578 ? -9.568 -8.067 -16.403 1.00 90.06 578 SER A C 1
ATOM 4500 O O . SER A 1 578 ? -8.717 -7.805 -17.256 1.00 90.06 578 SER A O 1
ATOM 4502 N N . LEU A 1 579 ? -10.676 -7.346 -16.218 1.00 92.12 579 LEU A N 1
ATOM 4503 C CA . LEU A 1 579 ? -11.061 -6.165 -16.988 1.00 92.12 579 LEU A CA 1
ATOM 4504 C C . LEU A 1 579 ? -11.367 -4.990 -16.047 1.00 92.12 579 LEU A C 1
ATOM 4506 O O . LEU A 1 579 ? -12.174 -5.111 -15.122 1.00 92.12 579 LEU A O 1
ATOM 4510 N N . TYR A 1 580 ? -10.736 -3.847 -16.309 1.00 92.69 580 TYR A N 1
ATOM 4511 C CA . TYR A 1 580 ? -10.952 -2.577 -15.619 1.00 92.69 580 TYR A CA 1
ATOM 4512 C C . TYR A 1 580 ? -11.424 -1.547 -16.644 1.00 92.69 580 TYR A C 1
ATOM 4514 O O . TYR A 1 580 ? -10.643 -1.090 -17.474 1.00 92.69 580 TYR A O 1
ATOM 4522 N N . ILE A 1 581 ? -12.703 -1.193 -16.611 1.00 92.69 581 ILE A N 1
ATOM 4523 C CA . ILE A 1 581 ? -13.313 -0.358 -17.650 1.00 92.69 581 ILE A CA 1
ATOM 4524 C C . ILE A 1 581 ? -13.829 0.918 -17.008 1.00 92.69 581 ILE A C 1
ATOM 4526 O O . ILE A 1 581 ? -14.636 0.864 -16.082 1.00 92.69 581 ILE A O 1
ATOM 4530 N N . ARG A 1 582 ? -13.376 2.068 -17.497 1.00 92.25 582 ARG A N 1
ATOM 4531 C CA . ARG A 1 582 ? -13.967 3.362 -17.161 1.00 92.25 582 ARG A CA 1
ATOM 4532 C C . ARG A 1 582 ? -14.920 3.795 -18.267 1.00 92.25 582 ARG A C 1
ATOM 4534 O O . ARG A 1 582 ? -14.579 3.718 -19.444 1.00 92.25 582 ARG A O 1
ATOM 4541 N N . LEU A 1 583 ? -16.105 4.239 -17.872 1.00 90.75 583 LEU A N 1
ATOM 4542 C CA . LEU A 1 583 ? -17.164 4.698 -18.762 1.00 90.75 583 LEU A CA 1
ATOM 4543 C C . LEU A 1 583 ? -17.404 6.194 -18.548 1.00 90.75 583 LEU A C 1
ATOM 4545 O O . LEU A 1 583 ? -17.250 6.695 -17.433 1.00 90.75 583 LEU A O 1
ATOM 4549 N N . GLU A 1 584 ? -17.766 6.898 -19.617 1.00 85.44 584 GLU A N 1
ATOM 4550 C CA . GLU A 1 584 ? -18.257 8.284 -19.554 1.00 85.44 584 GLU A CA 1
ATOM 4551 C C . GLU A 1 584 ? -19.782 8.305 -19.394 1.00 85.44 584 GLU A C 1
ATOM 4553 O O . GLU A 1 584 ? -20.296 9.004 -18.526 1.00 85.44 584 GLU A O 1
ATOM 4558 N N . ASP A 1 585 ? -20.471 7.449 -20.152 1.00 83.56 585 ASP A N 1
ATOM 4559 C CA . ASP A 1 585 ? -21.926 7.295 -20.175 1.00 83.56 585 ASP A CA 1
ATOM 4560 C C . ASP A 1 585 ? -22.332 5.817 -19.977 1.00 83.56 585 ASP A C 1
ATOM 4562 O O . ASP A 1 585 ? -21.509 4.921 -20.193 1.00 83.56 585 ASP A O 1
ATOM 4566 N N . PRO A 1 586 ? -23.594 5.525 -19.599 1.00 85.75 586 PRO A N 1
ATOM 4567 C CA . PRO A 1 586 ? -24.117 4.159 -19.554 1.00 85.75 586 PRO A CA 1
ATOM 4568 C C . PRO A 1 586 ? -24.024 3.438 -20.898 1.00 85.75 586 PRO A C 1
ATOM 4570 O O . PRO A 1 586 ? -24.630 3.848 -21.887 1.00 85.75 586 PRO A O 1
ATOM 4573 N N . LEU A 1 587 ? -23.285 2.326 -20.915 1.00 87.88 587 LEU A N 1
ATOM 4574 C CA . LEU A 1 587 ? -23.101 1.455 -22.076 1.00 87.88 587 LEU A CA 1
ATOM 4575 C C . LEU A 1 587 ? -23.487 0.021 -21.740 1.00 87.88 587 LEU A C 1
ATOM 4577 O O . LEU A 1 587 ? -23.159 -0.477 -20.663 1.00 87.88 587 LEU A O 1
ATOM 4581 N N . ASP A 1 588 ? -24.141 -0.656 -22.685 1.00 86.38 588 ASP A N 1
ATOM 4582 C CA . ASP A 1 588 ? -24.474 -2.073 -22.549 1.00 86.38 588 ASP A CA 1
ATOM 4583 C C . ASP A 1 588 ? -23.199 -2.928 -22.554 1.00 86.38 588 ASP A C 1
ATOM 4585 O O . ASP A 1 588 ? -22.468 -2.986 -23.546 1.00 86.38 588 ASP A O 1
ATOM 4589 N N . LEU A 1 589 ? -22.946 -3.593 -21.425 1.00 86.88 589 LEU A N 1
ATOM 4590 C CA . LEU A 1 589 ? -21.797 -4.471 -21.206 1.00 86.88 589 LEU A CA 1
ATOM 4591 C C . LEU A 1 589 ? -22.119 -5.954 -21.435 1.00 86.88 589 LEU A C 1
ATOM 4593 O O . LEU A 1 589 ? -21.252 -6.802 -21.218 1.00 86.88 589 LEU A O 1
ATOM 4597 N N . SER A 1 590 ? -23.328 -6.281 -21.902 1.00 83.56 590 SER A N 1
ATOM 4598 C CA . SER A 1 590 ? -23.732 -7.647 -22.253 1.00 83.56 590 SER A CA 1
ATOM 4599 C C . SER A 1 590 ? -22.793 -8.383 -23.224 1.00 83.56 590 SER A C 1
ATOM 4601 O O . SER A 1 590 ? -22.700 -9.607 -23.104 1.00 83.56 590 SER A O 1
ATOM 4603 N N . PRO A 1 591 ? -22.043 -7.718 -24.137 1.00 87.25 591 PRO A N 1
ATOM 4604 C CA . PRO A 1 591 ? -21.098 -8.420 -25.001 1.00 87.25 591 PRO A CA 1
ATOM 4605 C C . PRO A 1 591 ? -19.882 -8.993 -24.264 1.00 87.25 591 PRO A C 1
ATOM 4607 O O . PRO A 1 591 ? -19.221 -9.870 -24.814 1.00 87.25 591 PRO A O 1
ATOM 4610 N N . LEU A 1 592 ? -19.547 -8.498 -23.064 1.00 85.56 592 LEU A N 1
ATOM 4611 C CA . LEU A 1 592 ? -18.314 -8.873 -22.368 1.00 85.56 592 LEU A CA 1
ATOM 4612 C C . LEU A 1 592 ? -18.249 -10.382 -22.058 1.00 85.56 592 LEU A C 1
ATOM 4614 O O . LEU A 1 592 ? -19.266 -11.022 -21.780 1.00 85.56 592 LEU A O 1
ATOM 4618 N N . PRO A 1 593 ? -17.044 -10.977 -22.072 1.00 71.25 593 PRO A N 1
ATOM 4619 C CA . PRO A 1 593 ? -16.891 -12.418 -21.961 1.00 71.25 593 PRO A CA 1
ATOM 4620 C C . PRO A 1 593 ? -17.288 -12.932 -20.576 1.00 71.25 593 PRO A C 1
ATOM 4622 O O . PRO A 1 593 ? -16.712 -12.554 -19.556 1.00 71.25 593 PRO A O 1
ATOM 4625 N N . SER A 1 594 ? -18.191 -13.914 -20.555 1.00 69.75 594 SER A N 1
ATOM 4626 C CA . SER A 1 594 ? -18.645 -14.602 -19.335 1.00 69.75 594 SER A CA 1
ATOM 4627 C C . SER A 1 594 ? -17.541 -15.370 -18.595 1.00 69.75 594 SER A C 1
ATOM 4629 O O . SER A 1 594 ? -17.718 -15.756 -17.441 1.00 69.75 594 SER A O 1
ATOM 4631 N N . LYS A 1 595 ? -16.395 -15.603 -19.251 1.00 72.12 595 LYS A N 1
ATOM 4632 C CA . LYS A 1 595 ? -15.205 -16.244 -18.672 1.00 72.12 595 LYS A CA 1
ATOM 4633 C C . LYS A 1 595 ? -14.326 -15.290 -17.858 1.00 72.12 595 LYS A C 1
ATOM 4635 O O . LYS A 1 595 ? -13.400 -15.762 -17.192 1.00 72.12 595 LYS A O 1
ATOM 4640 N N . CYS A 1 596 ? -14.578 -13.982 -17.918 1.00 81.81 596 CYS A N 1
ATOM 4641 C CA . CYS A 1 596 ? -13.860 -13.011 -17.104 1.00 81.81 596 CYS A CA 1
ATOM 4642 C C . CYS A 1 596 ? -14.028 -13.370 -15.618 1.00 81.81 596 CYS A C 1
ATOM 4644 O O . CYS A 1 596 ? -15.133 -13.662 -15.167 1.00 81.81 596 CYS A O 1
ATOM 4646 N N . ARG A 1 597 ? -12.936 -13.395 -14.844 1.00 84.56 597 ARG A N 1
ATOM 4647 C CA . ARG A 1 597 ? -12.998 -13.692 -13.400 1.00 84.56 597 ARG A CA 1
ATOM 4648 C C . ARG A 1 597 ? -13.185 -12.433 -12.569 1.00 84.56 597 ARG A C 1
ATOM 4650 O O . ARG A 1 597 ? -13.716 -12.506 -11.466 1.00 84.56 597 ARG A O 1
ATOM 4657 N N . TYR A 1 598 ? -12.724 -11.300 -13.087 1.00 89.25 598 TYR A N 1
ATOM 4658 C CA . TYR A 1 598 ? -12.702 -10.040 -12.374 1.00 89.25 598 TYR A CA 1
ATOM 4659 C C . TYR A 1 598 ? -13.108 -8.887 -13.289 1.00 89.25 598 TYR A C 1
ATOM 4661 O O . TYR A 1 598 ? -12.359 -8.506 -14.187 1.00 89.25 598 TYR A O 1
ATOM 4669 N N . LEU A 1 599 ? -14.273 -8.302 -13.025 1.00 91.00 599 LEU A N 1
ATOM 4670 C CA . LEU A 1 599 ? -14.776 -7.133 -13.737 1.00 91.00 599 LEU A CA 1
ATOM 4671 C C . LEU A 1 599 ? -14.907 -5.964 -12.762 1.00 91.00 599 LEU A C 1
ATOM 4673 O O . LEU A 1 599 ? -15.659 -6.054 -11.788 1.00 91.00 599 LEU A O 1
ATOM 4677 N N . ARG A 1 600 ? -14.188 -4.868 -13.026 1.00 92.06 600 ARG A N 1
ATOM 4678 C CA . ARG A 1 600 ? -14.344 -3.604 -12.300 1.00 92.06 600 ARG A CA 1
ATOM 4679 C C . ARG A 1 600 ? -14.714 -2.476 -13.254 1.00 92.06 600 ARG A C 1
ATOM 4681 O O . ARG A 1 600 ? -14.006 -2.222 -14.224 1.00 92.06 600 ARG A O 1
ATOM 4688 N N . ILE A 1 601 ? -15.800 -1.789 -12.926 1.00 93.00 601 ILE A N 1
ATOM 4689 C CA . ILE A 1 601 ? -16.373 -0.698 -13.707 1.00 93.00 601 ILE A CA 1
ATOM 4690 C C . ILE A 1 601 ? -16.221 0.612 -12.935 1.00 93.00 601 ILE A C 1
ATOM 4692 O O . ILE A 1 601 ? -16.565 0.682 -11.756 1.00 93.00 601 ILE A O 1
ATOM 4696 N N . TYR A 1 602 ? -15.708 1.643 -13.598 1.00 92.31 602 TYR A N 1
ATOM 4697 C CA . TYR A 1 602 ? -15.584 2.996 -13.067 1.00 92.31 602 TYR A CA 1
ATOM 4698 C C . TYR A 1 602 ? -16.549 3.918 -13.803 1.00 92.31 602 TYR A C 1
ATOM 4700 O O . TYR A 1 602 ? -16.476 4.019 -15.026 1.00 92.31 602 TYR A O 1
ATOM 4708 N N . VAL A 1 603 ? -17.424 4.604 -13.075 1.00 91.44 603 VAL A N 1
ATOM 4709 C CA . VAL A 1 603 ? -18.461 5.472 -13.658 1.00 91.44 603 VAL A CA 1
ATOM 4710 C C . VAL A 1 603 ? -18.496 6.817 -12.941 1.00 91.44 603 VAL A C 1
ATOM 4712 O O . VAL A 1 603 ? -18.312 6.847 -11.724 1.00 91.44 603 VAL A O 1
ATOM 4715 N N . PRO A 1 604 ? -18.708 7.944 -13.639 1.00 89.44 604 PRO A N 1
ATOM 4716 C CA . PRO A 1 604 ? -19.090 9.188 -12.983 1.00 89.44 604 PRO A CA 1
ATOM 4717 C C . PRO A 1 604 ? -20.503 9.073 -12.391 1.00 89.44 604 PRO A C 1
ATOM 4719 O O . PRO A 1 604 ? -21.269 8.177 -12.749 1.00 89.44 604 PRO A O 1
ATOM 4722 N N . VAL A 1 605 ? -20.857 9.997 -11.496 1.00 87.69 605 VAL A N 1
ATOM 4723 C CA . VAL A 1 605 ? -22.247 10.152 -11.045 1.00 87.69 605 VAL A CA 1
ATOM 4724 C C . VAL A 1 605 ? -23.118 10.548 -12.240 1.00 87.69 605 VAL A C 1
ATOM 4726 O O . VAL A 1 605 ? -22.824 11.526 -12.930 1.00 87.69 605 VAL A O 1
ATOM 4729 N N . LEU A 1 606 ? -24.176 9.780 -12.495 1.00 82.69 606 LEU A N 1
ATOM 4730 C CA . LEU A 1 606 ? -25.104 10.022 -13.593 1.00 82.69 606 LEU A CA 1
ATOM 4731 C C . LEU A 1 606 ? -26.006 11.226 -13.305 1.00 82.69 606 LEU A C 1
ATOM 4733 O O . LEU A 1 606 ? -26.412 11.477 -12.170 1.00 82.69 606 LEU A O 1
ATOM 4737 N N . SER A 1 607 ? -26.375 11.945 -14.366 1.00 69.62 607 SER A N 1
ATOM 4738 C CA . SER A 1 607 ? -27.486 12.900 -14.309 1.00 69.62 607 SER A CA 1
ATOM 4739 C C . SER A 1 607 ? -28.819 12.143 -14.235 1.00 69.62 607 SER A C 1
ATOM 4741 O O . SER A 1 607 ? -28.944 11.055 -14.793 1.00 69.62 607 SER A O 1
ATOM 4743 N N . SER A 1 608 ? -29.836 12.722 -13.590 1.00 59.50 608 SER A N 1
ATOM 4744 C CA . SER A 1 608 ? -31.145 12.096 -13.299 1.00 59.50 608 SER A CA 1
ATOM 4745 C C . SER A 1 608 ? -31.966 11.629 -14.517 1.00 59.50 608 SER A C 1
ATOM 4747 O O . SER A 1 608 ? -33.033 11.046 -14.351 1.00 59.50 608 SER A O 1
ATOM 4749 N N . THR A 1 609 ? -31.487 11.866 -15.739 1.00 59.44 609 THR A N 1
ATOM 4750 C CA . THR A 1 609 ? -32.096 11.456 -17.014 1.00 59.44 609 THR A CA 1
ATOM 4751 C C . THR A 1 609 ? -31.424 10.237 -17.659 1.00 59.44 609 THR A C 1
ATOM 4753 O O . THR A 1 609 ? -31.800 9.848 -18.766 1.00 59.44 609 THR A O 1
ATOM 4756 N N . ALA A 1 610 ? -30.418 9.641 -17.015 1.00 64.12 610 ALA A N 1
ATOM 4757 C CA . ALA A 1 610 ? -29.673 8.521 -17.576 1.00 64.12 610 ALA A CA 1
ATOM 4758 C C . ALA A 1 610 ? -30.516 7.234 -17.649 1.00 64.12 610 ALA A C 1
ATOM 4760 O O . ALA A 1 610 ? -31.242 6.882 -16.722 1.00 64.12 610 ALA A O 1
ATOM 4761 N N . THR A 1 611 ? -30.409 6.517 -18.770 1.00 72.62 611 THR A N 1
ATOM 4762 C CA . THR A 1 611 ? -31.076 5.220 -18.962 1.00 72.62 611 THR A CA 1
ATOM 4763 C C . THR A 1 611 ? -30.374 4.147 -18.128 1.00 72.62 611 THR A C 1
ATOM 4765 O O . THR A 1 611 ? -29.146 4.081 -18.130 1.00 72.62 611 THR A O 1
ATOM 4768 N N . ALA A 1 612 ? -31.140 3.307 -17.426 1.00 77.81 612 ALA A N 1
ATOM 4769 C CA . ALA A 1 612 ? -30.595 2.185 -16.666 1.00 77.81 612 ALA A CA 1
ATOM 4770 C C . ALA A 1 612 ? -29.965 1.143 -17.604 1.00 77.81 612 ALA A C 1
ATOM 4772 O O . ALA A 1 612 ? -30.578 0.739 -18.594 1.00 77.81 612 ALA A O 1
ATOM 4773 N N . VAL A 1 613 ? -28.752 0.701 -17.276 1.00 83.50 613 VAL A N 1
ATOM 4774 C CA . VAL A 1 613 ? -28.003 -0.311 -18.021 1.00 83.50 613 VAL A CA 1
ATOM 4775 C C . VAL A 1 613 ? -27.409 -1.320 -17.044 1.00 83.50 613 VAL A C 1
ATOM 4777 O O . VAL A 1 613 ? -26.381 -1.078 -16.414 1.00 83.50 613 VAL A O 1
ATOM 4780 N N . SER A 1 614 ? -28.064 -2.472 -16.925 1.00 83.94 614 SER A N 1
ATOM 4781 C CA . SER A 1 614 ? -27.659 -3.522 -15.993 1.00 83.94 614 SER A CA 1
ATOM 4782 C C . SER A 1 614 ? -26.285 -4.104 -16.322 1.00 83.94 614 SER A C 1
ATOM 4784 O O . SER A 1 614 ? -25.991 -4.454 -17.467 1.00 83.94 614 SER A O 1
ATOM 4786 N N . LEU A 1 615 ? -25.456 -4.269 -15.290 1.00 87.19 615 LEU A N 1
ATOM 4787 C CA . LEU A 1 615 ? -24.181 -4.974 -15.395 1.00 87.19 615 LEU A CA 1
ATOM 4788 C C . LEU A 1 615 ? -24.383 -6.494 -15.543 1.00 87.19 615 LEU A C 1
ATOM 4790 O O . LEU A 1 615 ? -25.414 -7.028 -15.125 1.00 87.19 615 LEU A O 1
ATOM 4794 N N . PRO A 1 616 ? -23.407 -7.221 -16.120 1.00 84.25 616 PRO A N 1
ATOM 4795 C CA . PRO A 1 616 ? -23.502 -8.669 -16.260 1.00 84.25 616 PRO A CA 1
ATOM 4796 C C . PRO A 1 616 ? -23.522 -9.375 -14.896 1.00 84.25 616 PRO A C 1
ATOM 4798 O O . PRO A 1 616 ? -22.848 -8.969 -13.954 1.00 84.25 616 PRO A O 1
ATOM 4801 N N . GLU A 1 617 ? -24.263 -10.483 -14.818 1.00 82.19 617 GLU A N 1
ATOM 4802 C CA . GLU A 1 617 ? -24.413 -11.292 -13.597 1.00 82.19 617 GLU A CA 1
ATOM 4803 C C . GLU A 1 617 ? -23.121 -12.034 -13.210 1.00 82.19 617 GLU A C 1
ATOM 4805 O O . GLU A 1 617 ? -22.865 -12.311 -12.038 1.00 82.19 617 GLU A O 1
ATOM 4810 N N . ARG A 1 618 ? -22.303 -12.406 -14.204 1.00 79.38 618 ARG A N 1
ATOM 4811 C CA . ARG A 1 618 ? -21.053 -13.147 -13.999 1.00 79.38 618 ARG A CA 1
ATOM 4812 C C . ARG A 1 618 ? -19.920 -12.568 -14.856 1.00 79.38 618 ARG A C 1
ATOM 4814 O O . ARG A 1 618 ? -20.115 -12.447 -16.066 1.00 79.38 618 ARG A O 1
ATOM 4821 N N . PRO A 1 619 ? -18.741 -12.286 -14.266 1.00 79.81 619 PRO A N 1
ATOM 4822 C CA . PRO A 1 619 ? -18.442 -12.359 -12.828 1.00 79.81 619 PRO A CA 1
ATOM 4823 C C . PRO A 1 619 ? -19.191 -11.262 -12.053 1.00 79.81 619 PRO A C 1
ATOM 4825 O O . PRO A 1 619 ? -19.527 -10.236 -12.639 1.00 79.81 619 PRO A O 1
ATOM 4828 N N . SER A 1 620 ? -19.431 -11.457 -10.750 1.00 84.69 620 SER A N 1
ATOM 4829 C CA . SER A 1 620 ? -20.057 -10.426 -9.910 1.00 84.69 620 SER A CA 1
ATOM 4830 C C . SER A 1 620 ? -19.277 -9.107 -10.042 1.00 84.69 620 SER A C 1
ATOM 4832 O O . SER A 1 620 ? -18.067 -9.086 -9.773 1.00 84.69 620 SER A O 1
ATOM 4834 N N . PRO A 1 621 ? -19.917 -8.020 -10.502 1.00 88.12 621 PRO A N 1
ATOM 4835 C CA . PRO A 1 621 ? -19.198 -6.818 -10.888 1.00 88.12 621 PRO A CA 1
ATOM 4836 C C . PRO A 1 621 ? -18.757 -6.019 -9.660 1.00 88.12 621 PRO A C 1
ATOM 4838 O O . PRO A 1 621 ? -19.462 -5.950 -8.653 1.00 88.12 621 PRO A O 1
ATOM 4841 N N . HIS A 1 622 ? -17.592 -5.381 -9.761 1.00 92.94 622 HIS A N 1
ATOM 4842 C CA . HIS A 1 622 ? -17.165 -4.344 -8.824 1.00 92.94 622 HIS A CA 1
ATOM 4843 C C . HIS A 1 622 ? -17.504 -2.985 -9.431 1.00 92.94 622 HIS A C 1
ATOM 4845 O O . HIS A 1 622 ? -16.999 -2.661 -10.508 1.00 92.94 622 HIS A O 1
ATOM 4851 N N . LEU A 1 623 ? -18.305 -2.174 -8.749 1.00 93.88 623 LEU A N 1
ATOM 4852 C CA . LEU A 1 623 ? -18.654 -0.830 -9.206 1.00 93.88 623 LEU A CA 1
ATOM 4853 C C . LEU A 1 623 ? -17.850 0.209 -8.427 1.00 93.88 623 LEU A C 1
ATOM 4855 O O . LEU A 1 623 ? -17.729 0.134 -7.209 1.00 93.88 623 LEU A O 1
ATOM 4859 N N . THR A 1 624 ? -17.267 1.182 -9.119 1.00 93.44 624 THR A N 1
ATOM 4860 C CA . THR A 1 624 ? -16.604 2.331 -8.498 1.00 93.44 624 THR A CA 1
ATOM 4861 C C . THR A 1 624 ? -17.205 3.623 -9.039 1.00 93.44 624 THR A C 1
ATOM 4863 O O . THR A 1 624 ? -17.012 3.955 -10.207 1.00 93.44 624 THR A O 1
ATOM 4866 N N . VAL A 1 625 ? -17.906 4.367 -8.186 1.00 92.75 625 VAL A N 1
ATOM 4867 C CA . VAL A 1 625 ? -18.480 5.674 -8.524 1.00 92.75 625 VAL A CA 1
ATOM 4868 C C . VAL A 1 625 ? -17.427 6.757 -8.290 1.00 92.75 625 VAL A C 1
ATOM 4870 O O . VAL A 1 625 ? -16.814 6.847 -7.223 1.00 92.75 625 VAL A O 1
ATOM 4873 N N . LEU A 1 626 ? -17.176 7.563 -9.315 1.00 89.56 626 LEU A N 1
ATOM 4874 C CA . LEU A 1 626 ? -16.174 8.618 -9.335 1.00 89.56 626 LEU A CA 1
ATOM 4875 C C . LEU A 1 626 ? -16.817 9.966 -8.992 1.00 89.56 626 LEU A C 1
ATOM 4877 O O . LEU A 1 626 ? -17.834 10.325 -9.582 1.00 89.56 626 LEU A O 1
ATOM 4881 N N . ARG A 1 627 ? -16.149 10.756 -8.136 1.00 80.81 627 ARG A N 1
ATOM 4882 C CA . ARG A 1 627 ? -16.480 12.174 -7.873 1.00 80.81 627 ARG A CA 1
ATOM 4883 C C . ARG A 1 627 ? -17.897 12.395 -7.315 1.00 80.81 627 ARG A C 1
ATOM 4885 O O . ARG A 1 627 ? -18.626 13.253 -7.806 1.00 80.81 627 ARG A O 1
ATOM 4892 N N . ALA A 1 628 ? -18.274 11.643 -6.283 1.00 86.38 628 ALA A N 1
ATOM 4893 C CA . ALA A 1 628 ? -19.479 11.934 -5.505 1.00 86.38 628 ALA A CA 1
ATOM 4894 C C . ALA A 1 628 ? -19.296 13.257 -4.740 1.00 86.38 628 ALA A C 1
ATOM 4896 O O . ALA A 1 628 ? -18.515 13.308 -3.793 1.00 86.38 628 ALA A O 1
ATOM 4897 N N . GLN A 1 629 ? -19.967 14.322 -5.182 1.00 87.31 629 GLN A N 1
ATOM 4898 C CA . GLN A 1 629 ? -19.922 15.647 -4.551 1.00 87.31 629 GLN A CA 1
ATOM 4899 C C . GLN A 1 629 ? -20.807 15.694 -3.298 1.00 87.31 629 GLN A C 1
ATOM 4901 O O . GLN A 1 629 ? -21.751 14.909 -3.182 1.00 87.31 629 GLN A O 1
ATOM 4906 N N . ALA A 1 630 ? -20.554 16.636 -2.390 1.00 86.38 630 ALA A N 1
ATOM 4907 C CA . ALA A 1 630 ? -21.462 16.902 -1.272 1.00 86.38 630 ALA A CA 1
ATOM 4908 C C . ALA A 1 630 ? -22.883 17.203 -1.792 1.00 86.38 630 ALA A C 1
ATOM 4910 O O . ALA A 1 630 ? -23.043 17.928 -2.777 1.00 86.38 630 ALA A O 1
ATOM 4911 N N . GLY A 1 631 ? -23.918 16.639 -1.168 1.00 87.75 631 GLY A N 1
ATOM 4912 C CA . GLY A 1 631 ? -25.307 16.790 -1.616 1.00 87.75 631 GLY A CA 1
ATOM 4913 C C . GLY A 1 631 ? -25.725 15.874 -2.769 1.00 87.75 631 GLY A C 1
ATOM 4914 O O . GLY A 1 631 ? -26.834 16.024 -3.271 1.00 87.75 631 GLY A O 1
ATOM 4915 N N . SER A 1 632 ? -24.864 14.955 -3.231 1.00 89.94 632 SER A N 1
ATOM 4916 C CA . SER A 1 632 ? -25.146 14.101 -4.401 1.00 89.94 632 SER A CA 1
ATOM 4917 C C . SER A 1 632 ? -25.518 12.653 -4.065 1.00 89.94 632 SER A C 1
ATOM 4919 O O . SER A 1 632 ? -25.540 11.809 -4.961 1.00 89.94 632 SER A O 1
ATOM 4921 N N . TRP A 1 633 ? -25.814 12.335 -2.802 1.00 91.19 633 TRP A N 1
ATOM 4922 C CA . TRP A 1 633 ? -26.043 10.954 -2.363 1.00 91.19 633 TRP A CA 1
ATOM 4923 C C . TRP A 1 633 ? -27.224 10.279 -3.084 1.00 91.19 633 TRP A C 1
ATOM 4925 O O . TRP A 1 633 ? -27.105 9.112 -3.453 1.00 91.19 633 TRP A O 1
ATOM 4935 N N . GLU A 1 634 ? -28.308 10.997 -3.406 1.00 90.94 634 GLU A N 1
ATOM 4936 C CA . GLU A 1 634 ? -29.403 10.448 -4.219 1.00 90.94 634 GLU A CA 1
ATOM 4937 C C . GLU A 1 634 ? -28.938 10.133 -5.644 1.00 90.94 634 GLU A C 1
ATOM 4939 O O . GLU A 1 634 ? -29.279 9.090 -6.197 1.00 90.94 634 GLU A O 1
ATOM 4944 N N . ALA A 1 635 ? -28.126 11.004 -6.248 1.00 89.44 635 ALA A N 1
ATOM 4945 C CA . ALA A 1 635 ? -27.594 10.789 -7.593 1.00 89.44 635 ALA A CA 1
ATOM 4946 C C . ALA A 1 635 ? -26.604 9.612 -7.628 1.00 89.44 635 ALA A C 1
ATOM 4948 O O . ALA A 1 635 ? -26.585 8.835 -8.587 1.00 89.44 635 ALA A O 1
ATOM 4949 N N . VAL A 1 636 ? -25.820 9.430 -6.562 1.00 92.31 636 VAL A N 1
ATOM 4950 C CA . VAL A 1 636 ? -24.970 8.248 -6.366 1.00 92.31 636 VAL A CA 1
ATOM 4951 C C . VAL A 1 636 ? -25.828 6.991 -6.253 1.00 92.31 636 VAL A C 1
ATOM 4953 O O . VAL A 1 636 ? -25.540 6.013 -6.941 1.00 92.31 636 VAL A O 1
ATOM 4956 N N . ALA A 1 637 ? -26.905 7.018 -5.463 1.00 92.00 637 ALA A N 1
ATOM 4957 C CA . ALA A 1 637 ? -27.822 5.889 -5.341 1.00 92.00 637 ALA A CA 1
ATOM 4958 C C . ALA A 1 637 ? -28.441 5.523 -6.695 1.00 92.00 637 ALA A C 1
ATOM 4960 O O . ALA A 1 637 ? -28.368 4.372 -7.113 1.00 92.00 637 ALA A O 1
ATOM 4961 N N . GLN A 1 638 ? -28.956 6.511 -7.431 1.00 90.31 638 GLN A N 1
ATOM 4962 C CA . GLN A 1 638 ? -29.497 6.310 -8.778 1.00 90.31 638 GLN A CA 1
ATOM 4963 C C . GLN A 1 638 ? -28.448 5.760 -9.746 1.00 90.31 638 GLN A C 1
ATOM 4965 O O . GLN A 1 638 ? -28.758 4.895 -10.559 1.00 90.31 638 GLN A O 1
ATOM 4970 N N . THR A 1 639 ? -27.194 6.203 -9.632 1.00 91.88 639 THR A N 1
ATOM 4971 C CA . THR A 1 639 ? -26.089 5.659 -10.430 1.00 91.88 639 THR A CA 1
ATOM 4972 C C . THR A 1 639 ? -25.864 4.183 -10.121 1.00 91.88 639 THR A C 1
ATOM 4974 O O . THR A 1 639 ? -25.769 3.380 -11.042 1.00 91.88 639 THR A O 1
ATOM 4977 N N . VAL A 1 640 ? -25.818 3.799 -8.844 1.00 92.94 640 VAL A N 1
ATOM 4978 C CA . VAL A 1 640 ? -25.696 2.389 -8.450 1.00 92.94 640 VAL A CA 1
ATOM 4979 C C . VAL A 1 640 ? -26.880 1.590 -8.997 1.00 92.94 640 VAL A C 1
ATOM 4981 O O . VAL A 1 640 ? -26.672 0.617 -9.712 1.00 92.94 640 VAL A O 1
ATOM 4984 N N . LEU A 1 641 ? -28.115 2.037 -8.767 1.00 90.62 641 LEU A N 1
ATOM 4985 C CA . LEU A 1 641 ? -29.322 1.348 -9.237 1.00 90.62 641 LEU A CA 1
ATOM 4986 C C . LEU A 1 641 ? -29.360 1.187 -10.761 1.00 90.62 641 LEU A C 1
ATOM 4988 O O . LEU A 1 641 ? -29.714 0.118 -11.256 1.00 90.62 641 LEU A O 1
ATOM 4992 N N . ALA A 1 642 ? -28.940 2.211 -11.508 1.00 89.19 642 ALA A N 1
ATOM 4993 C CA . ALA A 1 642 ? -28.876 2.171 -12.964 1.00 89.19 642 ALA A CA 1
ATOM 4994 C C . ALA A 1 642 ? -27.949 1.060 -13.480 1.00 89.19 642 ALA A C 1
ATOM 4996 O O . ALA A 1 642 ? -28.229 0.493 -14.532 1.00 89.19 642 ALA A O 1
ATOM 4997 N N . TYR A 1 643 ? -26.889 0.731 -12.737 1.00 90.25 643 TYR A N 1
ATOM 4998 C CA . TYR A 1 643 ? -25.926 -0.320 -13.072 1.00 90.25 643 TYR A CA 1
ATOM 4999 C C . TYR A 1 643 ? -26.165 -1.636 -12.316 1.00 90.25 643 TYR A C 1
ATOM 5001 O O . TYR A 1 643 ? -25.300 -2.516 -12.328 1.00 90.25 643 TYR A O 1
ATOM 5009 N N . ALA A 1 644 ? -27.298 -1.801 -11.629 1.00 90.06 644 ALA A N 1
ATOM 5010 C CA . ALA A 1 644 ? -27.563 -3.005 -10.847 1.00 90.06 644 ALA A CA 1
ATOM 5011 C C . ALA A 1 644 ? -27.554 -4.258 -11.741 1.00 90.06 644 ALA A C 1
ATOM 5013 O O . ALA A 1 644 ? -28.254 -4.280 -12.763 1.00 90.06 644 ALA A O 1
ATOM 5014 N N . PRO A 1 645 ? -26.780 -5.308 -11.392 1.00 89.19 645 PRO A N 1
ATOM 5015 C CA . PRO A 1 645 ? -26.910 -6.592 -12.065 1.00 89.19 645 PRO A CA 1
ATOM 5016 C C . PRO A 1 645 ? -28.297 -7.193 -11.777 1.00 89.19 645 PRO A C 1
ATOM 5018 O O . PRO A 1 645 ? -28.943 -6.795 -10.803 1.00 89.19 645 PRO A O 1
ATOM 5021 N N . PRO A 1 646 ? -28.775 -8.165 -12.574 1.00 88.00 646 PRO A N 1
ATOM 5022 C CA . PRO A 1 646 ? -30.094 -8.772 -12.384 1.00 88.00 646 PRO A CA 1
ATOM 5023 C C . PRO A 1 646 ? -30.356 -9.311 -10.967 1.00 88.00 646 PRO A C 1
ATOM 5025 O O . PRO A 1 646 ? -31.470 -9.180 -10.463 1.00 88.00 646 PRO A O 1
ATOM 5028 N N . SER A 1 647 ? -29.347 -9.876 -10.295 1.00 87.44 647 SER A N 1
ATOM 5029 C CA . SER A 1 647 ? -29.451 -10.326 -8.895 1.00 87.44 647 SER A CA 1
ATOM 5030 C C . SER A 1 647 ? -29.422 -9.213 -7.847 1.00 87.44 647 SER A C 1
ATOM 5032 O O . SER A 1 647 ? -29.579 -9.500 -6.654 1.00 87.44 647 SER A O 1
ATOM 5034 N N . LYS A 1 648 ? -29.174 -7.968 -8.276 1.00 89.62 648 LYS A N 1
ATOM 5035 C CA . LYS A 1 648 ? -28.881 -6.798 -7.435 1.00 89.62 648 LYS A CA 1
ATOM 5036 C C . LYS A 1 648 ? -27.679 -6.994 -6.498 1.00 89.62 648 LYS A C 1
ATOM 5038 O O . LYS A 1 648 ? -27.515 -6.247 -5.538 1.00 89.62 648 LYS A O 1
ATOM 5043 N N . CYS A 1 649 ? -26.831 -7.986 -6.775 1.00 89.44 649 CYS A N 1
ATOM 5044 C CA . CYS A 1 649 ? -25.680 -8.326 -5.950 1.00 89.44 649 CYS A CA 1
ATOM 5045 C C . CYS A 1 649 ? -24.364 -7.934 -6.632 1.00 89.44 649 CYS A C 1
ATOM 5047 O O . CYS A 1 649 ? -23.999 -8.468 -7.682 1.00 89.44 649 CYS A O 1
ATOM 5049 N N . TYR A 1 650 ? -23.632 -7.012 -6.016 1.00 91.81 650 TYR A N 1
ATOM 5050 C CA . TYR A 1 650 ? -22.292 -6.617 -6.434 1.00 91.81 650 TYR A CA 1
ATOM 5051 C C . TYR A 1 650 ? -21.228 -7.421 -5.694 1.00 91.81 650 TYR A C 1
ATOM 5053 O O . TYR A 1 650 ? -21.402 -7.819 -4.546 1.00 91.81 650 TYR A O 1
ATOM 5061 N N . ALA A 1 651 ? -20.059 -7.589 -6.309 1.00 89.88 651 ALA A N 1
ATOM 5062 C CA . ALA A 1 651 ? -18.903 -8.056 -5.549 1.00 89.88 651 ALA A CA 1
ATOM 5063 C C . ALA A 1 651 ? -18.438 -6.999 -4.537 1.00 89.88 651 ALA A C 1
ATOM 5065 O O . ALA A 1 651 ? -18.099 -7.335 -3.409 1.00 89.88 651 ALA A O 1
ATOM 5066 N N . ASP A 1 652 ? -18.430 -5.732 -4.953 1.00 91.94 652 ASP A N 1
ATOM 5067 C CA . ASP A 1 652 ? -18.008 -4.586 -4.150 1.00 91.94 652 ASP A CA 1
ATOM 5068 C C . ASP A 1 652 ? -18.566 -3.303 -4.776 1.00 91.94 652 ASP A C 1
ATOM 5070 O O . ASP A 1 652 ? -18.632 -3.193 -6.007 1.00 91.94 652 ASP A O 1
ATOM 5074 N N . ILE A 1 653 ? -18.906 -2.319 -3.947 1.00 94.38 653 ILE A N 1
ATOM 5075 C CA . ILE A 1 653 ? -19.274 -0.973 -4.394 1.00 94.38 653 ILE A CA 1
ATOM 5076 C C . ILE A 1 653 ? -18.352 0.009 -3.685 1.00 94.38 653 ILE A C 1
ATOM 5078 O O . ILE A 1 653 ? -18.262 0.014 -2.462 1.00 94.38 653 ILE A O 1
ATOM 5082 N N . ALA A 1 654 ? -17.667 0.856 -4.446 1.00 93.38 654 ALA A N 1
ATOM 5083 C CA . ALA A 1 654 ? -16.750 1.843 -3.900 1.00 93.38 654 ALA A CA 1
ATOM 5084 C C . ALA A 1 654 ? -17.050 3.252 -4.415 1.00 93.38 654 ALA A C 1
ATOM 5086 O O . ALA A 1 654 ? -17.382 3.453 -5.579 1.00 93.38 654 ALA A O 1
ATOM 5087 N N . LEU A 1 655 ? -16.853 4.245 -3.560 1.00 92.38 655 LEU A N 1
ATOM 5088 C CA . LEU A 1 655 ? -16.840 5.660 -3.887 1.00 92.38 655 LEU A CA 1
ATOM 5089 C C . LEU A 1 655 ? -15.387 6.130 -3.899 1.00 92.38 655 LEU A C 1
ATOM 5091 O O . LEU A 1 655 ? -14.668 6.004 -2.905 1.00 92.38 655 LEU A O 1
ATOM 5095 N N . TYR A 1 656 ? -14.929 6.662 -5.028 1.00 88.38 656 TYR A N 1
ATOM 5096 C CA . TYR A 1 656 ? -13.581 7.208 -5.145 1.00 88.38 656 TYR A CA 1
ATOM 5097 C C . TYR A 1 656 ? -13.593 8.709 -4.856 1.00 88.38 656 TYR A C 1
ATOM 5099 O O . TYR A 1 656 ? -14.166 9.482 -5.628 1.00 88.38 656 TYR A O 1
ATOM 5107 N N . ARG A 1 657 ? -12.920 9.102 -3.765 1.00 82.06 657 ARG A N 1
ATOM 5108 C CA . ARG A 1 657 ? -12.884 10.466 -3.206 1.00 82.06 657 ARG A CA 1
ATOM 5109 C C . ARG A 1 657 ? -14.277 11.095 -3.068 1.00 82.06 657 ARG A C 1
ATOM 5111 O O . ARG A 1 657 ? -14.538 12.107 -3.719 1.00 82.06 657 ARG A O 1
ATOM 5118 N N . PRO A 1 658 ? -15.179 10.487 -2.284 1.00 87.38 658 PRO A N 1
ATOM 5119 C CA . PRO A 1 658 ? -16.452 11.120 -1.999 1.00 87.38 658 PRO A CA 1
ATOM 5120 C C . PRO A 1 658 ? -16.244 12.364 -1.129 1.00 87.38 658 PRO A C 1
ATOM 5122 O O . PRO A 1 658 ? -15.388 12.389 -0.247 1.00 87.38 658 PRO A O 1
ATOM 5125 N N . GLU A 1 659 ? -17.063 13.375 -1.379 1.00 87.88 659 GLU A N 1
ATOM 5126 C CA . GLU A 1 659 ? -17.254 14.554 -0.530 1.00 87.88 659 GLU A CA 1
ATOM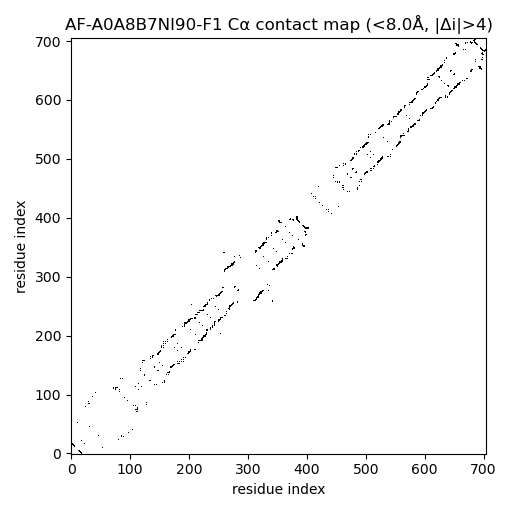 5127 C C . GLU A 1 659 ? -18.555 14.440 0.285 1.00 87.88 659 GLU A C 1
ATOM 5129 O O . GLU A 1 659 ? -19.041 15.436 0.814 1.00 87.88 659 GLU A O 1
ATOM 5134 N N . LEU A 1 660 ? -19.123 13.230 0.361 1.00 86.69 660 LEU A N 1
ATOM 5135 C CA . LEU A 1 660 ? -20.329 12.940 1.131 1.00 86.69 660 LEU A CA 1
ATOM 5136 C C . LEU A 1 660 ? -20.049 13.042 2.635 1.00 86.69 660 LEU A C 1
ATOM 5138 O O . LEU A 1 660 ? -18.991 12.609 3.102 1.00 86.69 660 LEU A O 1
ATOM 5142 N N . SER A 1 661 ? -21.001 13.589 3.390 1.00 88.19 661 SER A N 1
ATOM 5143 C CA . SER A 1 661 ? -20.973 13.537 4.857 1.00 88.19 661 SER A CA 1
ATOM 5144 C C . SER A 1 661 ? -21.348 12.143 5.378 1.00 88.19 661 SER A C 1
ATOM 5146 O O . SER A 1 661 ? -21.907 11.323 4.650 1.00 88.19 661 SER A O 1
ATOM 5148 N N . GLU A 1 662 ? -21.076 11.861 6.654 1.00 86.44 662 GLU A N 1
ATOM 5149 C CA . GLU A 1 662 ? -21.462 10.581 7.269 1.00 86.44 662 GLU A CA 1
ATOM 5150 C C . GLU A 1 662 ? -22.985 10.368 7.239 1.00 86.44 662 GLU A C 1
ATOM 5152 O O . GLU A 1 662 ? -23.451 9.260 6.978 1.00 86.44 662 GLU A O 1
ATOM 5157 N N . GLU A 1 663 ? -23.779 11.428 7.418 1.00 88.56 663 GLU A N 1
ATOM 5158 C CA . GLU A 1 663 ? -25.241 11.354 7.325 1.00 88.56 663 GLU A CA 1
ATOM 5159 C C . GLU A 1 663 ? -25.716 11.039 5.901 1.00 88.56 663 GLU A C 1
ATOM 5161 O O . GLU A 1 663 ? -26.693 10.313 5.708 1.00 88.56 663 GLU A O 1
ATOM 5166 N N . GLU A 1 664 ? -25.039 11.582 4.889 1.00 90.75 664 GLU A N 1
ATOM 5167 C CA . GLU A 1 664 ? -25.319 11.290 3.483 1.00 90.75 664 GLU A CA 1
ATOM 5168 C C . GLU A 1 664 ? -24.950 9.851 3.123 1.00 90.75 664 GLU A C 1
ATOM 5170 O O . GLU A 1 664 ? -25.703 9.182 2.416 1.00 90.75 664 GLU A O 1
ATOM 5175 N N . GLU A 1 665 ? -23.833 9.344 3.648 1.00 90.75 665 GLU A N 1
ATOM 5176 C CA . GLU A 1 665 ? -23.448 7.941 3.503 1.00 90.75 665 GLU A CA 1
ATOM 5177 C C . GLU A 1 665 ? -24.473 7.003 4.160 1.00 90.75 665 GLU A C 1
ATOM 5179 O O . GLU A 1 665 ? -24.857 6.002 3.556 1.00 90.75 665 GLU A O 1
ATOM 5184 N N . GLN A 1 666 ? -24.980 7.336 5.353 1.00 88.81 666 GLN A N 1
ATOM 5185 C CA . GLN A 1 666 ? -26.031 6.555 6.018 1.00 88.81 666 GLN A CA 1
ATOM 5186 C C . GLN A 1 666 ? -27.335 6.533 5.211 1.00 88.81 666 GLN A C 1
ATOM 5188 O O . GLN A 1 666 ? -27.940 5.474 5.041 1.00 88.81 666 GLN A O 1
ATOM 5193 N N . ARG A 1 667 ? -27.758 7.682 4.668 1.00 91.19 667 ARG A N 1
ATOM 5194 C CA . ARG A 1 667 ? -28.945 7.768 3.799 1.00 91.19 667 ARG A CA 1
ATOM 5195 C C . ARG A 1 667 ? -28.770 6.987 2.502 1.00 91.19 667 ARG A C 1
ATOM 5197 O O . ARG A 1 667 ? -29.696 6.300 2.079 1.00 91.19 667 ARG A O 1
ATOM 5204 N N . LEU A 1 668 ? -27.583 7.058 1.900 1.00 93.69 668 LEU A N 1
ATOM 5205 C CA . LEU A 1 668 ? -27.226 6.280 0.717 1.00 93.69 668 LEU A CA 1
ATOM 5206 C C . LEU A 1 668 ? -27.328 4.776 0.988 1.00 93.69 668 LEU A C 1
ATOM 5208 O O . LEU A 1 668 ? -27.945 4.061 0.203 1.00 93.69 668 LEU A O 1
ATOM 5212 N N . LEU A 1 669 ? -26.759 4.300 2.097 1.00 92.44 669 LEU A N 1
ATOM 5213 C CA . LEU A 1 669 ? -26.830 2.891 2.487 1.00 92.44 669 LEU A CA 1
ATOM 5214 C C . LEU A 1 669 ? -28.275 2.439 2.723 1.00 92.44 669 LEU A C 1
ATOM 5216 O O . LEU A 1 669 ? -28.667 1.400 2.198 1.00 92.44 669 LEU A O 1
ATOM 5220 N N . ALA A 1 670 ? -29.068 3.234 3.448 1.00 89.50 670 ALA A N 1
ATOM 5221 C CA . ALA A 1 670 ? -30.472 2.931 3.718 1.00 89.50 670 ALA A CA 1
ATOM 5222 C C . ALA A 1 670 ? -31.290 2.810 2.425 1.00 89.50 670 ALA A C 1
ATOM 5224 O O . ALA A 1 670 ? -31.990 1.819 2.235 1.00 89.50 670 ALA A O 1
ATOM 5225 N N . LEU A 1 671 ? -31.140 3.766 1.502 1.00 92.75 671 LEU A N 1
ATOM 5226 C CA . LEU A 1 671 ? -31.850 3.753 0.223 1.00 92.75 671 LEU A CA 1
ATOM 5227 C C . LEU A 1 671 ? -31.446 2.554 -0.647 1.00 92.75 671 LEU A C 1
ATOM 5229 O O . LEU A 1 671 ? -32.299 1.889 -1.228 1.00 92.75 671 LEU A O 1
ATOM 5233 N N . LEU A 1 672 ? -30.149 2.250 -0.737 1.00 93.31 672 LEU A N 1
ATOM 5234 C CA . LEU A 1 672 ? -29.679 1.099 -1.510 1.00 93.31 672 LEU A CA 1
ATOM 5235 C C . LEU A 1 672 ? -30.158 -0.231 -0.908 1.00 93.31 672 LEU A C 1
ATOM 5237 O O . LEU A 1 672 ? -30.485 -1.151 -1.659 1.00 93.31 672 LEU A O 1
ATOM 5241 N N . GLN A 1 673 ? -30.238 -0.322 0.422 1.00 89.88 673 GLN A N 1
ATOM 5242 C CA . GLN A 1 673 ? -30.772 -1.489 1.118 1.00 89.88 673 GLN A CA 1
ATOM 5243 C C . GLN A 1 673 ? -32.288 -1.642 0.905 1.00 89.88 673 GLN A C 1
ATOM 5245 O O . GLN A 1 673 ? -32.740 -2.748 0.611 1.00 89.88 673 GLN A O 1
ATOM 5250 N N . GLU A 1 674 ? -33.068 -0.556 0.977 1.00 89.88 674 GLU A N 1
ATOM 5251 C CA . GLU A 1 674 ? -34.508 -0.558 0.652 1.00 89.88 674 GLU A CA 1
ATOM 5252 C C . GLU A 1 674 ? -34.771 -1.028 -0.785 1.00 89.88 674 GLU A C 1
ATOM 5254 O O . GLU A 1 674 ? -35.694 -1.802 -1.040 1.00 89.88 674 GLU A O 1
ATOM 5259 N N . GLU A 1 675 ? -33.912 -0.630 -1.721 1.00 90.12 675 GLU A N 1
ATOM 5260 C CA . GLU A 1 675 ? -33.970 -1.053 -3.121 1.00 90.12 675 GLU A CA 1
ATOM 5261 C C . GLU A 1 675 ? -33.430 -2.478 -3.359 1.00 90.12 675 GLU A C 1
ATOM 5263 O O . GLU A 1 675 ? -33.442 -2.982 -4.490 1.00 90.12 675 GLU A O 1
ATOM 5268 N N . GLY A 1 676 ? -32.980 -3.165 -2.305 1.00 89.38 676 GLY A N 1
ATOM 5269 C CA . GLY A 1 676 ? -32.521 -4.552 -2.337 1.00 89.38 676 GLY A CA 1
ATOM 5270 C C . GLY A 1 676 ? -31.151 -4.756 -2.988 1.00 89.38 676 GLY A C 1
ATOM 5271 O O . GLY A 1 676 ? -30.878 -5.853 -3.484 1.00 89.38 676 GLY A O 1
ATOM 5272 N N . ILE A 1 677 ? -30.305 -3.720 -3.036 1.00 92.88 677 ILE A N 1
ATOM 5273 C CA . ILE A 1 677 ? -28.901 -3.843 -3.450 1.00 92.88 677 ILE A CA 1
ATOM 5274 C C . ILE A 1 677 ? -28.103 -4.547 -2.355 1.00 92.88 677 ILE A C 1
ATOM 5276 O O . ILE A 1 677 ? -28.284 -4.277 -1.173 1.00 92.88 677 ILE A O 1
ATOM 5280 N N . ARG A 1 678 ? -27.198 -5.443 -2.755 1.00 89.94 678 ARG A N 1
ATOM 5281 C CA . ARG A 1 678 ? -26.353 -6.223 -1.842 1.00 89.94 678 ARG A CA 1
ATOM 5282 C C . ARG A 1 678 ? -24.910 -6.258 -2.315 1.00 89.94 678 ARG A C 1
ATOM 5284 O O . ARG A 1 678 ? -24.645 -6.122 -3.514 1.00 89.94 678 ARG A O 1
ATOM 5291 N N . THR A 1 679 ? -23.981 -6.473 -1.389 1.00 89.44 679 THR A N 1
ATOM 5292 C CA . THR A 1 679 ? -22.581 -6.778 -1.700 1.00 89.44 679 THR A CA 1
ATOM 5293 C C . THR A 1 679 ? -22.175 -8.150 -1.161 1.00 89.44 679 THR A C 1
ATOM 5295 O O . THR A 1 679 ? -22.783 -8.666 -0.232 1.00 89.44 679 THR A O 1
ATOM 5298 N N . ASN A 1 680 ? -21.139 -8.770 -1.738 1.00 84.00 680 ASN A N 1
ATOM 5299 C CA . ASN A 1 680 ? -20.644 -10.097 -1.326 1.00 84.00 680 ASN A CA 1
ATOM 5300 C C . ASN A 1 680 ? -19.941 -10.117 0.050 1.00 84.00 680 ASN A C 1
ATOM 5302 O O . ASN A 1 680 ? -19.332 -11.122 0.426 1.00 84.00 680 ASN A O 1
ATOM 5306 N N . HIS A 1 681 ? -19.966 -9.004 0.775 1.00 78.81 681 HIS A N 1
ATOM 5307 C CA . HIS A 1 681 ? -19.369 -8.886 2.096 1.00 78.81 681 HIS A CA 1
ATOM 5308 C C . HIS A 1 681 ? -20.310 -9.459 3.161 1.00 78.81 681 HIS A C 1
ATOM 5310 O O . HIS A 1 681 ? -21.522 -9.502 2.981 1.00 78.81 681 HIS A O 1
ATOM 5316 N N . ALA A 1 682 ? -19.743 -9.912 4.277 1.00 72.56 682 ALA A N 1
ATOM 5317 C CA . ALA A 1 682 ? -20.507 -10.397 5.424 1.00 72.56 682 ALA A CA 1
ATOM 5318 C C . ALA A 1 682 ? -20.595 -9.329 6.531 1.00 72.56 682 ALA A C 1
ATOM 5320 O O . ALA A 1 682 ? -19.750 -8.429 6.617 1.00 72.56 682 ALA A O 1
ATOM 5321 N N . GLY A 1 683 ? -21.583 -9.468 7.418 1.00 76.94 683 GLY A N 1
ATOM 5322 C CA . GLY A 1 683 ? -21.781 -8.606 8.588 1.00 76.94 683 GLY A CA 1
ATOM 5323 C C . GLY A 1 683 ? -22.840 -7.531 8.358 1.00 76.94 683 GLY A C 1
ATOM 5324 O O . GLY A 1 683 ? -23.767 -7.741 7.589 1.00 76.94 683 GLY A O 1
ATOM 5325 N N . THR A 1 684 ? -22.704 -6.378 9.010 1.00 80.44 684 THR A N 1
ATOM 5326 C CA . THR A 1 684 ? -23.696 -5.294 8.944 1.00 80.44 684 THR A CA 1
ATOM 5327 C C . THR A 1 684 ? -23.448 -4.323 7.792 1.00 80.44 684 THR A C 1
ATOM 5329 O O . THR A 1 684 ? -22.298 -4.088 7.395 1.00 80.44 684 THR A O 1
ATOM 5332 N N . THR A 1 685 ? -24.534 -3.723 7.295 1.00 84.75 685 THR A N 1
ATOM 5333 C CA . THR A 1 685 ? -24.502 -2.624 6.323 1.00 84.75 685 THR A CA 1
ATOM 5334 C C . THR A 1 685 ? -23.755 -1.424 6.905 1.00 84.75 685 THR A C 1
ATOM 5336 O O . THR A 1 685 ? -24.121 -0.916 7.964 1.00 84.75 685 THR A O 1
ATOM 5339 N N . ARG A 1 686 ? -22.689 -0.975 6.238 1.00 86.88 686 ARG A N 1
ATOM 5340 C CA . ARG A 1 686 ? -21.815 0.112 6.707 1.00 86.88 686 ARG A CA 1
ATOM 5341 C C . ARG A 1 686 ? -20.987 0.710 5.573 1.00 86.88 686 ARG A C 1
ATOM 5343 O O . ARG A 1 686 ? -20.816 0.107 4.516 1.00 86.88 686 ARG A O 1
ATOM 5350 N N . CYS A 1 687 ? -20.409 1.876 5.829 1.00 86.50 687 CYS A N 1
ATOM 5351 C CA . CYS A 1 687 ? -19.406 2.486 4.966 1.00 86.50 687 CYS A CA 1
ATOM 5352 C C . CYS A 1 687 ? -18.021 2.342 5.615 1.00 86.50 687 CYS A C 1
ATOM 5354 O O . CYS A 1 687 ? -17.830 2.748 6.761 1.00 86.50 687 CYS A O 1
ATOM 5356 N N . GLU A 1 688 ? -17.049 1.762 4.912 1.00 85.44 688 GLU A N 1
ATOM 5357 C CA . GLU A 1 688 ? -15.692 1.532 5.432 1.00 85.44 688 GLU A CA 1
ATOM 5358 C C . GLU A 1 688 ? -14.601 2.059 4.485 1.00 85.44 688 GLU A C 1
ATOM 5360 O O . GLU A 1 688 ? -14.835 2.274 3.301 1.00 85.44 688 GLU A O 1
ATOM 5365 N N . GLY A 1 689 ? -13.386 2.289 4.989 1.00 74.31 689 GLY A N 1
ATOM 5366 C CA . GLY A 1 689 ? -12.244 2.751 4.185 1.00 74.31 689 GLY A CA 1
ATOM 5367 C C . GLY A 1 689 ? -11.829 4.211 4.413 1.00 74.31 689 GLY A C 1
ATOM 5368 O O . GLY A 1 689 ? -12.425 4.949 5.197 1.00 74.31 689 GLY A O 1
ATOM 5369 N N . GLU A 1 690 ? -10.747 4.619 3.746 1.00 71.25 690 GLU A N 1
ATOM 5370 C CA . GLU A 1 690 ? -10.101 5.929 3.911 1.00 71.25 690 GLU A CA 1
ATOM 5371 C C . GLU A 1 690 ? -10.817 7.053 3.137 1.00 71.25 690 GLU A C 1
ATOM 5373 O O . GLU A 1 690 ? -11.535 6.802 2.171 1.00 71.25 690 GLU A O 1
ATOM 5378 N N . ARG A 1 691 ? -10.516 8.326 3.451 1.00 69.50 691 ARG A N 1
ATOM 5379 C CA . ARG A 1 691 ? -11.063 9.512 2.744 1.00 69.50 691 ARG A CA 1
ATOM 5380 C C . ARG A 1 691 ? -10.981 9.442 1.210 1.00 69.50 691 ARG A C 1
ATOM 5382 O O . ARG A 1 691 ? -11.808 10.014 0.516 1.00 69.50 691 ARG A O 1
ATOM 5389 N N . ASN A 1 692 ? -9.970 8.770 0.655 1.00 75.88 692 ASN A N 1
ATOM 5390 C CA . ASN A 1 692 ? -9.792 8.684 -0.798 1.00 75.88 692 ASN A CA 1
ATOM 5391 C C . ASN A 1 692 ? -10.605 7.566 -1.464 1.00 75.88 692 ASN A C 1
ATOM 5393 O O . ASN A 1 692 ? -10.754 7.581 -2.688 1.00 75.88 692 ASN A O 1
ATOM 5397 N N . LYS A 1 693 ? -11.083 6.585 -0.699 1.00 84.94 693 LYS A N 1
ATOM 5398 C CA . LYS A 1 693 ? -11.864 5.462 -1.207 1.00 84.94 693 LYS A CA 1
ATOM 5399 C C . LYS A 1 693 ? -12.723 4.894 -0.078 1.00 84.94 693 LYS A C 1
ATOM 5401 O O . LYS A 1 693 ? -12.191 4.263 0.831 1.00 84.94 693 LYS A O 1
ATOM 5406 N N . ARG A 1 694 ? -14.033 5.076 -0.197 1.00 88.00 694 ARG A N 1
ATOM 5407 C CA . ARG A 1 694 ? -15.037 4.526 0.718 1.00 88.00 694 ARG A CA 1
ATOM 5408 C C . ARG A 1 694 ? -15.694 3.315 0.062 1.00 88.00 694 ARG A C 1
ATOM 5410 O O . ARG A 1 694 ? -16.036 3.390 -1.111 1.00 88.00 694 ARG A O 1
ATOM 5417 N N . CYS A 1 695 ? -15.826 2.201 0.760 1.00 90.50 695 CYS A N 1
ATOM 5418 C CA . CYS A 1 695 ? -16.509 0.999 0.297 1.00 90.50 695 CYS A CA 1
ATOM 5419 C C . CYS A 1 695 ? -17.873 0.903 0.984 1.00 90.50 695 CYS A C 1
ATOM 5421 O O . CYS A 1 695 ? -17.963 1.045 2.203 1.00 90.50 695 CYS A O 1
ATOM 5423 N N . LEU A 1 696 ? -18.919 0.661 0.197 1.00 91.94 696 LEU A N 1
ATOM 5424 C CA . LEU A 1 696 ? -20.281 0.464 0.677 1.00 91.94 696 LEU A CA 1
ATOM 5425 C C . LEU A 1 696 ? -20.506 -1.036 0.878 1.00 91.94 696 LEU A C 1
ATOM 5427 O O . LEU A 1 696 ? -20.567 -1.810 -0.079 1.00 91.94 696 LEU A O 1
ATOM 5431 N N . VAL A 1 697 ? -20.606 -1.447 2.134 1.00 89.38 697 VAL A N 1
ATOM 5432 C CA . VAL A 1 697 ? -20.950 -2.809 2.542 1.00 89.38 697 VAL A CA 1
ATOM 5433 C C . VAL A 1 697 ? -22.457 -2.828 2.764 1.00 89.38 697 VAL A C 1
ATOM 5435 O O . VAL A 1 697 ? -22.944 -2.053 3.582 1.00 89.38 697 VAL A O 1
ATOM 5438 N N . ILE A 1 698 ? -23.198 -3.661 2.030 1.00 88.50 698 ILE A N 1
ATOM 5439 C CA . ILE A 1 698 ? -24.663 -3.722 2.115 1.00 88.50 698 ILE A CA 1
ATOM 5440 C C . ILE A 1 698 ? -25.064 -5.185 2.235 1.00 88.50 698 ILE A C 1
ATOM 5442 O O . ILE A 1 698 ? -24.892 -5.959 1.291 1.00 88.50 698 ILE A O 1
ATOM 5446 N N . CYS A 1 699 ? -25.571 -5.546 3.408 1.00 83.12 699 CYS A N 1
ATOM 5447 C CA . CYS A 1 699 ? -25.906 -6.913 3.780 1.00 83.12 699 CYS A CA 1
ATOM 5448 C C . CYS A 1 699 ? -27.411 -7.046 4.046 1.00 83.12 699 CYS A C 1
ATOM 5450 O O . CYS A 1 699 ? -28.121 -6.052 4.200 1.00 83.12 699 CYS A O 1
ATOM 5452 N N . ASP A 1 700 ? -27.892 -8.289 4.122 1.00 67.75 700 ASP A N 1
ATOM 5453 C CA . ASP A 1 700 ? -29.302 -8.588 4.413 1.00 67.75 700 ASP A CA 1
ATOM 5454 C C . ASP A 1 700 ? -29.711 -8.198 5.853 1.00 67.75 700 ASP A C 1
ATOM 5456 O O . ASP A 1 700 ? -30.902 -8.074 6.142 1.00 67.75 700 ASP A O 1
ATOM 5460 N N . ASP A 1 701 ? -28.742 -7.952 6.743 1.00 55.41 701 ASP A N 1
ATOM 5461 C CA . ASP A 1 701 ? -28.996 -7.518 8.117 1.00 55.41 701 ASP A CA 1
ATOM 5462 C C . ASP A 1 701 ? -29.368 -6.018 8.170 1.00 55.41 701 ASP A C 1
ATOM 5464 O O . ASP A 1 701 ? -28.702 -5.183 7.541 1.00 55.41 701 ASP A O 1
ATOM 5468 N N . PRO A 1 702 ? -30.431 -5.635 8.904 1.00 47.59 702 PRO A N 1
ATOM 5469 C CA . PRO A 1 702 ? -30.870 -4.244 8.999 1.00 47.59 702 PRO A CA 1
AT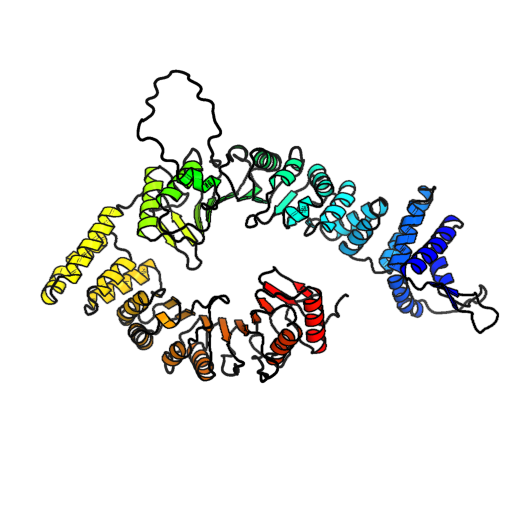OM 5470 C C . PRO A 1 702 ? -29.784 -3.349 9.611 1.00 47.59 702 PRO A C 1
ATOM 5472 O O . PRO A 1 702 ? -29.032 -3.781 10.485 1.00 47.59 702 PRO A O 1
ATOM 5475 N N . LEU A 1 703 ? -29.719 -2.091 9.157 1.00 42.06 703 LEU A N 1
ATOM 5476 C CA . LEU A 1 703 ? -28.858 -1.052 9.734 1.00 42.06 703 LEU A CA 1
ATOM 5477 C C . LEU A 1 703 ? -29.033 -1.009 11.261 1.00 42.06 703 LEU A C 1
ATOM 5479 O O . LEU A 1 703 ? -30.109 -0.677 11.760 1.00 42.06 703 LEU A O 1
ATOM 5483 N N . THR A 1 704 ? -27.971 -1.325 12.004 1.00 41.75 704 THR A N 1
ATOM 5484 C CA . THR A 1 704 ? -27.866 -0.968 13.421 1.00 41.75 704 THR A CA 1
ATOM 5485 C C . THR A 1 704 ? -27.705 0.546 13.487 1.00 41.75 704 THR A C 1
ATOM 5487 O O . THR A 1 704 ? -26.637 1.063 13.155 1.00 41.75 704 THR A O 1
ATOM 5490 N N . VAL A 1 705 ? -28.813 1.222 13.799 1.00 37.22 705 VAL A N 1
ATOM 5491 C CA . VAL A 1 705 ? -28.942 2.683 13.940 1.00 37.22 705 VAL A CA 1
ATOM 5492 C C . VAL A 1 705 ? -28.080 3.212 15.076 1.00 37.22 705 VAL A C 1
ATOM 5494 O O . VAL A 1 705 ? -28.118 2.592 16.164 1.00 37.22 705 VAL A O 1
#

Mean predicted aligned error: 18.36 Å